Protein 5RAR (pdb70)

Foldseek 3Di:
DDDQWDAFPVRLEIEGEDQPPPCNCVVPVVSVLVQGKYKYFDLLVQFDLVLQALVVCCVQQQQDWFWKAQQLPRDIRHTDTVNQVSVCQAAQVSHDADPVGHRTWIWTPQVVHDQCCCVSPVPRVVRDLVRGGPNLFFHPPRVQFCLVPDDPLFDHDGHDKTKTWIFAQADPSSLQTFSFFWAFAQFKKKKWFNDFHQHDPDRGRLVVLLVSVVVADTGPVVNVVVVVPPFAWWKKKKKFGLVCQVLLQVLVVVVCVVVPNDDPPPDRPRNVRPHHQHRVNQVCSCPVVVTDIHIDTRTHGMMMIRAHNIIMTMHTNGTTIMIMGTGHGPSRRVSGRNDD/DQDWDAFPVRLEIEGEDQPDPCPVVVVVVSVLVQHKYKYFDLLVQFDLVLQALVVCCVQQFQDWFWKAQQVPRDIPGTDTNNLQSVCQAPQVSADDDPVRHHTWIKTPQVVHDQCCCVSPVVVQCRDQVRGGPNLFFHPNRVFFCQQPDDPLQHDPDWGKDKIWTFAQQDLVLLFTFSFFKAFALFKKKKAFNDFHHHPPSCVSVLVSCVLLPGGPCVSVVVPPDVFAFWKKKWKFGLVCQVLLQVLCVVVCVVVPDDDPPPDRVNNVSPGHQHSVNQVCSCVVPVTHTDIDTATHRMMMIHHGNIIMTMHTNGTTMMMMTGTHGPSCRVSSSVSSVVCVVVVD

CATH classification: 2.60.120.650

Radius of gyration: 30.64 Å; Cα contacts (8 Å, |Δi|>4): 1392; chains: 2; bounding box: 52×60×94 Å

Structure (mmCIF, N/CA/C/O backbone):
data_5RAR
#
_entry.id   5RAR
#
_cell.length_a   57.750
_cell.length_b   93.410
_cell.length_c   94.215
_cell.angle_alpha   90.000
_cell.angle_beta   107.830
_cell.angle_gamma   90.000
#
_symmetry.space_group_name_H-M   'P 1 21 1'
#
loop_
_entity.id
_entity.type
_entity.pdbx_description
1 polymer 'Lysine-specific demethylase 3B'
2 non-polymer 2-[4-[(3~{S})-pyrazolidin-3-yl]phenoxy]pyrimidine
3 non-polymer 'CHLORIDE ION'
4 non-polymer 'MANGANESE (II) ION'
5 water water
#
loop_
_atom_site.group_PDB
_atom_site.id
_atom_site.type_symbol
_atom_site.label_atom_id
_atom_site.label_alt_id
_atom_site.label_comp_id
_atom_site.label_asym_id
_atom_site.label_entity_id
_atom_site.label_seq_id
_atom_site.pdbx_PDB_ins_code
_atom_site.Cartn_x
_atom_site.Cartn_y
_atom_site.Cartn_z
_atom_site.occupancy
_atom_site.B_iso_or_equiv
_atom_site.auth_seq_id
_atom_site.auth_comp_id
_atom_site.auth_asym_id
_atom_site.auth_atom_id
_atom_site.pdbx_PDB_model_num
ATOM 1 N N . SER A 1 22 ? -20.773 100.461 146.359 1.00 39.52 1378 SER A N 1
ATOM 2 C CA . SER A 1 22 ? -22.094 100.777 145.743 1.00 41.75 1378 SER A CA 1
ATOM 3 C C . SER A 1 22 ? -22.175 100.116 144.357 1.00 38.65 1378 SER A C 1
ATOM 4 O O . SER A 1 22 ? -21.120 100.002 143.668 1.00 42.41 1378 SER A O 1
ATOM 7 N N . MET A 1 23 ? -23.385 99.720 143.948 0.66 38.18 1379 MET A N 1
ATOM 8 C CA . MET A 1 23 ? -23.678 99.100 142.626 0.66 37.11 1379 MET A CA 1
ATOM 9 C C . MET A 1 23 ? -23.699 100.186 141.536 0.66 33.50 1379 MET A C 1
ATOM 10 O O . MET A 1 23 ? -24.415 101.201 141.701 0.66 32.13 1379 MET A O 1
ATOM 15 N N . THR A 1 24 ? -22.961 99.942 140.447 1.00 26.49 1380 THR A N 1
ATOM 16 C CA . THR A 1 24 ? -22.713 100.882 139.331 1.00 24.95 1380 THR A CA 1
ATOM 17 C C . THR A 1 24 ? -22.902 100.133 138.004 1.00 20.04 1380 THR A C 1
ATOM 18 O O . THR A 1 24 ? -22.888 98.879 137.980 1.00 21.87 1380 THR A O 1
ATOM 22 N N . SER A 1 25 ? -23.113 100.886 136.962 1.00 19.46 1381 SER A N 1
ATOM 23 C CA . SER A 1 25 ? -23.433 100.350 135.596 1.00 19.37 1381 SER A CA 1
ATOM 24 C C . SER A 1 25 ? -22.244 99.544 135.042 1.00 17.90 1381 SER A C 1
ATOM 25 O O . SER A 1 25 ? -22.434 98.454 134.426 1.00 16.30 1381 SER A O 1
ATOM 28 N N . HIS A 1 26 ? -21.035 100.024 135.261 1.00 15.79 1382 HIS A N 1
ATOM 29 C CA . HIS A 1 26 ? -19.816 99.463 134.628 1.00 15.96 1382 HIS A CA 1
ATOM 30 C C . HIS A 1 26 ? -18.553 99.973 135.294 1.00 18.60 1382 HIS A C 1
ATOM 31 O O . HIS A 1 26 ? -18.600 100.956 136.068 1.00 19.05 1382 HIS A O 1
ATOM 38 N N . SER A 1 27 ? -17.417 99.381 134.968 1.00 16.01 1383 SER A N 1
ATOM 39 C CA . SER A 1 27 ? -16.040 99.755 135.348 1.00 17.07 1383 SER A CA 1
ATOM 40 C C . SER A 1 27 ? -15.106 99.335 134.201 1.00 18.98 1383 SER A C 1
ATOM 41 O O . SER A 1 27 ? -15.579 98.888 133.105 1.00 16.29 1383 SER A O 1
ATOM 44 N N . TRP A 1 28 ? -13.823 99.554 134.413 1.00 22.35 1384 TRP A N 1
ATOM 45 C CA . TRP A 1 28 ? -12.793 99.306 133.387 1.00 22.23 1384 TRP A CA 1
ATOM 46 C C . TRP A 1 28 ? -11.799 98.270 133.947 1.00 24.95 1384 TRP A C 1
ATOM 47 O O . TRP A 1 28 ? -11.560 98.067 135.217 1.00 25.00 1384 TRP A O 1
ATOM 58 N N . LEU A 1 29 ? -11.280 97.464 133.046 1.00 20.19 1385 LEU A N 1
ATOM 59 C CA . LEU A 1 29 ? -10.097 96.646 133.336 1.00 19.82 1385 LEU A CA 1
ATOM 60 C C . LEU A 1 29 ? -9.063 96.978 132.239 1.00 19.97 1385 LEU A C 1
ATOM 61 O O . LEU A 1 29 ? -9.306 97.849 131.363 1.00 18.63 1385 LEU A O 1
ATOM 66 N N . CYS A 1 30 ? -7.915 96.285 132.237 1.00 17.95 1386 CYS A N 1
ATOM 67 C CA . CYS A 1 30 ? -6.851 96.475 131.235 1.00 19.40 1386 CYS A CA 1
ATOM 68 C C . CYS A 1 30 ? -6.481 97.971 131.125 1.00 18.21 1386 CYS A C 1
ATOM 69 O O . CYS A 1 30 ? -6.279 98.477 130.005 1.00 19.33 1386 CYS A O 1
ATOM 72 N N . ASP A 1 31 ? -6.327 98.626 132.284 1.00 21.86 1387 ASP A N 1
ATOM 73 C CA . ASP A 1 31 ? -5.871 100.063 132.325 1.00 24.53 1387 ASP A CA 1
ATOM 74 C C . ASP A 1 31 ? -6.818 100.993 131.542 1.00 25.83 1387 ASP A C 1
ATOM 75 O O . ASP A 1 31 ? -6.333 101.893 130.828 1.00 29.31 1387 ASP A O 1
ATOM 80 N N . GLY A 1 32 ? -8.133 100.745 131.569 1.00 20.65 1388 GLY A N 1
ATOM 81 C CA . GLY A 1 32 ? -9.154 101.511 130.813 1.00 20.07 1388 GLY A CA 1
ATOM 82 C C . GLY A 1 32 ? -9.496 100.998 129.420 1.00 17.65 1388 GLY A C 1
ATOM 83 O O . GLY A 1 32 ? -10.414 101.478 128.755 1.00 18.92 1388 GLY A O 1
ATOM 84 N N . ARG A 1 33 ? -8.771 99.953 128.928 1.00 17.12 1389 ARG A N 1
ATOM 85 C CA . ARG A 1 33 ? -8.958 99.448 127.541 1.00 18.46 1389 ARG A CA 1
ATOM 86 C C . ARG A 1 33 ? -10.058 98.350 127.422 1.00 15.36 1389 ARG A C 1
ATOM 87 O O . ARG A 1 33 ? -10.407 97.964 126.296 1.00 16.92 1389 ARG A O 1
ATOM 95 N N . LEU A 1 34 ? -10.628 97.885 128.538 1.00 15.97 1390 LEU A N 1
ATOM 96 C CA . LEU A 1 34 ? -11.661 96.791 128.557 1.00 14.92 1390 LEU A CA 1
ATOM 97 C C . LEU A 1 34 ? -12.883 97.276 129.341 1.00 14.48 1390 LEU A C 1
ATOM 98 O O . LEU A 1 34 ? -12.796 97.365 130.605 1.00 14.91 1390 LEU A O 1
ATOM 103 N N . LEU A 1 35 ? -14.027 97.379 128.668 1.00 12.92 1391 LEU A N 1
ATOM 104 C CA . LEU A 1 35 ? -15.333 97.636 129.337 1.00 12.89 1391 LEU A CA 1
ATOM 105 C C . LEU A 1 35 ? -15.755 96.404 130.149 1.00 13.96 1391 LEU A C 1
ATOM 106 O O . LEU A 1 35 ? -15.730 95.289 129.571 1.00 14.27 1391 LEU A O 1
ATOM 111 N N A CYS A 1 36 ? -16.144 96.589 131.418 0.38 14.54 1392 CYS A N 1
ATOM 112 N N B CYS A 1 36 ? -16.174 96.599 131.403 0.12 12.51 1392 CYS A N 1
ATOM 113 C CA A CYS A 1 36 ? -16.765 95.541 132.271 0.38 15.41 1392 CYS A CA 1
ATOM 114 C CA B CYS A 1 36 ? -16.774 95.545 132.262 0.12 11.87 1392 CYS A CA 1
ATOM 115 C C A CYS A 1 36 ? -18.174 95.983 132.693 0.38 15.48 1392 CYS A C 1
ATOM 116 C C B CYS A 1 36 ? -18.175 95.976 132.705 0.12 13.01 1392 CYS A C 1
ATOM 117 O O A CYS A 1 36 ? -18.294 96.885 133.562 0.38 16.14 1392 CYS A O 1
ATOM 118 O O B CYS A 1 36 ? -18.279 96.848 133.593 0.12 13.39 1392 CYS A O 1
ATOM 123 N N . LEU A 1 37 ? -19.210 95.395 132.095 1.00 14.17 1393 LEU A N 1
ATOM 124 C CA . LEU A 1 37 ? -20.619 95.680 132.450 1.00 14.50 1393 LEU A CA 1
ATOM 125 C C . LEU A 1 37 ? -20.980 94.858 133.690 1.00 16.60 1393 LEU A C 1
ATOM 126 O O . LEU A 1 37 ? -20.592 93.698 133.768 1.00 16.34 1393 LEU A O 1
ATOM 131 N N . HIS A 1 38 ? -21.748 95.4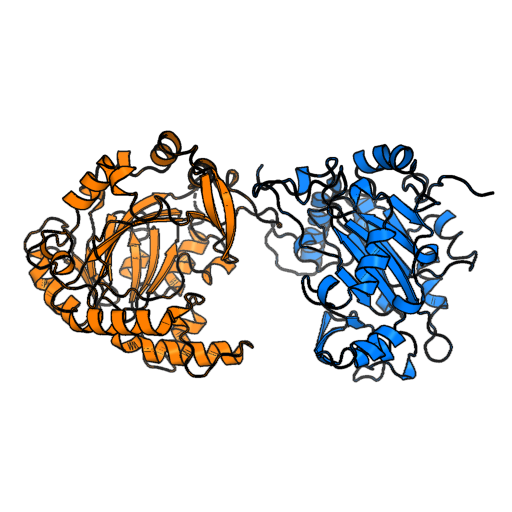28 134.633 1.00 15.25 1394 HIS A N 1
ATOM 132 C CA . HIS A 1 38 ? -22.016 94.769 135.937 1.00 16.53 1394 HIS A CA 1
ATOM 133 C C . HIS A 1 38 ? -23.393 94.112 136.042 1.00 15.33 1394 HIS A C 1
ATOM 134 O O . HIS A 1 38 ? -23.520 93.231 136.914 1.00 18.64 1394 HIS A O 1
ATOM 141 N N . ASP A 1 39 ? -24.394 94.494 135.267 1.00 15.65 1395 ASP A N 1
ATOM 142 C CA . ASP A 1 39 ? -25.777 93.989 135.381 1.00 17.05 1395 ASP A CA 1
ATOM 143 C C . ASP A 1 39 ? -26.109 93.323 134.060 1.00 17.90 1395 ASP A C 1
ATOM 144 O O . ASP A 1 39 ? -26.383 94.014 133.071 1.00 17.83 1395 ASP A O 1
ATOM 149 N N . PRO A 1 40 ? -26.073 91.972 133.960 1.00 16.69 1396 PRO A N 1
ATOM 150 C CA . PRO A 1 40 ? -26.239 91.295 132.677 1.00 17.97 1396 PRO A CA 1
ATOM 151 C C . PRO A 1 40 ? -27.584 91.547 131.977 1.00 19.55 1396 PRO A C 1
ATOM 152 O O . PRO A 1 40 ? -27.653 91.303 130.767 1.00 20.50 1396 PRO A O 1
ATOM 156 N N . SER A 1 41 ? -28.620 91.944 132.706 1.00 18.47 1397 SER A N 1
ATOM 157 C CA . SER A 1 41 ? -29.990 92.078 132.148 1.00 21.48 1397 SER A CA 1
ATOM 158 C C . SER A 1 41 ? -30.456 93.532 132.097 1.00 23.46 1397 SER A C 1
ATOM 159 O O . SER A 1 41 ? -31.652 93.741 131.762 1.00 25.97 1397 SER A O 1
ATOM 162 N N . ASN A 1 42 ? -29.589 94.525 132.340 1.00 22.59 1398 ASN A N 1
ATOM 163 C CA . ASN A 1 42 ? -30.044 95.928 132.237 1.00 20.33 1398 ASN A CA 1
ATOM 164 C C . ASN A 1 42 ? -30.361 96.271 130.767 1.00 21.09 1398 ASN A C 1
ATOM 165 O O . ASN A 1 42 ? -29.483 96.127 129.869 1.00 20.30 1398 ASN A O 1
ATOM 170 N N . LYS A 1 43 ? -31.590 96.728 130.487 1.00 19.73 1399 LYS A N 1
ATOM 171 C CA . LYS A 1 43 ? -32.023 97.054 129.117 1.00 19.00 1399 LYS A CA 1
ATOM 172 C C . LYS A 1 43 ? -31.260 98.228 128.493 1.00 19.55 1399 LYS A C 1
ATOM 173 O O . LYS A 1 43 ? -31.397 98.418 127.272 1.00 21.53 1399 LYS A O 1
ATOM 175 N N . ASN A 1 44 ? -30.459 98.974 129.248 1.00 17.97 1400 ASN A N 1
ATOM 176 C CA . ASN A 1 44 ? -29.661 100.124 128.725 1.00 17.69 1400 ASN A CA 1
ATOM 177 C C . ASN A 1 44 ? -28.176 99.778 128.493 1.00 16.75 1400 ASN A C 1
ATOM 178 O O . ASN A 1 44 ? -27.399 100.647 128.054 1.00 16.76 1400 ASN A O 1
ATOM 183 N N . ASN A 1 45 ? -27.790 98.506 128.614 1.00 16.48 1401 ASN A N 1
ATOM 184 C CA . ASN A 1 45 ? -26.376 98.083 128.424 1.00 16.21 1401 ASN A CA 1
ATOM 185 C C . ASN A 1 45 ? -25.854 98.498 127.027 1.00 14.29 1401 ASN A C 1
ATOM 186 O O . ASN A 1 45 ? -24.648 98.863 126.821 1.00 14.21 1401 ASN A O 1
ATOM 191 N N . TRP A 1 46 ? -26.694 98.364 125.996 1.00 13.91 1402 TRP A N 1
ATOM 192 C CA . TRP A 1 46 ? -26.307 98.676 124.595 1.00 13.94 1402 TRP A CA 1
ATOM 193 C C . TRP A 1 46 ? -25.701 100.095 124.453 1.00 16.13 1402 TRP A C 1
ATOM 194 O O . TRP A 1 46 ? -24.822 100.303 123.609 1.00 15.52 1402 TRP A O 1
ATOM 205 N N . LYS A 1 47 ? -26.203 101.054 125.270 1.00 15.50 1403 LYS A N 1
ATOM 206 C CA . LYS A 1 47 ? -25.732 102.465 125.158 1.00 15.79 1403 LYS A CA 1
ATOM 207 C C . LYS A 1 47 ? -24.246 102.568 125.488 1.00 16.13 1403 LYS A C 1
ATOM 208 O O . LYS A 1 47 ? -23.583 103.495 125.016 1.00 18.09 1403 LYS A O 1
ATOM 214 N N . ILE A 1 48 ? -23.760 101.731 126.390 1.00 16.72 1404 ILE A N 1
ATOM 215 C CA . ILE A 1 48 ? -22.349 101.712 126.879 1.00 16.20 1404 ILE A CA 1
ATOM 216 C C . ILE A 1 48 ? -21.495 100.771 125.978 1.00 14.67 1404 ILE A C 1
ATOM 217 O O . ILE A 1 48 ? -20.345 101.049 125.608 1.00 15.48 1404 ILE A O 1
ATOM 222 N N . PHE A 1 49 ? -22.070 99.627 125.597 1.00 13.03 1405 PHE A N 1
ATOM 223 C CA . PHE A 1 49 ? -21.436 98.572 124.787 1.00 12.95 1405 PHE A CA 1
ATOM 224 C C . PHE A 1 49 ? -21.078 99.043 123.372 1.00 14.18 1405 PHE A C 1
ATOM 225 O O . PHE A 1 49 ? -20.019 98.710 122.875 1.00 14.10 1405 PHE A O 1
ATOM 233 N N . ARG A 1 50 ? -22.006 99.777 122.736 0.50 14.03 1406 ARG A N 1
ATOM 234 C CA . ARG A 1 50 ? -22.011 99.966 121.261 0.50 14.41 1406 ARG A CA 1
ATOM 235 C C . ARG A 1 50 ? -20.694 100.588 120.785 0.50 14.86 1406 ARG A C 1
ATOM 236 O O . ARG A 1 50 ? -20.166 100.075 119.789 0.50 14.73 1406 ARG A O 1
ATOM 244 N N . GLU A 1 51 ? -20.203 101.652 121.427 1.00 15.49 1407 GLU A N 1
ATOM 245 C CA . GLU A 1 51 ? -18.989 102.350 120.927 1.00 17.27 1407 GLU A CA 1
ATOM 246 C C . GLU A 1 51 ? -17.723 101.512 121.109 1.00 17.26 1407 GLU A C 1
ATOM 247 O O . GLU A 1 51 ? -16.930 101.378 120.126 1.00 16.82 1407 GLU A O 1
ATOM 253 N N . CYS A 1 52 ? -17.609 100.811 122.269 1.00 16.43 1408 CYS A N 1
ATOM 254 C CA . CYS A 1 52 ? -16.444 99.928 122.476 1.00 15.95 1408 CYS A CA 1
ATOM 255 C C . CYS A 1 52 ? -16.434 98.834 121.379 1.00 14.89 1408 CYS A C 1
ATOM 256 O O . CYS A 1 52 ? -15.354 98.472 120.820 1.00 14.90 1408 CYS A O 1
ATOM 259 N N . TRP A 1 53 ? -17.582 98.255 121.109 1.00 13.99 1409 TRP A N 1
ATOM 260 C CA . TRP A 1 53 ? -17.708 97.178 120.115 1.00 14.57 1409 TRP A CA 1
ATOM 261 C C . TRP A 1 53 ? -17.370 97.648 118.702 1.00 15.47 1409 TRP A C 1
ATOM 262 O O . TRP A 1 53 ? -16.670 96.945 117.933 1.00 16.17 1409 TRP A O 1
ATOM 273 N N . LYS A 1 54 ? -17.880 98.827 118.338 1.00 16.90 1410 LYS A N 1
ATOM 274 C CA . LYS A 1 54 ? -17.648 99.388 116.990 1.00 18.28 1410 LYS A CA 1
ATOM 275 C C . LYS A 1 54 ? -16.139 99.553 116.769 1.00 18.62 1410 LYS A C 1
ATOM 276 O O . LYS A 1 54 ? -15.675 99.295 115.614 1.00 21.35 1410 LYS A O 1
ATOM 282 N N . GLN A 1 55 ? -15.343 99.890 117.811 1.00 16.25 1411 GLN A N 1
ATOM 283 C CA . GLN A 1 55 ? -13.864 100.062 117.772 1.00 19.04 1411 GLN A CA 1
ATOM 284 C C . GLN A 1 55 ? -13.110 98.722 117.727 1.00 17.60 1411 GLN A C 1
ATOM 285 O O . GLN A 1 55 ? -11.877 98.751 117.630 1.00 21.90 1411 GLN A O 1
ATOM 291 N N . GLY A 1 56 ? -13.794 97.603 117.797 1.00 17.01 1412 GLY A N 1
ATOM 292 C CA . GLY A 1 56 ? -13.121 96.288 117.648 1.00 16.82 1412 GLY A CA 1
ATOM 293 C C . GLY A 1 56 ? -12.553 95.769 118.968 1.00 15.91 1412 GLY A C 1
ATOM 294 O O . GLY A 1 56 ? -11.689 94.881 118.920 1.00 15.74 1412 GLY A O 1
ATOM 295 N N . GLN A 1 57 ? -12.976 96.335 120.107 1.00 14.45 1413 GLN A N 1
ATOM 296 C CA . GLN A 1 57 ? -12.574 95.853 121.459 1.00 13.53 1413 GLN A CA 1
ATOM 297 C C . GLN A 1 57 ? -13.399 94.654 121.901 1.00 13.02 1413 GLN A C 1
ATOM 298 O O . GLN A 1 57 ? -14.631 94.594 121.701 1.00 14.18 1413 GLN A O 1
ATOM 304 N N . PRO A 1 58 ? -12.767 93.701 122.633 1.00 12.73 1414 PRO A N 1
ATOM 305 C CA . PRO A 1 58 ? -13.551 92.747 123.439 1.00 12.73 1414 PRO A CA 1
ATOM 306 C C . PRO A 1 58 ? -14.284 93.472 124.577 1.00 13.05 1414 PRO A C 1
ATOM 307 O O . PRO A 1 58 ? -13.914 94.603 124.928 1.00 13.36 1414 PRO A O 1
ATOM 311 N N . VAL A 1 59 ? -15.310 92.835 125.181 1.00 11.81 1415 VAL A N 1
ATOM 312 C CA . VAL A 1 59 ? -16.080 93.370 126.317 1.00 12.30 1415 VAL A CA 1
ATOM 313 C C . VAL A 1 59 ? -16.297 92.235 127.306 1.00 12.55 1415 VAL A C 1
ATOM 314 O O . VAL A 1 59 ? -16.513 91.072 126.857 1.00 13.52 1415 VAL A O 1
ATOM 318 N N . LEU A 1 60 ? -16.333 92.523 128.602 1.00 11.95 1416 LEU A N 1
ATOM 319 C CA . LEU A 1 60 ? -16.669 91.533 129.646 1.00 12.48 1416 LEU A CA 1
ATOM 320 C C . LEU A 1 60 ? -17.992 91.940 130.294 1.00 13.90 1416 LEU A C 1
ATOM 321 O O . LEU A 1 60 ? -18.217 93.148 130.576 1.00 13.82 1416 LEU A O 1
ATOM 326 N N . VAL A 1 61 ? -18.845 90.954 130.605 1.00 14.03 1417 VAL A N 1
ATOM 327 C CA . VAL A 1 61 ? -20.107 91.161 131.360 1.00 14.51 1417 VAL A CA 1
ATOM 328 C C . VAL A 1 61 ? -20.106 90.228 132.576 1.00 14.03 1417 VAL A C 1
ATOM 329 O O . VAL A 1 61 ? -20.035 88.996 132.369 1.00 14.80 1417 VAL A O 1
ATOM 333 N N . SER A 1 62 ? -20.132 90.756 133.805 1.00 14.94 1418 SER A N 1
ATOM 334 C CA . SER A 1 62 ? -20.106 89.899 135.020 1.00 15.84 1418 SER A CA 1
ATOM 335 C C . SER A 1 62 ? -21.546 89.583 135.507 1.00 16.56 1418 SER A C 1
ATOM 336 O O . SER A 1 62 ? -22.523 90.247 135.125 1.00 17.55 1418 SER A O 1
ATOM 339 N N . GLY A 1 63 ? -21.673 88.473 136.295 1.00 17.42 1419 GLY A N 1
ATOM 340 C CA . GLY A 1 63 ? -22.934 88.170 137.004 1.00 17.75 1419 GLY A CA 1
ATOM 341 C C . GLY A 1 63 ? -23.886 87.237 136.333 1.00 18.35 1419 GLY A C 1
ATOM 342 O O . GLY A 1 63 ? -24.998 87.075 136.883 1.00 19.99 1419 GLY A O 1
ATOM 343 N N . VAL A 1 64 ? -23.554 86.625 135.190 1.00 16.56 1420 VAL A N 1
ATOM 344 C CA . VAL A 1 64 ? -24.521 85.791 134.443 1.00 17.04 1420 VAL A CA 1
ATOM 345 C C . VAL A 1 64 ? -24.877 84.525 135.282 1.00 16.54 1420 VAL A C 1
ATOM 346 O O . VAL A 1 64 ? -26.046 84.026 135.125 1.00 19.56 1420 VAL A O 1
ATOM 350 N N . HIS A 1 65 ? -23.977 84.006 136.103 1.00 16.85 1421 HIS A N 1
ATOM 351 C CA . HIS A 1 65 ? -24.227 82.785 136.942 1.00 19.09 1421 HIS A CA 1
ATOM 352 C C . HIS A 1 65 ? -25.428 83.036 137.853 1.00 20.74 1421 HIS A C 1
ATOM 353 O O . HIS A 1 65 ? -26.217 82.069 138.085 1.00 23.25 1421 HIS A O 1
ATOM 360 N N . LYS A 1 66 ? -25.613 84.258 138.323 1.00 20.58 1422 LYS A N 1
ATOM 361 C CA . LYS A 1 66 ? -26.748 84.586 139.237 1.00 23.29 1422 LYS A CA 1
ATOM 362 C C . LYS A 1 66 ? -28.099 84.499 138.501 1.00 25.11 1422 LYS A C 1
ATOM 363 O O . LYS A 1 66 ? -29.147 84.434 139.211 1.00 27.88 1422 LYS A O 1
ATOM 369 N N . LYS A 1 67 ? -28.129 84.483 137.170 1.00 20.84 1423 LYS A N 1
ATOM 370 C CA . LYS A 1 67 ? -29.346 84.404 136.331 1.00 22.16 1423 LYS A CA 1
ATOM 371 C C . LYS A 1 67 ? -29.715 82.951 135.977 1.00 22.82 1423 LYS A C 1
ATOM 372 O O . LYS A 1 67 ? -30.831 82.720 135.429 1.00 26.96 1423 LYS A O 1
ATOM 378 N N . LEU A 1 68 ? -28.805 81.995 136.209 1.00 22.69 1424 LEU A N 1
ATOM 379 C CA . LEU A 1 68 ? -28.928 80.626 135.688 1.00 21.89 1424 LEU A CA 1
ATOM 380 C C . LEU A 1 68 ? -29.435 79.696 136.817 1.00 21.65 1424 LEU A C 1
ATOM 381 O O . LEU A 1 68 ? -29.416 80.096 137.992 1.00 23.44 1424 LEU A O 1
ATOM 386 N N . LYS A 1 69 ? -29.918 78.529 136.411 1.00 23.48 1425 LYS A N 1
ATOM 387 C CA . LYS A 1 69 ? -30.317 77.411 137.329 1.00 23.97 1425 LYS A CA 1
ATOM 388 C C . LYS A 1 69 ? -29.063 76.580 137.665 1.00 20.02 1425 LYS A C 1
ATOM 389 O O . LYS A 1 69 ? -28.691 75.746 136.839 1.00 22.30 1425 LYS A O 1
ATOM 391 N N . SER A 1 70 ? -28.419 76.865 138.799 1.00 22.97 1426 SER A N 1
ATOM 392 C CA . SER A 1 70 ? -27.098 76.280 139.165 1.00 23.35 1426 SER A CA 1
ATOM 393 C C . SER A 1 70 ? -27.115 74.733 139.077 1.00 23.63 1426 SER A C 1
ATOM 394 O O . SER A 1 70 ? -26.138 74.128 138.561 1.00 22.60 1426 SER A O 1
ATOM 397 N N . GLU A 1 71 ? -28.220 74.080 139.426 1.00 26.87 1427 GLU A N 1
ATOM 398 C CA . GLU A 1 71 ? -28.254 72.589 139.385 1.00 27.75 1427 GLU A CA 1
ATOM 399 C C . GLU A 1 71 ? -28.137 72.012 137.957 1.00 25.41 1427 GLU A C 1
ATOM 400 O O . GLU A 1 71 ? -27.735 70.807 137.831 1.00 27.37 1427 GLU A O 1
ATOM 406 N N . LEU A 1 72 ? -28.379 72.777 136.879 1.00 23.19 1428 LEU A N 1
ATOM 407 C CA . LEU A 1 72 ? -28.272 72.296 135.499 1.00 23.66 1428 LEU A CA 1
ATOM 408 C C . LEU A 1 72 ? -26.793 72.257 135.044 1.00 24.59 1428 LEU A C 1
ATOM 409 O O . LEU A 1 72 ? -26.512 71.635 134.056 1.00 26.90 1428 LEU A O 1
ATOM 414 N N . TRP A 1 73 ? -25.903 72.940 135.732 1.00 20.78 1429 TRP A N 1
ATOM 415 C CA . TRP A 1 73 ? -24.533 73.209 135.202 1.00 19.97 1429 TRP A CA 1
ATOM 416 C C . TRP A 1 73 ? -23.455 72.510 136.055 1.00 21.31 1429 TRP A C 1
ATOM 417 O O . TRP A 1 73 ? -22.292 72.817 135.900 1.00 24.80 1429 TRP A O 1
ATOM 428 N N . LYS A 1 74 ? -23.789 71.421 136.740 1.00 21.41 1430 LYS A N 1
ATOM 429 C CA . LYS A 1 74 ? -22.836 70.691 137.652 1.00 22.39 1430 LYS A CA 1
ATOM 430 C C . LYS A 1 74 ? -22.249 69.484 136.919 1.00 19.29 1430 LYS A C 1
ATOM 431 O O . LYS A 1 74 ? -22.940 68.755 136.189 1.00 19.71 1430 LYS A O 1
ATOM 437 N N . PRO A 1 75 ? -20.947 69.205 137.111 1.00 18.92 1431 PRO A N 1
ATOM 438 C CA . PRO A 1 75 ? -20.286 68.010 136.553 1.00 19.31 1431 PRO A CA 1
ATOM 439 C C . PRO A 1 75 ? -20.988 66.668 136.887 1.00 18.51 1431 PRO A C 1
ATOM 440 O O . PRO A 1 75 ? -21.132 65.829 135.973 1.00 19.48 1431 PRO A O 1
ATOM 444 N N . GLU A 1 76 ? -21.444 66.550 138.125 1.00 19.67 1432 GLU A N 1
ATOM 445 C CA . GLU A 1 76 ? -22.093 65.275 138.559 1.00 21.13 1432 GLU A CA 1
ATOM 446 C C . GLU A 1 76 ? -23.403 65.059 137.785 1.00 22.13 1432 GLU A C 1
ATOM 447 O O . GLU A 1 76 ? -23.744 63.872 137.418 1.00 20.90 1432 GLU A O 1
ATOM 453 N N . ALA A 1 77 ? -24.144 66.113 137.470 1.00 20.49 1433 ALA A N 1
ATOM 454 C CA . ALA A 1 77 ? -25.385 65.980 136.669 1.00 22.23 1433 ALA A CA 1
ATOM 455 C C . ALA A 1 77 ? -25.074 65.532 135.238 1.00 20.10 1433 ALA A C 1
ATOM 456 O O . ALA A 1 77 ? -25.761 64.663 134.657 1.00 21.41 1433 ALA A O 1
ATOM 458 N N . PHE A 1 78 ? -24.031 66.079 134.570 1.00 18.70 1434 PHE A N 1
ATOM 459 C CA . PHE A 1 78 ? -23.664 65.660 133.199 1.00 19.00 1434 PHE A CA 1
ATOM 460 C C . PHE A 1 78 ? -23.267 64.177 133.241 1.00 18.82 1434 PHE A C 1
ATOM 461 O O . PHE A 1 78 ? -23.562 63.434 132.278 1.00 18.35 1434 PHE A O 1
ATOM 469 N N . SER A 1 79 ? -22.519 63.772 134.272 1.00 18.80 1435 SER A N 1
ATOM 470 C CA . SER A 1 79 ? -22.097 62.341 134.357 1.00 19.45 1435 SER A CA 1
ATOM 471 C C . SER A 1 79 ? -23.305 61.398 134.535 1.00 19.68 1435 SER A C 1
ATOM 472 O O . SER A 1 79 ? -23.372 60.386 133.807 1.00 20.82 1435 SER A O 1
ATOM 475 N N . GLN A 1 80 ? -24.232 61.748 135.392 1.00 20.64 1436 GLN A N 1
ATOM 476 C CA . GLN A 1 80 ? -25.449 60.922 135.683 1.00 20.75 1436 GLN A CA 1
ATOM 477 C C . GLN A 1 80 ? -26.290 60.773 134.418 1.00 25.54 1436 GLN A C 1
ATOM 478 O O . GLN A 1 80 ? -26.736 59.663 134.112 1.00 24.88 1436 GLN A O 1
ATOM 480 N N . GLU A 1 81 ? -26.507 61.845 133.666 1.00 19.66 1437 GLU A N 1
ATOM 481 C CA . GLU A 1 81 ? -27.486 61.883 132.543 1.00 20.22 1437 GLU A CA 1
ATOM 482 C C . GLU A 1 81 ? -26.895 61.349 131.233 1.00 24.29 1437 GLU A C 1
ATOM 483 O O . GLU A 1 81 ? -27.660 60.831 130.358 1.00 24.67 1437 GLU A O 1
ATOM 489 N N . PHE A 1 82 ? -25.597 61.563 130.982 1.00 19.88 1438 PHE A N 1
ATOM 490 C CA . PHE A 1 82 ? -24.971 61.375 129.671 1.00 20.58 1438 PHE A CA 1
ATOM 491 C C . PHE A 1 82 ? -23.737 60.479 129.732 1.00 19.28 1438 PHE A C 1
ATOM 492 O O . PHE A 1 82 ? -23.163 60.257 128.719 1.00 18.33 1438 PHE A O 1
ATOM 500 N N . GLY A 1 83 ? -23.440 59.870 130.906 1.00 18.91 1439 GLY A N 1
ATOM 501 C CA . GLY A 1 83 ? -22.156 59.166 131.145 1.00 18.50 1439 GLY A CA 1
ATOM 502 C C . GLY A 1 83 ? -21.836 57.975 130.256 1.00 17.71 1439 GLY A C 1
ATOM 503 O O . GLY A 1 83 ? -20.626 57.702 130.048 1.00 19.89 1439 GLY A O 1
ATOM 504 N N . ASP A 1 84 ? -22.866 57.325 129.683 1.00 21.01 1440 ASP A N 1
ATOM 505 C CA . ASP A 1 84 ? -22.647 56.147 128.791 1.00 22.26 1440 ASP A CA 1
ATOM 506 C C . ASP A 1 84 ? -22.359 56.535 127.331 1.00 22.48 1440 ASP A C 1
ATOM 507 O O . ASP A 1 84 ? -22.021 55.621 126.524 1.00 22.49 1440 ASP A O 1
ATOM 512 N N . GLN A 1 85 ? -22.340 57.828 126.975 1.00 21.36 1441 GLN A N 1
ATOM 513 C CA . GLN A 1 85 ? -21.924 58.226 125.614 1.00 20.96 1441 GLN A CA 1
ATOM 514 C C . GLN A 1 85 ? -20.436 58.001 125.343 1.00 21.95 1441 GLN A C 1
ATOM 515 O O . GLN A 1 85 ? -19.592 58.213 126.225 1.00 21.75 1441 GLN A O 1
ATOM 521 N N . ASP A 1 86 ? -20.096 57.587 124.123 1.00 21.55 1442 ASP A N 1
ATOM 522 C CA . ASP A 1 86 ? -18.698 57.390 123.667 1.00 20.96 1442 ASP A CA 1
ATOM 523 C C . ASP A 1 86 ? -18.110 58.725 123.155 1.00 23.66 1442 ASP A C 1
ATOM 524 O O . ASP A 1 86 ? -18.806 59.413 122.349 1.00 22.96 1442 ASP A O 1
ATOM 529 N N . VAL A 1 87 ? -16.872 59.059 123.541 1.00 21.88 1443 VAL A N 1
ATOM 530 C CA . VAL A 1 87 ? -16.230 60.366 123.197 1.00 20.71 1443 VAL A CA 1
ATOM 531 C C . VAL A 1 87 ? -14.741 60.163 123.022 1.00 21.93 1443 VAL A C 1
ATOM 532 O O . VAL A 1 87 ? -14.190 59.109 123.453 1.00 21.82 1443 VAL A O 1
ATOM 536 N N . ASP A 1 88 ? -14.066 61.166 122.461 1.00 22.16 1444 ASP A N 1
ATOM 537 C CA . ASP A 1 88 ? -12.602 61.275 122.478 1.00 22.06 1444 ASP A CA 1
ATOM 538 C C . ASP A 1 88 ? -12.210 62.435 123.408 1.00 20.61 1444 ASP A C 1
ATOM 539 O O . ASP A 1 88 ? -12.981 63.456 123.556 1.00 21.10 1444 ASP A O 1
ATOM 544 N N . LEU A 1 89 ? -11.081 62.267 124.083 1.00 20.74 1445 LEU A N 1
ATOM 545 C CA . LEU A 1 89 ? -10.439 63.295 124.923 1.00 20.75 1445 LEU A CA 1
ATOM 546 C C . LEU A 1 89 ? -9.136 63.723 124.285 1.00 23.55 1445 LEU A C 1
ATOM 547 O O . LEU A 1 89 ? -8.531 62.908 123.546 1.00 23.80 1445 LEU A O 1
ATOM 552 N N . VAL A 1 90 ? -8.658 64.898 124.641 1.00 22.42 1446 VAL A N 1
ATOM 553 C CA . VAL A 1 90 ? -7.308 65.375 124.266 1.00 24.94 1446 VAL A CA 1
ATOM 554 C C . VAL A 1 90 ? -6.465 65.524 125.522 1.00 21.53 1446 VAL A C 1
ATOM 555 O O . VAL A 1 90 ? -6.895 66.222 126.513 1.00 19.68 1446 VAL A O 1
ATOM 559 N N . ASN A 1 91 ? -5.234 65.009 125.473 1.00 22.70 1447 ASN A N 1
ATOM 560 C CA . ASN A 1 91 ? -4.230 65.260 126.516 1.00 21.14 1447 ASN A CA 1
ATOM 561 C C . ASN A 1 91 ? -3.628 66.661 126.273 1.00 23.74 1447 ASN A C 1
ATOM 562 O O . ASN A 1 91 ? -2.922 66.819 125.231 1.00 24.28 1447 ASN A O 1
ATOM 567 N N . CYS A 1 92 ? -4.008 67.653 127.084 1.00 20.03 1448 CYS A N 1
ATOM 568 C CA . CYS A 1 92 ? -3.555 69.059 126.842 1.00 21.71 1448 CYS A CA 1
ATOM 569 C C . CYS A 1 92 ? -2.030 69.163 126.796 1.00 24.15 1448 CYS A C 1
ATOM 570 O O . CYS A 1 92 ? -1.533 70.141 126.141 1.00 25.61 1448 CYS A O 1
ATOM 573 N N . ARG A 1 93 ? -1.283 68.347 127.543 1.00 24.28 1449 ARG A N 1
ATOM 574 C CA . ARG A 1 93 ? 0.194 68.527 127.691 1.00 25.77 1449 ARG A CA 1
ATOM 575 C C . ARG A 1 93 ? 0.937 68.182 126.383 1.00 30.24 1449 ARG A C 1
ATOM 576 O O . ARG A 1 93 ? 1.976 68.835 126.139 1.00 32.80 1449 ARG A O 1
ATOM 584 N N . ASN A 1 94 ? 0.446 67.253 125.564 1.00 28.82 1450 ASN A N 1
ATOM 585 C CA . ASN A 1 94 ? 1.199 66.703 124.386 1.00 31.21 1450 ASN A CA 1
ATOM 586 C C . ASN A 1 94 ? 0.296 66.526 123.159 1.00 32.29 1450 ASN A C 1
ATOM 587 O O . ASN A 1 94 ? 0.766 65.906 122.182 1.00 36.91 1450 ASN A O 1
ATOM 592 N N . CYS A 1 95 ? -0.967 66.969 123.202 1.00 30.09 1451 CYS A N 1
ATOM 593 C CA . CYS A 1 95 ? -1.971 66.853 122.108 1.00 32.78 1451 CYS A CA 1
ATOM 594 C C . CYS A 1 95 ? -2.338 65.415 121.670 1.00 28.09 1451 CYS A C 1
ATOM 595 O O . CYS A 1 95 ? -3.104 65.325 120.685 1.00 34.07 1451 CYS A O 1
ATOM 598 N N . ALA A 1 96 ? -1.948 64.374 122.412 1.00 29.19 1452 ALA A N 1
ATOM 599 C CA . ALA A 1 96 ? -2.352 62.971 122.162 1.00 32.82 1452 ALA A CA 1
ATOM 600 C C . ALA A 1 96 ? -3.873 62.842 122.326 1.00 34.16 1452 ALA A C 1
ATOM 601 O O . ALA A 1 96 ? -4.471 63.493 123.239 1.00 30.31 1452 ALA A O 1
ATOM 603 N N . ILE A 1 97 ? -4.477 62.035 121.471 1.00 33.08 1453 ILE A N 1
ATOM 604 C CA . ILE A 1 97 ? -5.925 61.731 121.481 1.00 31.23 1453 ILE A CA 1
ATOM 605 C C . ILE A 1 97 ? -6.141 60.434 122.264 1.00 30.93 1453 ILE A C 1
ATOM 606 O O . ILE A 1 97 ? -5.461 59.432 122.032 1.00 33.03 1453 ILE A O 1
ATOM 611 N N . ILE A 1 98 ? -7.039 60.490 123.225 1.00 25.90 1454 ILE A N 1
ATOM 612 C CA . ILE A 1 98 ? -7.547 59.306 123.955 1.00 24.95 1454 ILE A CA 1
ATOM 613 C C . ILE A 1 98 ? -8.874 58.955 123.305 1.00 24.28 1454 ILE A C 1
ATOM 614 O O . ILE A 1 98 ? -9.829 59.698 123.441 1.00 22.62 1454 ILE A O 1
ATOM 619 N N . SER A 1 99 ? -8.893 57.860 122.532 1.00 27.27 1455 SER A N 1
ATOM 620 C CA . SER A 1 99 ? -10.017 57.489 121.639 1.00 28.17 1455 SER A CA 1
ATOM 621 C C . SER A 1 99 ? -11.031 56.585 122.326 1.00 25.20 1455 SER A C 1
ATOM 622 O O . SER A 1 99 ? -10.605 55.656 123.063 1.00 27.51 1455 SER A O 1
ATOM 625 N N . ASP A 1 100 ? -12.299 56.865 122.095 1.00 25.07 1456 ASP A N 1
ATOM 626 C CA . ASP A 1 100 ? -13.429 55.937 122.299 1.00 28.02 1456 ASP A CA 1
ATOM 627 C C . ASP A 1 100 ? -13.493 55.498 123.770 1.00 32.00 1456 ASP A C 1
ATOM 628 O O . ASP A 1 100 ? -13.421 54.252 124.062 1.00 30.19 1456 ASP A O 1
ATOM 633 N N . VAL A 1 101 ? -13.598 56.488 124.656 1.00 24.91 1457 VAL A N 1
ATOM 634 C CA . VAL A 1 101 ? -13.845 56.264 126.114 1.00 23.63 1457 VAL A CA 1
ATOM 635 C C . VAL A 1 101 ? -15.221 56.816 126.453 1.00 22.12 1457 VAL A C 1
ATOM 636 O O . VAL A 1 101 ? -15.876 57.436 125.601 1.00 29.14 1457 VAL A O 1
ATOM 640 N N . LYS A 1 102 ? -15.755 56.514 127.616 1.00 21.82 1458 LYS A N 1
ATOM 641 C CA . LYS A 1 102 ? -17.085 56.969 128.085 1.00 21.79 1458 LYS A CA 1
ATOM 642 C C . LYS A 1 102 ? -16.952 58.374 128.652 1.00 22.47 1458 LYS A C 1
ATOM 643 O O . LYS A 1 102 ? -15.946 58.672 129.360 1.00 22.29 1458 LYS A O 1
ATOM 649 N N . VAL A 1 103 ? -17.958 59.193 128.399 1.00 19.09 1459 VAL A N 1
ATOM 650 C CA . VAL A 1 103 ? -17.860 60.581 128.894 1.00 18.98 1459 VAL A CA 1
ATOM 651 C C . VAL A 1 103 ? -17.861 60.643 130.421 1.00 17.56 1459 VAL A C 1
ATOM 652 O O . VAL A 1 103 ? -17.263 61.564 130.999 1.00 16.94 1459 VAL A O 1
ATOM 656 N N . ARG A 1 104 ? -18.383 59.638 131.149 1.00 16.70 1460 ARG A N 1
ATOM 657 C CA . ARG A 1 104 ? -18.228 59.580 132.624 1.00 18.31 1460 ARG A CA 1
ATOM 658 C C . ARG A 1 104 ? -16.740 59.556 133.031 1.00 14.88 1460 ARG A C 1
ATOM 659 O O . ARG A 1 104 ? -16.409 60.084 134.123 1.00 16.65 1460 ARG A O 1
ATOM 667 N N . ASP A 1 105 ? -15.843 58.967 132.247 1.00 17.01 1461 ASP A N 1
ATOM 668 C CA . ASP A 1 105 ? -14.400 58.867 132.622 1.00 18.36 1461 ASP A CA 1
ATOM 669 C C . ASP A 1 105 ? -13.815 60.294 132.664 1.00 18.29 1461 ASP A C 1
ATOM 670 O O . ASP A 1 105 ? -12.970 60.577 133.585 1.00 18.74 1461 ASP A O 1
ATOM 675 N N . PHE A 1 106 ? -14.348 61.227 131.852 1.00 16.00 1462 PHE A N 1
ATOM 676 C CA . PHE A 1 106 ? -13.946 62.665 131.943 1.00 16.01 1462 PHE A CA 1
ATOM 677 C C . PHE A 1 106 ? -14.614 63.319 133.166 1.00 15.33 1462 PHE A C 1
ATOM 678 O O . PHE A 1 106 ? -13.915 63.973 133.988 1.00 16.05 1462 PHE A O 1
ATOM 686 N N . TRP A 1 107 ? -15.945 63.274 133.231 1.00 13.87 1463 TRP A N 1
ATOM 687 C CA . TRP A 1 107 ? -16.712 64.025 134.265 1.00 14.11 1463 TRP A CA 1
ATOM 688 C C . TRP A 1 107 ? -16.357 63.598 135.705 1.00 15.68 1463 TRP A C 1
ATOM 689 O O . TRP A 1 107 ? -16.271 64.433 136.618 1.00 16.16 1463 TRP A O 1
ATOM 700 N N . ASP A 1 108 ? -16.173 62.311 135.941 1.00 16.34 1464 ASP A N 1
ATOM 701 C CA . ASP A 1 108 ? -15.960 61.849 137.335 1.00 15.61 1464 ASP A CA 1
ATOM 702 C C . ASP A 1 108 ? -14.610 62.316 137.889 1.00 16.70 1464 ASP A C 1
ATOM 703 O O . ASP A 1 108 ? -14.513 62.449 139.137 1.00 18.83 1464 ASP A O 1
ATOM 708 N N . GLY A 1 109 ? -13.628 62.676 137.063 1.00 15.78 1465 GLY A N 1
ATOM 709 C CA . GLY A 1 109 ? -12.356 63.220 137.516 1.00 16.02 1465 GLY A CA 1
ATOM 710 C C . GLY A 1 109 ? -12.268 64.748 137.355 1.00 16.09 1465 GLY A C 1
ATOM 711 O O . GLY A 1 109 ? -11.173 65.293 137.570 1.00 17.86 1465 GLY A O 1
ATOM 712 N N . PHE A 1 110 ? -13.382 65.434 137.165 1.00 15.01 1466 PHE A N 1
ATOM 713 C CA . PHE A 1 110 ? -13.330 66.901 136.876 1.00 14.19 1466 PHE A CA 1
ATOM 714 C C . PHE A 1 110 ? -12.761 67.665 138.069 1.00 17.57 1466 PHE A C 1
ATOM 715 O O . PHE A 1 110 ? -11.895 68.537 137.803 1.00 16.83 1466 PHE A O 1
ATOM 723 N N . GLU A 1 111 ? -13.131 67.323 139.295 1.00 18.69 1467 GLU A N 1
ATOM 724 C CA . GLU A 1 111 ? -12.647 68.038 140.517 1.00 20.80 1467 GLU A CA 1
ATOM 725 C C . GLU A 1 111 ? -11.955 67.089 141.503 1.00 21.86 1467 GLU A C 1
ATOM 726 O O . GLU A 1 111 ? -11.129 67.541 142.359 1.00 25.23 1467 GLU A O 1
ATOM 732 N N . ILE A 1 112 ? -12.349 65.837 141.495 1.00 18.39 1468 ILE A N 1
ATOM 733 C CA . ILE A 1 112 ? -11.852 64.861 142.495 1.00 19.35 1468 ILE A CA 1
ATOM 734 C C . ILE A 1 112 ? -10.635 64.187 141.878 1.00 18.62 1468 ILE A C 1
ATOM 735 O O . ILE A 1 112 ? -10.759 63.289 141.003 1.00 18.92 1468 ILE A O 1
ATOM 740 N N . ILE A 1 113 ? -9.419 64.634 142.196 1.00 18.34 1469 ILE A N 1
ATOM 741 C CA . ILE A 1 113 ? -8.172 64.239 141.515 1.00 19.10 1469 ILE A CA 1
ATOM 742 C C . ILE A 1 113 ? -7.889 62.730 141.706 1.00 20.95 1469 ILE A C 1
ATOM 743 O O . ILE A 1 113 ? -7.402 62.163 140.712 1.00 21.80 1469 ILE A O 1
ATOM 748 N N . CYS A 1 114 ? -8.282 62.130 142.831 1.00 21.27 1470 CYS A N 1
ATOM 749 C CA . CYS A 1 114 ? -8.049 60.668 143.015 1.00 22.18 1470 CYS A CA 1
ATOM 750 C C . CYS A 1 114 ? -8.864 59.799 142.034 1.00 21.53 1470 CYS A C 1
ATOM 751 O O . CYS A 1 114 ? -8.544 58.599 141.956 1.00 21.42 1470 CYS A O 1
ATOM 754 N N . LYS A 1 115 ? -10.001 60.308 141.524 0.47 17.68 1471 LYS A N 1
ATOM 755 C CA . LYS A 1 115 ? -10.876 59.555 140.585 0.47 17.19 1471 LYS A CA 1
ATOM 756 C C . LYS A 1 115 ? -10.456 59.837 139.140 0.47 14.65 1471 LYS A C 1
ATOM 757 O O . LYS A 1 115 ? -11.027 59.211 138.212 0.47 14.27 1471 LYS A O 1
ATOM 763 N N . ARG A 1 116 ? -9.540 60.794 138.934 0.47 14.38 1472 ARG A N 1
ATOM 764 C CA . ARG A 1 116 ? -9.135 61.249 137.578 0.47 14.56 1472 ARG A CA 1
ATOM 765 C C . ARG A 1 116 ? -8.153 60.267 136.931 0.47 14.09 1472 ARG A C 1
ATOM 766 O O . ARG A 1 116 ? -7.288 59.684 137.653 0.47 15.41 1472 ARG A O 1
ATOM 774 N N . LEU A 1 117 ? -8.273 60.110 135.609 0.47 13.38 1473 LEU A N 1
ATOM 775 C CA . LEU A 1 117 ? -7.348 59.327 134.745 0.47 13.91 1473 LEU A CA 1
ATOM 776 C C . LEU A 1 117 ? -5.899 59.791 134.996 0.47 14.67 1473 LEU A C 1
ATOM 777 O O . LEU A 1 117 ? -5.669 61.017 135.108 0.47 15.42 1473 LEU A O 1
ATOM 782 N N . ARG A 1 118 ? -4.946 58.851 135.037 0.47 14.53 1474 ARG A N 1
ATOM 783 C CA . ARG A 1 118 ? -3.495 59.117 135.241 0.47 15.57 1474 ARG A CA 1
ATOM 784 C C . ARG A 1 118 ? -2.692 58.661 134.017 0.47 15.61 1474 ARG A C 1
ATOM 785 O O . ARG A 1 118 ? -3.132 57.701 133.351 0.47 17.74 1474 ARG A O 1
ATOM 793 N N . SER A 1 119 ? -1.532 59.287 133.767 0.47 17.55 1475 SER A N 1
ATOM 794 C CA . SER A 1 119 ? -0.565 58.887 132.709 0.47 19.50 1475 SER A CA 1
ATOM 795 C C . SER A 1 119 ? 0.130 57.570 133.095 0.47 20.21 1475 SER A C 1
ATOM 796 O O . SER A 1 119 ? 0.055 57.174 134.270 0.47 16.83 1475 SER A O 1
ATOM 799 N N . GLU A 1 120 ? 0.854 56.950 132.165 0.47 21.59 1476 GLU A N 1
ATOM 800 C CA . GLU A 1 120 ? 1.598 55.685 132.428 0.47 24.12 1476 GLU A CA 1
ATOM 801 C C . GLU A 1 120 ? 2.548 55.877 133.625 0.47 24.42 1476 GLU A C 1
ATOM 802 O O . GLU A 1 120 ? 2.663 54.937 134.460 0.47 23.98 1476 GLU A O 1
ATOM 804 N N . ASP A 1 121 ? 3.147 57.071 133.732 0.47 28.65 1477 ASP A N 1
ATOM 805 C CA . ASP A 1 121 ? 4.146 57.488 134.755 0.47 32.64 1477 ASP A CA 1
ATOM 806 C C . ASP A 1 121 ? 3.479 57.674 136.123 0.47 33.41 1477 ASP A C 1
ATOM 807 O O . ASP A 1 121 ? 4.215 57.714 137.131 0.47 36.17 1477 ASP A O 1
ATOM 812 N N . GLY A 1 122 ? 2.146 57.791 136.144 1.00 29.85 1478 GLY A N 1
ATOM 813 C CA . GLY A 1 122 ? 1.340 57.807 137.374 1.00 29.78 1478 GLY A CA 1
ATOM 814 C C . GLY A 1 122 ? 0.819 59.167 137.750 1.00 26.40 1478 GLY A C 1
ATOM 815 O O . GLY A 1 122 ? 0.291 59.310 138.850 1.00 28.82 1478 GLY A O 1
ATOM 816 N N . GLN A 1 123 ? 0.990 60.194 136.903 1.00 23.37 1479 GLN A N 1
ATOM 817 C CA . GLN A 1 123 ? 0.480 61.559 137.235 1.00 21.89 1479 GLN A CA 1
ATOM 818 C C . GLN A 1 123 ? -0.962 61.757 136.779 1.00 18.72 1479 GLN A C 1
ATOM 819 O O . GLN A 1 123 ? -1.297 61.279 135.689 1.00 20.54 1479 GLN A O 1
ATOM 825 N N . PRO A 1 124 ? -1.754 62.545 137.533 1.00 20.97 1480 PRO A N 1
ATOM 826 C CA . PRO A 1 124 ? -3.089 62.950 137.054 1.00 21.68 1480 PRO A CA 1
ATOM 827 C C . PRO A 1 124 ? -2.962 63.748 135.727 1.00 19.74 1480 PRO A C 1
ATOM 828 O O . PRO A 1 124 ? -2.132 64.685 135.676 1.00 20.71 1480 PRO A O 1
ATOM 832 N N . MET A 1 125 ? -3.722 63.377 134.686 1.00 19.25 1481 MET A N 1
ATOM 833 C CA . MET A 1 125 ? -3.667 64.073 133.359 1.00 17.50 1481 MET A CA 1
ATOM 834 C C . MET A 1 125 ? -4.479 65.374 133.364 1.00 19.31 1481 MET A C 1
ATOM 835 O O . MET A 1 125 ? -5.426 65.505 134.111 1.00 21.01 1481 MET A O 1
ATOM 840 N N . VAL A 1 126 ? -4.103 66.290 132.465 1.00 17.04 1482 VAL A N 1
ATOM 841 C CA . VAL A 1 126 ? -4.940 67.479 132.141 1.00 17.21 1482 VAL A CA 1
ATOM 842 C C . VAL A 1 126 ? -5.624 67.223 130.830 1.00 16.46 1482 VAL A C 1
ATOM 843 O O . VAL A 1 126 ? -4.919 67.097 129.785 1.00 18.87 1482 VAL A O 1
ATOM 847 N N . LEU A 1 127 ? -6.965 67.025 130.887 1.00 17.15 1483 LEU A N 1
ATOM 848 C CA . LEU A 1 127 ? -7.747 66.551 129.723 1.00 17.61 1483 LEU A CA 1
ATOM 849 C C . LEU A 1 127 ? -8.751 67.613 129.268 1.00 16.02 1483 LEU A C 1
ATOM 850 O O . LEU A 1 127 ? -9.353 68.278 130.109 1.00 16.69 1483 LEU A O 1
ATOM 855 N N . LYS A 1 128 ? -8.999 67.629 127.970 1.00 19.19 1484 LYS A N 1
ATOM 856 C CA . LYS A 1 128 ? -10.071 68.405 127.325 1.00 20.62 1484 LYS A CA 1
ATOM 857 C C . LYS A 1 128 ? -11.060 67.405 126.720 1.00 19.29 1484 LYS A C 1
ATOM 858 O O . LYS A 1 128 ? -10.656 66.482 125.952 1.00 21.12 1484 LYS A O 1
ATOM 864 N N . LEU A 1 129 ? -12.348 67.603 126.907 1.00 18.29 1485 LEU A N 1
ATOM 865 C CA . LEU A 1 129 ? -13.401 66.792 126.258 1.00 19.54 1485 LEU A CA 1
ATOM 866 C C . LEU A 1 129 ? -13.694 67.382 124.875 1.00 21.92 1485 LEU A C 1
ATOM 867 O O . LEU A 1 129 ? -14.118 68.561 124.812 1.00 22.44 1485 LEU A O 1
ATOM 872 N N . LYS A 1 130 ? -13.411 66.608 123.832 1.00 23.16 1486 LYS A N 1
ATOM 873 C CA . LYS A 1 130 ? -13.467 67.137 122.447 1.00 24.80 1486 LYS A CA 1
ATOM 874 C C . LYS A 1 130 ? -14.902 67.023 121.914 1.00 25.72 1486 LYS A C 1
ATOM 875 O O . LYS A 1 130 ? -15.491 65.933 122.032 1.00 26.69 1486 LYS A O 1
ATOM 881 N N . ASP A 1 131 ? -15.434 68.120 121.353 1.00 28.85 1487 ASP A N 1
ATOM 882 C CA . ASP A 1 131 ? -16.641 68.137 120.469 1.00 30.69 1487 ASP A CA 1
ATOM 883 C C . ASP A 1 131 ? -17.792 67.411 121.177 1.00 25.68 1487 ASP A C 1
ATOM 884 O O . ASP A 1 131 ? -18.311 66.418 120.649 1.00 25.83 1487 ASP A O 1
ATOM 889 N N . TRP A 1 132 ? -18.230 67.965 122.295 1.00 23.11 1488 TRP A N 1
ATOM 890 C CA . TRP A 1 132 ? -19.330 67.397 123.129 1.00 20.60 1488 TRP A CA 1
ATOM 891 C C . TRP A 1 132 ? -20.147 68.503 123.776 1.00 21.58 1488 TRP A C 1
ATOM 892 O O . TRP A 1 132 ? -19.607 69.314 124.565 1.00 22.00 1488 TRP A O 1
ATOM 903 N N . PRO A 1 133 ? -21.487 68.504 123.630 1.00 22.75 1489 PRO A N 1
ATOM 904 C CA . PRO A 1 133 ? -22.208 67.694 122.646 1.00 23.83 1489 PRO A CA 1
ATOM 905 C C . PRO A 1 133 ? -21.678 67.881 121.221 1.00 25.44 1489 PRO A C 1
ATOM 906 O O . PRO A 1 133 ? -21.147 68.937 120.851 1.00 25.42 1489 PRO A O 1
ATOM 910 N N . PRO A 1 134 ? -21.742 66.840 120.372 1.00 26.12 1490 PRO A N 1
ATOM 911 C CA . PRO A 1 134 ? -21.180 66.907 119.032 1.00 27.75 1490 PRO A CA 1
ATOM 912 C C . PRO A 1 134 ? -21.961 67.781 118.021 1.00 27.69 1490 PRO A C 1
ATOM 913 O O . PRO A 1 134 ? -23.178 67.898 118.124 1.00 28.58 1490 PRO A O 1
ATOM 917 N N . GLY A 1 135 ? -21.180 68.408 117.153 1.00 29.98 1491 GLY A N 1
ATOM 918 C CA . GLY A 1 135 ? -21.669 69.298 116.080 1.00 28.96 1491 GLY A CA 1
ATOM 919 C C . GLY A 1 135 ? -22.669 70.293 116.619 1.00 26.50 1491 GLY A C 1
ATOM 920 O O . GLY A 1 135 ? -22.304 71.065 117.544 1.00 29.69 1491 GLY A O 1
ATOM 921 N N . GLU A 1 136 ? -23.869 70.302 116.032 1.00 30.56 1492 GLU A N 1
ATOM 922 C CA . GLU A 1 136 ? -24.995 71.221 116.339 1.00 29.83 1492 GLU A CA 1
ATOM 923 C C . GLU A 1 136 ? -26.002 70.557 117.277 1.00 31.60 1492 GLU A C 1
ATOM 924 O O . GLU A 1 136 ? -27.106 71.087 117.442 1.00 35.84 1492 GLU A O 1
ATOM 930 N N . ASP A 1 137 ? -25.636 69.472 117.971 1.00 30.32 1493 ASP A N 1
ATOM 931 C CA . ASP A 1 137 ? -26.607 68.645 118.736 1.00 28.62 1493 ASP A CA 1
ATOM 932 C C . ASP A 1 137 ? -26.949 69.174 120.146 1.00 25.91 1493 ASP A C 1
ATOM 933 O O . ASP A 1 137 ? -27.801 68.591 120.795 1.00 24.22 1493 ASP A O 1
ATOM 938 N N . PHE A 1 138 ? -26.416 70.306 120.641 1.00 24.52 1494 PHE A N 1
ATOM 939 C CA . PHE A 1 138 ? -26.693 70.794 122.016 1.00 23.06 1494 PHE A CA 1
ATOM 940 C C . PHE A 1 138 ? -28.201 70.875 122.298 1.00 23.82 1494 PHE A C 1
ATOM 941 O O . PHE A 1 138 ? -28.689 70.431 123.353 1.00 24.29 1494 PHE A O 1
ATOM 949 N N . ARG A 1 139 ? -28.961 71.579 121.449 1.00 27.19 1495 ARG A N 1
ATOM 950 C CA . ARG A 1 139 ? -30.410 71.851 121.660 1.00 27.74 1495 ARG A CA 1
ATOM 951 C C . ARG A 1 139 ? -31.218 70.547 121.773 1.00 25.53 1495 ARG A C 1
ATOM 952 O O . ARG A 1 139 ? -32.028 70.473 122.681 1.00 29.85 1495 ARG A O 1
ATOM 960 N N . ASP A 1 140 ? -30.967 69.599 120.876 1.00 27.06 1496 ASP A N 1
ATOM 961 C CA . ASP A 1 140 ? -31.674 68.286 120.841 1.00 30.28 1496 ASP A CA 1
ATOM 962 C C . ASP A 1 140 ? -31.300 67.488 122.104 1.00 30.29 1496 ASP A C 1
ATOM 963 O O . ASP A 1 140 ? -32.234 66.980 122.788 1.00 28.72 1496 ASP A O 1
ATOM 968 N N . MET A 1 141 ? -30.002 67.437 122.450 1.00 27.00 1497 MET A N 1
ATOM 969 C CA . MET A 1 141 ? -29.523 66.587 123.582 1.00 25.67 1497 MET A CA 1
ATOM 970 C C . MET A 1 141 ? -29.921 67.203 124.928 1.00 24.68 1497 MET A C 1
ATOM 971 O O . MET A 1 141 ? -30.274 66.454 125.890 1.00 24.78 1497 MET A O 1
ATOM 976 N N . MET A 1 142 ? -29.880 68.554 125.064 1.00 23.10 1498 MET A N 1
ATOM 977 C CA . MET A 1 142 ? -30.025 69.244 126.360 1.00 24.00 1498 MET A CA 1
ATOM 978 C C . MET A 1 142 ? -31.008 70.412 126.227 1.00 29.19 1498 MET A C 1
ATOM 979 O O . MET A 1 142 ? -30.646 71.594 126.385 1.00 23.81 1498 MET A O 1
ATOM 984 N N . PRO A 1 143 ? -32.326 70.167 126.008 1.00 24.35 1499 PRO A N 1
ATOM 985 C CA . PRO A 1 143 ? -33.254 71.267 125.755 1.00 25.14 1499 PRO A CA 1
ATOM 986 C C . PRO A 1 143 ? -33.428 72.201 126.953 1.00 23.68 1499 PRO A C 1
ATOM 987 O O . PRO A 1 143 ? -33.649 73.427 126.752 1.00 25.94 1499 PRO A O 1
ATOM 991 N N . THR A 1 144 ? -33.366 71.728 128.202 1.00 22.31 1500 THR A N 1
ATOM 992 C CA . THR A 1 144 ? -33.559 72.570 129.386 1.00 25.01 1500 THR A CA 1
ATOM 993 C C . THR A 1 144 ? -32.313 73.485 129.573 1.00 22.84 1500 THR A C 1
ATOM 994 O O . THR A 1 144 ? -32.525 74.646 129.986 1.00 24.97 1500 THR A O 1
ATOM 998 N N . ARG A 1 145 ? -31.112 72.949 129.387 1.00 22.36 1501 ARG A N 1
ATOM 999 C CA . ARG A 1 145 ? -29.852 73.776 129.407 1.00 20.90 1501 ARG A CA 1
ATOM 1000 C C . ARG A 1 145 ? -29.934 74.832 128.301 1.00 22.27 1501 ARG A C 1
ATOM 1001 O O . ARG A 1 145 ? -29.500 76.003 128.575 1.00 22.13 1501 ARG A O 1
ATOM 1009 N N . PHE A 1 146 ? -30.343 74.451 127.092 1.00 20.17 1502 PHE A N 1
ATOM 1010 C CA . PHE A 1 146 ? -30.442 75.383 125.935 1.00 20.88 1502 PHE A CA 1
ATOM 1011 C C . PHE A 1 146 ? -31.325 76.586 126.317 1.00 24.05 1502 PHE A C 1
ATOM 1012 O O . PHE A 1 146 ? -30.964 77.784 126.163 1.00 21.43 1502 PHE A O 1
ATOM 1020 N N . GLU A 1 147 ? -32.550 76.351 126.814 1.00 24.25 1503 GLU A N 1
ATOM 1021 C CA . GLU A 1 147 ? -33.478 77.427 127.264 1.00 23.83 1503 GLU A CA 1
ATOM 1022 C C . GLU A 1 147 ? -32.858 78.283 128.374 1.00 24.39 1503 GLU A C 1
ATOM 1023 O O . GLU A 1 147 ? -32.917 79.501 128.284 1.00 25.20 1503 GLU A O 1
ATOM 1029 N N . ASP A 1 148 ? -32.184 77.687 129.357 1.00 23.81 1504 ASP A N 1
ATOM 1030 C CA . ASP A 1 148 ? -31.668 78.441 130.524 1.00 20.92 1504 ASP A CA 1
ATOM 1031 C C . ASP A 1 148 ? -30.551 79.400 130.036 1.00 20.88 1504 ASP A C 1
ATOM 1032 O O . ASP A 1 148 ? -30.466 80.564 130.556 1.00 23.15 1504 ASP A O 1
ATOM 1037 N N . LEU A 1 149 ? -29.727 78.920 129.119 1.00 20.31 1505 LEU A N 1
ATOM 1038 C CA . LEU A 1 149 ? -28.614 79.777 128.579 1.00 21.93 1505 LEU A CA 1
ATOM 1039 C C . LEU A 1 149 ? -29.213 80.874 127.689 1.00 23.06 1505 LEU A C 1
ATOM 1040 O O . LEU A 1 149 ? -28.885 82.062 127.907 1.00 21.09 1505 LEU A O 1
ATOM 1045 N N . MET A 1 150 ? -29.978 80.512 126.660 1.00 24.11 1506 MET A N 1
ATOM 1046 C CA . MET A 1 150 ? -30.383 81.481 125.601 1.00 24.41 1506 MET A CA 1
ATOM 1047 C C . MET A 1 150 ? -31.241 82.596 126.196 1.00 25.91 1506 MET A C 1
ATOM 1048 O O . MET A 1 150 ? -31.065 83.735 125.743 1.00 25.61 1506 MET A O 1
ATOM 1053 N N . GLU A 1 151 ? -32.056 82.327 127.209 1.00 22.70 1507 GLU A N 1
ATOM 1054 C CA . GLU A 1 151 ? -32.967 83.309 127.857 1.00 23.77 1507 GLU A CA 1
ATOM 1055 C C . GLU A 1 151 ? -32.193 84.270 128.765 1.00 23.77 1507 GLU A C 1
ATOM 1056 O O . GLU A 1 151 ? -32.792 85.257 129.245 1.00 27.13 1507 GLU A O 1
ATOM 1062 N N . ASN A 1 152 ? -30.924 83.992 129.077 1.00 20.11 1508 ASN A N 1
ATOM 1063 C CA . ASN A 1 152 ? -30.139 84.785 130.063 1.00 19.33 1508 ASN A CA 1
ATOM 1064 C C . ASN A 1 152 ? -28.834 85.366 129.441 1.00 18.36 1508 ASN A C 1
ATOM 1065 O O . ASN A 1 152 ? -28.060 85.976 130.198 1.00 19.70 1508 ASN A O 1
ATOM 1070 N N . LEU A 1 153 ? -28.606 85.184 128.159 1.00 20.04 1509 LEU A N 1
ATOM 1071 C CA . LEU A 1 153 ? -27.447 85.814 127.456 1.00 17.69 1509 LEU A CA 1
ATOM 1072 C C . LEU A 1 153 ? -27.553 87.340 127.575 1.00 17.61 1509 LEU A C 1
ATOM 1073 O O . LEU A 1 153 ? -28.614 87.935 127.319 1.00 18.06 1509 LEU A O 1
ATOM 1078 N N . PRO A 1 154 ? -26.456 88.054 127.889 1.00 15.78 1510 PRO A N 1
ATOM 1079 C CA . PRO A 1 154 ? -26.428 89.515 127.818 1.00 15.20 1510 PRO A CA 1
ATOM 1080 C C . PRO A 1 154 ? -26.425 90.029 126.379 1.00 13.65 1510 PRO A C 1
ATOM 1081 O O . PRO A 1 154 ? -26.190 89.274 125.428 1.00 14.29 1510 PRO A O 1
ATOM 1085 N N . LEU A 1 155 ? -26.789 91.306 126.235 1.00 14.39 1511 LEU A N 1
ATOM 1086 C CA . LEU A 1 155 ? -26.847 92.032 124.931 1.00 14.10 1511 LEU A CA 1
ATOM 1087 C C . LEU A 1 155 ? -27.707 91.225 123.962 1.00 15.42 1511 LEU A C 1
ATOM 1088 O O . LEU A 1 155 ? -27.324 90.852 122.841 1.00 14.44 1511 LEU A O 1
ATOM 1093 N N . PRO A 1 156 ? -28.967 90.895 124.362 1.00 16.90 1512 PRO A N 1
ATOM 1094 C CA . PRO A 1 156 ? -29.781 89.947 123.593 1.00 18.09 1512 PRO A CA 1
ATOM 1095 C C . PRO A 1 156 ? -30.170 90.405 122.180 1.00 16.95 1512 PRO A C 1
ATOM 1096 O O . PRO A 1 156 ? -30.413 89.518 121.363 1.00 17.82 1512 PRO A O 1
ATOM 1100 N N . GLU A 1 157 ? -30.177 91.691 121.862 1.00 16.33 1513 GLU A N 1
ATOM 1101 C CA . GLU A 1 157 ? -30.442 92.109 120.464 1.00 17.67 1513 GLU A CA 1
ATOM 1102 C C . GLU A 1 157 ? -29.299 91.649 119.552 1.00 16.36 1513 GLU A C 1
ATOM 1103 O O . GLU A 1 157 ? -29.495 91.459 118.349 1.00 16.92 1513 GLU A O 1
ATOM 1109 N N . TYR A 1 158 ? -28.077 91.539 120.075 1.00 15.76 1514 TYR A N 1
ATOM 1110 C CA . TYR A 1 158 ? -26.906 91.002 119.353 1.00 15.30 1514 TYR A CA 1
ATOM 1111 C C . TYR A 1 158 ? -26.851 89.468 119.413 1.00 14.96 1514 TYR A C 1
ATOM 1112 O O . TYR A 1 158 ? -26.495 88.843 118.379 1.00 15.86 1514 TYR A O 1
ATOM 1121 N N . THR A 1 159 ? -27.098 88.854 120.594 1.00 15.97 1515 THR A N 1
ATOM 1122 C CA . THR A 1 159 ? -26.678 87.448 120.849 1.00 16.77 1515 THR A CA 1
ATOM 1123 C C . THR A 1 159 ? -27.794 86.408 120.602 1.00 17.17 1515 THR A C 1
ATOM 1124 O O . THR A 1 159 ? -27.367 85.223 120.415 1.00 18.67 1515 THR A O 1
ATOM 1128 N N . LYS A 1 160 ? -29.057 86.763 120.650 1.00 16.77 1516 LYS A N 1
ATOM 1129 C CA . LYS A 1 160 ? -30.156 85.762 120.416 1.00 20.20 1516 LYS A CA 1
ATOM 1130 C C . LYS A 1 160 ? -30.232 85.440 118.917 1.00 24.16 1516 LYS A C 1
ATOM 1131 O O . LYS A 1 160 ? -29.805 86.235 118.079 1.00 22.92 1516 LYS A O 1
ATOM 1137 N N . ARG A 1 161 ? -30.713 84.239 118.574 1.00 25.36 1517 ARG A N 1
ATOM 1138 C CA . ARG A 1 161 ? -30.683 83.715 117.182 1.00 26.94 1517 ARG A CA 1
ATOM 1139 C C . ARG A 1 161 ? -31.449 84.681 116.261 1.00 26.83 1517 ARG A C 1
ATOM 1140 O O . ARG A 1 161 ? -30.977 84.828 115.105 1.00 33.57 1517 ARG A O 1
ATOM 1148 N N . ASP A 1 162 ? -32.517 85.291 116.778 1.00 28.62 1518 ASP A N 1
ATOM 1149 C CA . ASP A 1 162 ? -33.435 86.256 116.114 1.00 37.85 1518 ASP A CA 1
ATOM 1150 C C . ASP A 1 162 ? -33.329 87.674 116.706 1.00 40.09 1518 ASP A C 1
ATOM 1151 O O . ASP A 1 162 ? -34.311 88.451 116.599 1.00 38.05 1518 ASP A O 1
ATOM 1156 N N . GLY A 1 163 ? -32.200 88.042 117.324 1.00 27.96 1519 GLY A N 1
ATOM 1157 C CA . GLY A 1 163 ? -32.041 89.428 117.801 1.00 23.79 1519 GLY A CA 1
ATOM 1158 C C . GLY A 1 163 ? -32.076 90.357 116.599 1.00 23.32 1519 GLY A C 1
ATOM 1159 O O . GLY A 1 163 ? -31.534 89.997 115.543 1.00 23.30 1519 GLY A O 1
ATOM 1160 N N . ARG A 1 164 ? -32.557 91.562 116.831 1.00 24.77 1520 ARG A N 1
ATOM 1161 C CA . ARG A 1 164 ? -32.617 92.585 115.740 1.00 28.99 1520 ARG A CA 1
ATOM 1162 C C . ARG A 1 164 ? -31.231 92.932 115.185 1.00 29.06 1520 ARG A C 1
ATOM 1163 O O . ARG A 1 164 ? -31.049 93.150 113.950 1.00 30.74 1520 ARG A O 1
ATOM 1165 N N . LEU A 1 165 ? -30.170 92.923 115.999 1.00 21.02 1521 LEU A N 1
ATOM 1166 C CA . LEU A 1 165 ? -28.813 93.217 115.519 1.00 19.27 1521 LEU A CA 1
ATOM 1167 C C . LEU A 1 165 ? -27.949 91.973 115.249 1.00 19.97 1521 LEU A C 1
ATOM 1168 O O . LEU A 1 165 ? -26.691 92.042 115.266 1.00 22.20 1521 LEU A O 1
ATOM 1173 N N . ASN A 1 166 ? -28.579 90.793 115.085 1.00 18.73 1522 ASN A N 1
ATOM 1174 C CA . ASN A 1 166 ? -27.828 89.590 114.693 1.00 19.61 1522 ASN A CA 1
ATOM 1175 C C . ASN A 1 166 ? -28.202 89.283 113.243 1.00 19.24 1522 ASN A C 1
ATOM 1176 O O . ASN A 1 166 ? -29.397 89.013 112.979 1.00 21.66 1522 ASN A O 1
ATOM 1181 N N . LEU A 1 167 ? -27.274 89.476 112.351 1.00 17.70 1523 LEU A N 1
ATOM 1182 C CA . LEU A 1 167 ? -27.528 89.278 110.896 1.00 17.76 1523 LEU A CA 1
ATOM 1183 C C . LEU A 1 167 ? -27.392 87.802 110.489 1.00 19.60 1523 LEU A C 1
ATOM 1184 O O . LEU A 1 167 ? -27.546 87.525 109.311 1.00 19.52 1523 LEU A O 1
ATOM 1189 N N . ALA A 1 168 ? -27.108 86.866 111.398 1.00 20.98 1524 ALA A N 1
ATOM 1190 C CA . ALA A 1 168 ? -26.782 85.458 111.029 1.00 21.24 1524 ALA A CA 1
ATOM 1191 C C . ALA A 1 168 ? -27.886 84.849 110.144 1.00 23.00 1524 ALA A C 1
ATOM 1192 O O . ALA A 1 168 ? -27.515 84.268 109.109 1.00 27.14 1524 ALA A O 1
ATOM 1194 N N . SER A 1 169 ? -29.150 85.087 110.438 1.00 21.34 1525 SER A N 1
ATOM 1195 C CA . SER A 1 169 ? -30.286 84.457 109.681 1.00 24.15 1525 SER A CA 1
ATOM 1196 C C . SER A 1 169 ? -30.649 85.271 108.438 1.00 25.46 1525 SER A C 1
ATOM 1197 O O . SER A 1 169 ? -31.624 84.867 107.740 1.00 29.26 1525 SER A O 1
ATOM 1200 N N . ARG A 1 170 ? -30.002 86.408 108.199 1.00 20.90 1526 ARG A N 1
ATOM 1201 C CA . ARG A 1 170 ? -30.439 87.422 107.199 1.00 24.72 1526 ARG A CA 1
ATOM 1202 C C . ARG A 1 170 ? -29.436 87.598 106.063 1.00 25.29 1526 ARG A C 1
ATOM 1203 O O . ARG A 1 170 ? -29.559 88.654 105.364 1.00 36.68 1526 ARG A O 1
ATOM 1211 N N . LEU A 1 171 ? -28.399 86.799 105.964 1.00 20.08 1527 LEU A N 1
ATOM 1212 C CA . LEU A 1 171 ? -27.385 87.082 104.935 1.00 22.40 1527 LEU A CA 1
ATOM 1213 C C . LEU A 1 171 ? -27.402 86.030 103.828 1.00 21.65 1527 LEU A C 1
ATOM 1214 O O . LEU A 1 171 ? -27.629 84.841 104.046 1.00 25.59 1527 LEU A O 1
ATOM 1219 N N . PRO A 1 172 ? -27.039 86.465 102.610 1.00 24.63 1528 PRO A N 1
ATOM 1220 C CA . PRO A 1 172 ? -26.925 85.496 101.517 1.00 24.67 1528 PRO A CA 1
ATOM 1221 C C . PRO A 1 172 ? -25.602 84.745 101.600 1.00 24.32 1528 PRO A C 1
ATOM 1222 O O . PRO A 1 172 ? -24.749 85.035 102.478 1.00 20.61 1528 PRO A O 1
ATOM 1226 N N . SER A 1 173 ? -25.407 83.827 100.638 1.00 24.51 1529 SER A N 1
ATOM 1227 C CA . SER A 1 173 ? -24.254 82.892 100.581 1.00 21.40 1529 SER A CA 1
ATOM 1228 C C . SER A 1 173 ? -22.924 83.592 100.291 1.00 19.54 1529 SER A C 1
ATOM 1229 O O . SER A 1 173 ? -21.867 82.915 100.400 1.00 21.34 1529 SER A O 1
ATOM 1232 N N . TYR A 1 174 ? -22.904 84.875 99.945 1.00 19.28 1530 TYR A N 1
ATOM 1233 C CA . TYR A 1 174 ? -21.695 85.709 99.834 1.00 19.45 1530 TYR A CA 1
ATOM 1234 C C . TYR A 1 174 ? -21.041 85.905 101.229 1.00 18.14 1530 TYR A C 1
ATOM 1235 O O . TYR A 1 174 ? -19.911 86.450 101.206 1.00 20.78 1530 TYR A O 1
ATOM 1244 N N . PHE A 1 175 ? -21.675 85.453 102.293 1.00 20.11 1531 PHE A N 1
ATOM 1245 C CA . PHE A 1 175 ? -21.163 85.566 103.696 1.00 21.29 1531 PHE A CA 1
ATOM 1246 C C . PHE A 1 175 ? -21.057 84.173 104.297 1.00 24.44 1531 PHE A C 1
ATOM 1247 O O . PHE A 1 175 ? -21.981 83.380 104.114 1.00 25.35 1531 PHE A O 1
ATOM 1255 N N . VAL A 1 176 ? -19.964 83.891 105.012 1.00 21.16 1532 VAL A N 1
ATOM 1256 C CA . VAL A 1 176 ? -19.835 82.654 105.821 1.00 21.67 1532 VAL A CA 1
ATOM 1257 C C . VAL A 1 176 ? -20.751 82.820 107.023 1.00 25.67 1532 VAL A C 1
ATOM 1258 O O . VAL A 1 176 ? -20.619 83.842 107.748 1.00 25.44 1532 VAL A O 1
ATOM 1262 N N . ARG A 1 177 ? -21.689 81.902 107.210 1.00 22.82 1533 ARG A N 1
ATOM 1263 C CA . ARG A 1 177 ? -22.657 81.927 108.310 1.00 24.66 1533 ARG A CA 1
ATOM 1264 C C . ARG A 1 177 ? -22.240 80.946 109.411 1.00 26.78 1533 ARG A C 1
ATOM 1265 O O . ARG A 1 177 ? -21.740 79.865 109.109 1.00 29.59 1533 ARG A O 1
ATOM 1267 N N . PRO A 1 178 ? -22.413 81.265 110.708 1.00 25.59 1534 PRO A N 1
ATOM 1268 C CA . PRO A 1 178 ? -22.034 80.320 111.762 1.00 26.81 1534 PRO A CA 1
ATOM 1269 C C . PRO A 1 178 ? -22.962 79.107 111.884 1.00 28.19 1534 PRO A C 1
ATOM 1270 O O . PRO A 1 178 ? -24.097 79.193 111.500 1.00 26.46 1534 PRO A O 1
ATOM 1274 N N . ASP A 1 179 ? -22.450 78.005 112.450 1.00 33.38 1535 ASP A N 1
ATOM 1275 C CA . ASP A 1 179 ? -23.269 76.794 112.702 1.00 36.10 1535 ASP A CA 1
ATOM 1276 C C . ASP A 1 179 ? -24.281 77.185 113.770 1.00 33.74 1535 ASP A C 1
ATOM 1277 O O . ASP A 1 179 ? -24.067 78.242 114.432 1.00 34.17 1535 ASP A O 1
ATOM 1282 N N . LEU A 1 180 ? -25.353 76.403 113.909 1.00 30.37 1536 LEU A N 1
ATOM 1283 C CA . LEU A 1 180 ? -26.349 76.580 114.981 1.00 34.51 1536 LEU A CA 1
ATOM 1284 C C . LEU A 1 180 ? -25.673 76.169 116.297 1.00 32.42 1536 LEU A C 1
ATOM 1285 O O . LEU A 1 180 ? -24.976 75.097 116.330 1.00 33.29 1536 LEU A O 1
ATOM 1290 N N . GLY A 1 181 ? -25.916 76.934 117.350 1.00 32.01 1537 GLY A N 1
ATOM 1291 C CA . GLY A 1 181 ? -25.186 76.780 118.630 1.00 28.03 1537 GLY A CA 1
ATOM 1292 C C . GLY A 1 181 ? -26.192 76.450 119.718 1.00 32.58 1537 GLY A C 1
ATOM 1293 O O . GLY A 1 181 ? -27.361 76.068 119.455 1.00 34.48 1537 GLY A O 1
ATOM 1294 N N . PRO A 1 182 ? -25.825 76.577 120.983 1.00 25.55 1538 PRO A N 1
ATOM 1295 C CA . PRO A 1 182 ? -24.448 76.895 121.390 1.00 22.44 1538 PRO A CA 1
ATOM 1296 C C . PRO A 1 182 ? -23.489 75.698 121.344 1.00 22.73 1538 PRO A C 1
ATOM 1297 O O . PRO A 1 182 ? -23.842 74.617 120.842 1.00 24.38 1538 PRO A O 1
ATOM 1301 N N . LYS A 1 183 ? -22.233 75.940 121.720 1.00 20.90 1539 LYS A N 1
ATOM 1302 C CA . LYS A 1 183 ? -21.151 74.927 121.803 1.00 22.31 1539 LYS A CA 1
ATOM 1303 C C . LYS A 1 183 ? -20.625 74.925 123.244 1.00 23.07 1539 LYS A C 1
ATOM 1304 O O . LYS A 1 183 ? -20.365 75.980 123.810 1.00 22.40 1539 LYS A O 1
ATOM 1310 N N . MET A 1 184 ? -20.348 73.745 123.815 1.00 21.42 1540 MET A N 1
ATOM 1311 C CA . MET A 1 184 ? -19.842 73.618 125.190 1.00 20.28 1540 MET A CA 1
ATOM 1312 C C . MET A 1 184 ? -18.348 73.298 125.133 1.00 21.34 1540 MET A C 1
ATOM 1313 O O . MET A 1 184 ? -17.924 72.608 124.189 1.00 23.41 1540 MET A O 1
ATOM 1318 N N . TYR A 1 185 ? -17.543 73.904 126.012 1.00 17.68 1541 TYR A N 1
ATOM 1319 C CA . TYR A 1 185 ? -16.073 73.775 126.098 1.00 17.33 1541 TYR A CA 1
ATOM 1320 C C . TYR A 1 185 ? -15.735 73.354 127.533 1.00 16.93 1541 TYR A C 1
ATOM 1321 O O . TYR A 1 185 ? -15.860 74.157 128.459 1.00 17.60 1541 TYR A O 1
ATOM 1330 N N . ASN A 1 186 ? -15.323 72.084 127.675 1.00 17.49 1542 ASN A N 1
ATOM 1331 C CA . ASN A 1 186 ? -15.085 71.404 128.984 1.00 16.01 1542 ASN A CA 1
ATOM 1332 C C . ASN A 1 186 ? -13.624 70.927 129.031 1.00 13.75 1542 ASN A C 1
ATOM 1333 O O . ASN A 1 186 ? -13.208 70.128 128.173 1.00 15.45 1542 ASN A O 1
ATOM 1338 N N . ALA A 1 187 ? -12.898 71.348 130.044 1.00 14.99 1543 ALA A N 1
ATOM 1339 C CA . ALA A 1 187 ? -11.480 70.951 130.214 1.00 15.75 1543 ALA A CA 1
ATOM 1340 C C . ALA A 1 187 ? -11.017 71.181 131.643 1.00 15.82 1543 ALA A C 1
ATOM 1341 O O . ALA A 1 187 ? -11.446 72.099 132.369 1.00 15.31 1543 ALA A O 1
ATOM 1343 N N . TYR A 1 188 ? -10.051 70.358 132.092 1.00 15.78 1544 TYR A N 1
ATOM 1344 C CA . TYR A 1 188 ? -9.444 70.474 133.413 1.00 16.35 1544 TYR A CA 1
ATOM 1345 C C . TYR A 1 188 ? -8.527 71.716 133.478 1.00 16.49 1544 TYR A C 1
ATOM 1346 O O . TYR A 1 188 ? -8.127 72.205 132.376 1.00 16.31 1544 TYR A O 1
ATOM 1355 N N . GLY A 1 189 ? -8.119 72.119 134.666 1.00 16.39 1545 GLY A N 1
ATOM 1356 C CA . GLY A 1 189 ? -7.165 73.233 134.878 1.00 15.99 1545 GLY A CA 1
ATOM 1357 C C . GLY A 1 189 ? -5.764 72.752 134.595 1.00 19.04 1545 GLY A C 1
ATOM 1358 O O . GLY A 1 189 ? -5.384 71.556 134.954 1.00 19.37 1545 GLY A O 1
ATOM 1359 N N . LEU A 1 190 ? -4.900 73.606 134.062 1.00 17.18 1546 LEU A N 1
ATOM 1360 C CA . LEU A 1 190 ? -3.436 73.319 133.972 1.00 17.32 1546 LEU A CA 1
ATOM 1361 C C . LEU A 1 190 ? -2.872 73.493 135.385 1.00 19.60 1546 LEU A C 1
ATOM 1362 O O . LEU A 1 190 ? -3.476 74.197 136.206 1.00 22.33 1546 LEU A O 1
ATOM 1367 N N . ILE A 1 191 ? -1.851 72.691 135.721 1.00 20.50 1547 ILE A N 1
ATOM 1368 C CA . ILE A 1 191 ? -1.467 72.447 137.142 1.00 23.52 1547 ILE A CA 1
ATOM 1369 C C . ILE A 1 191 ? -0.045 72.953 137.425 1.00 22.39 1547 ILE A C 1
ATOM 1370 O O . ILE A 1 191 ? 0.122 73.699 138.372 1.00 23.82 1547 ILE A O 1
ATOM 1375 N N . THR A 1 192 ? 0.941 72.484 136.699 1.00 22.52 1548 THR A N 1
ATOM 1376 C CA . THR A 1 192 ? 2.371 72.618 137.081 1.00 25.02 1548 THR A CA 1
ATOM 1377 C C . THR A 1 192 ? 3.013 73.896 136.525 1.00 27.98 1548 THR A C 1
ATOM 1378 O O . THR A 1 192 ? 2.431 74.589 135.611 1.00 25.73 1548 THR A O 1
ATOM 1382 N N . ALA A 1 193 ? 4.238 74.203 136.977 1.00 29.24 1549 ALA A N 1
ATOM 1383 C CA . ALA A 1 193 ? 5.031 75.307 136.374 1.00 26.48 1549 ALA A CA 1
ATOM 1384 C C . ALA A 1 193 ? 5.282 75.077 134.877 1.00 27.99 1549 ALA A C 1
ATOM 1385 O O . ALA A 1 193 ? 5.142 76.040 134.078 1.00 27.73 1549 ALA A O 1
ATOM 1387 N N . GLU A 1 194 ? 5.595 73.854 134.463 1.00 25.76 1550 GLU A N 1
ATOM 1388 C CA . GLU A 1 194 ? 5.771 73.500 133.042 1.00 25.21 1550 GLU A CA 1
ATOM 1389 C C . GLU A 1 194 ? 4.448 73.733 132.294 1.00 26.55 1550 GLU A C 1
ATOM 1390 O O . GLU A 1 194 ? 4.461 74.124 131.127 1.00 26.98 1550 GLU A O 1
ATOM 1396 N N . ASP A 1 195 ? 3.319 73.482 132.942 1.00 24.19 1551 ASP A N 1
ATOM 1397 C CA . ASP A 1 195 ? 2.019 73.661 132.249 1.00 22.86 1551 ASP A CA 1
ATOM 1398 C C . ASP A 1 195 ? 1.697 75.154 131.919 1.00 22.83 1551 ASP A C 1
ATOM 1399 O O . ASP A 1 195 ? 0.747 75.415 131.121 1.00 21.10 1551 ASP A O 1
ATOM 1404 N N . ARG A 1 196 ? 2.417 76.122 132.494 0.47 21.74 1552 ARG A N 1
ATOM 1405 C CA . ARG A 1 196 ? 2.102 77.556 132.261 0.47 21.66 1552 ARG A CA 1
ATOM 1406 C C . ARG A 1 196 ? 2.212 77.877 130.764 0.47 21.36 1552 ARG A C 1
ATOM 1407 O O . ARG A 1 196 ? 1.395 78.696 130.289 0.47 22.04 1552 ARG A O 1
ATOM 1415 N N . ARG A 1 197 ? 3.132 77.237 130.036 1.00 22.61 1553 ARG A N 1
ATOM 1416 C CA . ARG A 1 197 ? 3.372 77.552 128.601 1.00 23.38 1553 ARG A CA 1
ATOM 1417 C C . ARG A 1 197 ? 2.427 76.800 127.648 1.00 20.61 1553 ARG A C 1
ATOM 1418 O O . ARG A 1 197 ? 2.659 76.843 126.436 1.00 23.85 1553 ARG A O 1
ATOM 1426 N N . VAL A 1 198 ? 1.455 76.011 128.154 1.00 20.50 1554 VAL A N 1
ATOM 1427 C CA . VAL A 1 198 ? 0.525 75.160 127.374 1.00 21.38 1554 VAL A CA 1
ATOM 1428 C C . VAL A 1 198 ? -0.831 75.884 127.278 1.00 18.39 1554 VAL A C 1
ATOM 1429 O O . VAL A 1 198 ? -1.182 76.559 128.281 1.00 19.20 1554 VAL A O 1
ATOM 1433 N N . GLY A 1 199 ? -1.529 75.802 126.154 1.00 18.33 1555 GLY A N 1
ATOM 1434 C CA . GLY A 1 199 ? -2.903 76.324 126.082 1.00 18.18 1555 GLY A CA 1
ATOM 1435 C C . GLY A 1 199 ? -3.924 75.231 126.302 1.00 18.18 1555 GLY A C 1
ATOM 1436 O O . GLY A 1 199 ? -3.655 74.016 126.004 1.00 20.93 1555 GLY A O 1
ATOM 1437 N N . THR A 1 200 ? -5.065 75.609 126.784 1.00 15.08 1556 THR A N 1
ATOM 1438 C CA . THR A 1 200 ? -6.291 74.783 126.710 1.00 14.94 1556 THR A CA 1
ATOM 1439 C C . THR A 1 200 ? -6.841 74.841 125.284 1.00 16.79 1556 THR A C 1
ATOM 1440 O O . THR A 1 200 ? -7.103 73.791 124.640 1.00 17.66 1556 THR A O 1
ATOM 1444 N N . THR A 1 201 ? -6.990 76.061 124.738 1.00 16.75 1557 THR A N 1
ATOM 1445 C CA . THR A 1 201 ? -7.317 76.285 123.312 1.00 16.12 1557 THR A CA 1
ATOM 1446 C C . THR A 1 201 ? -6.212 77.165 122.716 1.00 16.82 1557 THR A C 1
ATOM 1447 O O . THR A 1 201 ? -6.003 78.280 123.228 1.00 16.58 1557 THR A O 1
ATOM 1451 N N . ASN A 1 202 ? -5.511 76.686 121.704 1.00 17.17 1558 ASN A N 1
ATOM 1452 C CA . ASN A 1 202 ? -4.424 77.426 121.032 1.00 16.39 1558 ASN A CA 1
ATOM 1453 C C . ASN A 1 202 ? -4.943 78.680 120.289 1.00 15.40 1558 ASN A C 1
ATOM 1454 O O . ASN A 1 202 ? -6.167 78.805 119.971 1.00 15.43 1558 ASN A O 1
ATOM 1459 N N . LEU A 1 203 ? -3.995 79.571 120.015 1.00 15.75 1559 LEU A N 1
ATOM 1460 C CA . LEU A 1 203 ? -4.243 80.807 119.214 1.00 15.71 1559 LEU A CA 1
ATOM 1461 C C . LEU A 1 203 ? -4.954 80.502 117.899 1.00 15.67 1559 LEU A C 1
ATOM 1462 O O . LEU A 1 203 ? -4.505 79.664 117.106 1.00 15.97 1559 LEU A O 1
ATOM 1467 N N . HIS A 1 204 ? -6.098 81.163 117.642 1.00 15.14 1560 HIS A N 1
ATOM 1468 C CA . HIS A 1 204 ? -6.923 80.993 116.438 1.00 15.78 1560 HIS A CA 1
ATOM 1469 C C . HIS A 1 204 ? -7.848 82.191 116.274 1.00 14.93 1560 HIS A C 1
ATOM 1470 O O . HIS A 1 204 ? -7.866 83.041 117.205 1.00 15.00 1560 HIS A O 1
ATOM 1477 N N . LEU A 1 205 ? -8.570 82.298 115.146 1.00 16.45 1561 LEU A N 1
ATOM 1478 C CA . LEU A 1 205 ? -9.609 83.348 115.013 1.00 15.54 1561 LEU A CA 1
ATOM 1479 C C . LEU A 1 205 ? -10.853 82.729 114.397 1.00 17.08 1561 LEU A C 1
ATOM 1480 O O . LEU A 1 205 ? -10.770 81.612 113.771 1.00 19.40 1561 LEU A O 1
ATOM 1485 N N . ASP A 1 206 ? -11.975 83.419 114.552 1.00 16.25 1562 ASP A N 1
ATOM 1486 C CA . ASP A 1 206 ? -13.313 83.028 114.046 1.00 18.33 1562 ASP A CA 1
ATOM 1487 C C . ASP A 1 206 ? -13.822 84.168 113.159 1.00 18.43 1562 ASP A C 1
ATOM 1488 O O . ASP A 1 206 ? -13.556 85.333 113.493 1.00 19.04 1562 ASP A O 1
ATOM 1493 N N . VAL A 1 207 ? -14.525 83.846 112.071 1.00 17.50 1563 VAL A N 1
ATOM 1494 C CA . VAL A 1 207 ? -15.033 84.912 111.168 1.00 18.71 1563 VAL A CA 1
ATOM 1495 C C . VAL A 1 207 ? -16.398 85.452 111.634 1.00 16.99 1563 VAL A C 1
ATOM 1496 O O . VAL A 1 207 ? -16.846 86.465 111.031 1.00 19.91 1563 VAL A O 1
ATOM 1500 N N A SER A 1 208 ? -17.007 84.846 112.667 0.19 17.27 1564 SER A N 1
ATOM 1501 N N B SER A 1 208 ? -17.005 84.840 112.654 0.31 17.31 1564 SER A N 1
ATOM 1502 C CA A SER A 1 208 ? -18.216 85.347 113.378 0.19 16.78 1564 SER A CA 1
ATOM 1503 C CA B SER A 1 208 ? -18.220 85.320 113.361 0.31 16.79 1564 SER A CA 1
ATOM 1504 C C A SER A 1 208 ? -17.841 85.894 114.764 0.19 15.90 1564 SER A C 1
ATOM 1505 C C B SER A 1 208 ? -17.801 85.950 114.707 0.31 16.23 1564 SER A C 1
ATOM 1506 O O A SER A 1 208 ? -16.837 85.454 115.385 0.19 15.58 1564 SER A O 1
ATOM 1507 O O B SER A 1 208 ? -16.659 85.681 115.201 0.31 16.19 1564 SER A O 1
ATOM 1512 N N . ASP A 1 209 ? -18.660 86.809 115.275 1.00 14.95 1565 ASP A N 1
ATOM 1513 C CA . ASP A 1 209 ? -18.524 87.240 116.669 1.00 13.59 1565 ASP A CA 1
ATOM 1514 C C . ASP A 1 209 ? -18.890 86.062 117.584 1.00 14.62 1565 ASP A C 1
ATOM 1515 O O . ASP A 1 209 ? -19.652 85.135 117.137 1.00 14.33 1565 ASP A O 1
ATOM 1520 N N . ALA A 1 210 ? -18.479 86.115 118.847 1.00 13.46 1566 ALA A N 1
ATOM 1521 C CA . ALA A 1 210 ? -18.945 85.117 119.833 1.00 14.05 1566 ALA A CA 1
ATOM 1522 C C . ALA A 1 210 ? -19.122 85.709 121.216 1.00 13.76 1566 ALA A C 1
ATOM 1523 O O . ALA A 1 210 ? -18.391 86.654 121.594 1.00 14.42 1566 ALA A O 1
ATOM 1525 N N . VAL A 1 211 ? -20.019 85.136 122.014 1.00 14.16 1567 VAL A N 1
ATOM 1526 C CA . VAL A 1 211 ? -20.124 85.383 123.467 1.00 14.19 1567 VAL A CA 1
ATOM 1527 C C . VAL A 1 211 ? -19.833 84.064 124.188 1.00 14.91 1567 VAL A C 1
ATOM 1528 O O . VAL A 1 211 ? -20.491 83.035 123.845 1.00 15.37 1567 VAL A O 1
ATOM 1532 N N . ASN A 1 212 ? -18.919 84.047 125.146 1.00 13.88 1568 ASN A N 1
ATOM 1533 C CA . ASN A 1 212 ? -18.455 82.823 125.852 1.00 13.79 1568 ASN A CA 1
ATOM 1534 C C . ASN A 1 212 ? -18.759 82.999 127.331 1.00 13.22 1568 ASN A C 1
ATOM 1535 O O . ASN A 1 212 ? -18.193 83.916 128.007 1.00 14.03 1568 ASN A O 1
ATOM 1540 N N . VAL A 1 213 ? -19.626 82.146 127.915 1.00 14.04 1569 VAL A N 1
ATOM 1541 C CA . VAL A 1 213 ? -20.080 82.278 129.337 1.00 14.06 1569 VAL A CA 1
ATOM 1542 C C . VAL A 1 213 ? -19.442 81.170 130.210 1.00 14.72 1569 VAL A C 1
ATOM 1543 O O . VAL A 1 213 ? -19.594 79.953 129.874 1.00 15.05 1569 VAL A O 1
ATOM 1547 N N . MET A 1 214 ? -18.791 81.550 131.289 1.00 13.65 1570 MET A N 1
ATOM 1548 C CA . MET A 1 214 ? -18.244 80.609 132.310 1.00 13.63 1570 MET A CA 1
ATOM 1549 C C . MET A 1 214 ? -19.412 80.226 133.242 1.00 13.44 1570 MET A C 1
ATOM 1550 O O . MET A 1 214 ? -19.834 80.985 134.102 1.00 14.52 1570 MET A O 1
ATOM 1555 N N . VAL A 1 215 ? -19.906 78.964 133.094 1.00 15.51 1571 VAL A N 1
ATOM 1556 C CA . VAL A 1 215 ? -21.113 78.497 133.851 1.00 16.22 1571 VAL A CA 1
ATOM 1557 C C . VAL A 1 215 ? -20.709 77.676 135.077 1.00 16.76 1571 VAL A C 1
ATOM 1558 O O . VAL A 1 215 ? -21.595 77.531 135.959 1.00 18.45 1571 VAL A O 1
ATOM 1562 N N . TYR A 1 216 ? -19.490 77.156 135.157 1.00 16.27 1572 TYR A N 1
ATOM 1563 C CA . TYR A 1 216 ? -19.039 76.381 136.354 1.00 17.88 1572 TYR A CA 1
ATOM 1564 C C . TYR A 1 216 ? -17.517 76.389 136.441 1.00 16.10 1572 TYR A C 1
ATOM 1565 O O . TYR A 1 216 ? -16.843 76.201 135.397 1.00 16.84 1572 TYR A O 1
ATOM 1574 N N . VAL A 1 217 ? -16.974 76.546 137.661 1.00 16.07 1573 VAL A N 1
ATOM 1575 C CA . VAL A 1 217 ? -15.534 76.402 137.963 1.00 17.46 1573 VAL A CA 1
ATOM 1576 C C . VAL A 1 217 ? -15.371 75.354 139.085 1.00 16.27 1573 VAL A C 1
ATOM 1577 O O . VAL A 1 217 ? -15.956 75.554 140.151 1.00 19.20 1573 VAL A O 1
ATOM 1581 N N . GLY A 1 218 ? -14.576 74.320 138.799 1.00 17.47 1574 GLY A N 1
ATOM 1582 C CA . GLY A 1 218 ? -14.240 73.271 139.783 1.00 19.04 1574 GLY A CA 1
ATOM 1583 C C . GLY A 1 218 ? -12.849 73.455 140.317 1.00 19.19 1574 GLY A C 1
ATOM 1584 O O . GLY A 1 218 ? -11.876 73.325 139.572 1.00 21.06 1574 GLY A O 1
ATOM 1585 N N . ILE A 1 219 ? -12.730 73.701 141.624 0.47 19.90 1575 ILE A N 1
ATOM 1586 C CA . ILE A 1 219 ? -11.416 73.931 142.289 0.47 18.04 1575 ILE A CA 1
ATOM 1587 C C . ILE A 1 219 ? -11.117 72.723 143.167 0.47 17.77 1575 ILE A C 1
ATOM 1588 O O . ILE A 1 219 ? -11.781 72.547 144.187 0.47 19.33 1575 ILE A O 1
ATOM 1593 N N . PRO A 1 220 ? -10.117 71.881 142.825 0.47 16.38 1576 PRO A N 1
ATOM 1594 C CA . PRO A 1 220 ? -9.812 70.710 143.654 0.47 17.07 1576 PRO A CA 1
ATOM 1595 C C . PRO A 1 220 ? -9.418 71.097 145.084 0.47 18.69 1576 PRO A C 1
ATOM 1596 O O . PRO A 1 220 ? -8.735 72.098 145.277 0.47 18.48 1576 PRO A O 1
ATOM 1600 N N . ILE A 1 221 ? -9.861 70.302 146.061 0.47 18.61 1577 ILE A N 1
ATOM 1601 C CA . ILE A 1 221 ? -9.462 70.482 147.488 0.47 21.60 1577 ILE A CA 1
ATOM 1602 C C . ILE A 1 221 ? -8.783 69.197 147.965 0.47 22.21 1577 ILE A C 1
ATOM 1603 O O . ILE A 1 221 ? -9.155 68.101 147.495 0.47 23.78 1577 ILE A O 1
ATOM 1608 N N . GLY A 1 222 ? -7.770 69.349 148.811 0.47 23.94 1578 GLY A N 1
ATOM 1609 C CA . GLY A 1 222 ? -6.980 68.230 149.350 0.47 24.54 1578 GLY A CA 1
ATOM 1610 C C . GLY A 1 222 ? -6.000 67.678 148.332 0.47 25.29 1578 GLY A C 1
ATOM 1611 O O . GLY A 1 222 ? -5.129 68.429 147.885 0.47 26.91 1578 GLY A O 1
ATOM 1612 N N . GLU A 1 223 ? -6.178 66.409 147.945 0.47 26.39 1579 GLU A N 1
ATOM 1613 C CA . GLU A 1 223 ? -5.131 65.518 147.373 0.47 29.01 1579 GLU A CA 1
ATOM 1614 C C . GLU A 1 223 ? -4.216 66.239 146.364 0.47 32.58 1579 GLU A C 1
ATOM 1615 O O . GLU A 1 223 ? -2.983 66.237 146.601 0.47 39.02 1579 GLU A O 1
ATOM 1621 N N . GLY A 1 224 ? -4.772 66.811 145.290 0.47 31.13 1580 GLY A N 1
ATOM 1622 C CA . GLY A 1 224 ? -4.004 67.463 144.206 0.47 28.12 1580 GLY A CA 1
ATOM 1623 C C . GLY A 1 224 ? -4.338 68.941 144.046 0.47 27.31 1580 GLY A C 1
ATOM 1624 O O . GLY A 1 224 ? -4.331 69.437 142.892 0.47 26.70 1580 GLY A O 1
ATOM 1625 N N . ALA A 1 225 ? -4.580 69.658 145.148 0.47 27.19 1581 ALA A N 1
ATOM 1626 C CA . ALA A 1 225 ? -4.746 71.132 145.135 0.47 23.89 1581 ALA A CA 1
ATOM 1627 C C . ALA A 1 225 ? -3.485 71.793 144.551 0.47 22.56 1581 ALA A C 1
ATOM 1628 O O . ALA A 1 225 ? -2.350 71.248 144.700 0.47 23.80 1581 ALA A O 1
ATOM 1630 N N . HIS A 1 226 ? -3.662 72.908 143.844 0.47 20.27 1582 HIS A N 1
ATOM 1631 C CA . HIS A 1 226 ? -2.569 73.594 143.104 0.47 20.14 1582 HIS A CA 1
ATOM 1632 C C . HIS A 1 226 ? -2.766 75.122 143.126 0.47 19.94 1582 HIS A C 1
ATOM 1633 O O . HIS A 1 226 ? -2.358 75.811 142.156 0.47 21.13 1582 HIS A O 1
ATOM 1640 N N . ASP A 1 227 ? -3.306 75.648 144.229 0.47 20.83 1583 ASP A N 1
ATOM 1641 C CA . ASP A 1 227 ? -3.691 77.080 144.377 0.47 20.85 1583 ASP A CA 1
ATOM 1642 C C . ASP A 1 227 ? -2.439 77.976 144.298 0.47 21.74 1583 ASP A C 1
ATOM 1643 O O . ASP A 1 227 ? -2.546 79.121 143.800 0.47 19.54 1583 ASP A O 1
ATOM 1648 N N . GLU A 1 228 ? -1.287 77.506 144.779 0.47 22.82 1584 GLU A N 1
ATOM 1649 C CA . GLU A 1 228 ? -0.061 78.346 144.872 0.47 26.27 1584 GLU A CA 1
ATOM 1650 C C . GLU A 1 228 ? 0.415 78.722 143.455 0.47 25.96 1584 GLU A C 1
ATOM 1651 O O . GLU A 1 228 ? 0.725 79.920 143.252 0.47 25.38 1584 GLU A O 1
ATOM 1657 N N . GLU A 1 229 ? 0.431 77.781 142.499 0.47 24.58 1585 GLU A N 1
ATOM 1658 C CA . GLU A 1 229 ? 0.926 78.025 141.103 0.47 23.29 1585 GLU A CA 1
ATOM 1659 C C . GLU A 1 229 ? -0.088 78.877 140.302 0.47 21.56 1585 GLU A C 1
ATOM 1660 O O . GLU A 1 229 ? 0.343 79.636 139.410 0.47 20.90 1585 GLU A O 1
ATOM 1666 N N . VAL A 1 230 ? -1.383 78.823 140.613 0.47 19.36 1586 VAL A N 1
ATOM 1667 C CA . VAL A 1 230 ? -2.388 79.745 139.990 0.47 19.32 1586 VAL A CA 1
ATOM 1668 C C . VAL A 1 230 ? -2.035 81.198 140.361 0.47 20.02 1586 VAL A C 1
ATOM 1669 O O . VAL A 1 230 ? -1.924 82.045 139.429 0.47 20.52 1586 VAL A O 1
ATOM 1673 N N . LEU A 1 231 ? -1.827 81.468 141.657 0.47 23.01 1587 LEU A N 1
ATOM 1674 C CA . LEU A 1 231 ? -1.491 82.815 142.203 0.47 23.95 1587 LEU A CA 1
ATOM 1675 C C . LEU A 1 231 ? -0.141 83.284 141.646 0.47 23.22 1587 LEU A C 1
ATOM 1676 O O . LEU A 1 231 ? -0.013 84.477 141.360 0.47 26.33 1587 LEU A O 1
ATOM 1681 N N A LYS A 1 232 ? 0.808 82.368 141.473 0.23 22.78 1588 LYS A N 1
ATOM 1682 N N B LYS A 1 232 ? 0.875 82.405 141.601 0.24 21.64 1588 LYS A N 1
ATOM 1683 C CA A LYS A 1 232 ? 2.183 82.638 140.966 0.23 23.29 1588 LYS A CA 1
ATOM 1684 C CA B LYS A 1 232 ? 2.182 82.721 140.955 0.24 21.61 1588 LYS A CA 1
ATOM 1685 C C A LYS A 1 232 ? 2.142 82.909 139.444 0.23 22.13 1588 LYS A C 1
ATOM 1686 C C B LYS A 1 232 ? 1.897 83.186 139.516 0.24 20.92 1588 LYS A C 1
ATOM 1687 O O A LYS A 1 232 ? 3.050 83.630 138.927 0.23 19.68 1588 LYS A O 1
ATOM 1688 O O B LYS A 1 232 ? 2.353 84.299 139.147 0.24 17.96 1588 LYS A O 1
ATOM 1699 N N . THR A 1 233 ? 1.120 82.396 138.745 0.47 21.58 1589 THR A N 1
ATOM 1700 C CA . THR A 1 233 ? 0.882 82.622 137.294 0.47 22.01 1589 THR A CA 1
ATOM 1701 C C . THR A 1 233 ? 0.295 84.031 137.107 0.47 21.72 1589 THR A C 1
ATOM 1702 O O . THR A 1 233 ? 0.764 84.783 136.217 0.47 19.25 1589 THR A O 1
ATOM 1706 N N . ILE A 1 234 ? -0.692 84.382 137.929 0.47 22.97 1590 ILE A N 1
ATOM 1707 C CA . ILE A 1 234 ? -1.294 85.748 137.963 0.47 23.44 1590 ILE A CA 1
ATOM 1708 C C . ILE A 1 234 ? -0.218 86.777 138.341 0.47 24.12 1590 ILE A C 1
ATOM 1709 O O . ILE A 1 234 ? -0.122 87.803 137.641 0.47 22.62 1590 ILE A O 1
ATOM 1714 N N . ASP A 1 235 ? 0.553 86.538 139.405 0.47 24.30 1591 ASP A N 1
ATOM 1715 C CA . ASP A 1 235 ? 1.486 87.569 139.947 0.47 25.39 1591 ASP A CA 1
ATOM 1716 C C . ASP A 1 235 ? 2.646 87.829 138.978 0.47 25.62 1591 ASP A C 1
ATOM 1717 O O . ASP A 1 235 ? 3.109 88.985 138.949 0.47 28.59 1591 ASP A O 1
ATOM 1722 N N . GLU A 1 236 ? 3.095 86.822 138.218 0.47 22.92 1592 GLU A N 1
ATOM 1723 C CA . GLU A 1 236 ? 4.308 86.907 137.355 0.47 23.35 1592 GLU A CA 1
ATOM 1724 C C . GLU A 1 236 ? 3.938 87.295 135.913 0.47 23.74 1592 GLU A C 1
ATOM 1725 O O . GLU A 1 236 ? 4.863 87.516 135.125 0.47 23.48 1592 GLU A O 1
ATOM 1731 N N . GLY A 1 237 ? 2.642 87.418 135.595 0.47 23.44 1593 GLY A N 1
ATOM 1732 C CA . GLY A 1 237 ? 2.136 87.565 134.218 0.47 24.87 1593 GLY A CA 1
ATOM 1733 C C . GLY A 1 237 ? 1.807 89.001 133.833 0.47 25.03 1593 GLY A C 1
ATOM 1734 O O . GLY A 1 237 ? 2.259 89.929 134.537 0.47 25.43 1593 GLY A O 1
ATOM 1735 N N . ASP A 1 238 ? 1.006 89.149 132.768 0.47 26.27 1594 ASP A N 1
ATOM 1736 C CA . ASP A 1 238 ? 0.714 90.399 132.012 0.47 30.34 1594 ASP A CA 1
ATOM 1737 C C . ASP A 1 238 ? -0.501 91.150 132.572 0.47 28.04 1594 ASP A C 1
ATOM 1738 O O . ASP A 1 238 ? -0.772 92.244 132.052 0.47 32.55 1594 ASP A O 1
ATOM 1743 N N . ALA A 1 239 ? -1.254 90.576 133.519 0.47 27.78 1595 ALA A N 1
ATOM 1744 C CA . ALA A 1 239 ? -2.595 91.067 133.927 0.47 26.63 1595 ALA A CA 1
ATOM 1745 C C . ALA A 1 239 ? -2.505 92.452 134.582 0.47 26.79 1595 ALA A C 1
ATOM 1746 O O . ALA A 1 239 ? -1.427 92.818 135.105 0.47 22.32 1595 ALA A O 1
ATOM 1748 N N . ASP A 1 240 ? -3.586 93.234 134.510 1.00 27.36 1596 ASP A N 1
ATOM 1749 C CA . ASP A 1 240 ? -3.547 94.605 135.097 1.00 27.42 1596 ASP A CA 1
ATOM 1750 C C . ASP A 1 240 ? -3.747 94.534 136.618 1.00 27.40 1596 ASP A C 1
ATOM 1751 O O . ASP A 1 240 ? -4.242 93.533 137.178 1.00 24.56 1596 ASP A O 1
ATOM 1756 N N . GLU A 1 241 ? -3.455 95.654 137.304 1.00 27.55 1597 GLU A N 1
ATOM 1757 C CA . GLU A 1 241 ? -3.426 95.666 138.782 1.00 31.22 1597 GLU A CA 1
ATOM 1758 C C . GLU A 1 241 ? -4.828 95.498 139.334 1.00 27.04 1597 GLU A C 1
ATOM 1759 O O . GLU A 1 241 ? -4.988 94.911 140.376 1.00 29.86 1597 GLU A O 1
ATOM 1765 N N . VAL A 1 242 ? -5.867 95.973 138.648 1.00 27.44 1598 VAL A N 1
ATOM 1766 C CA . VAL A 1 242 ? -7.255 95.834 139.158 1.00 23.70 1598 VAL A CA 1
ATOM 1767 C C . VAL A 1 242 ? -7.719 94.341 139.021 1.00 28.28 1598 VAL A C 1
ATOM 1768 O O . VAL A 1 242 ? -8.465 93.833 139.863 1.00 25.84 1598 VAL A O 1
ATOM 1772 N N . THR A 1 243 ? -7.398 93.639 137.932 1.00 29.60 1599 THR A N 1
ATOM 1773 C CA . THR A 1 243 ? -7.671 92.173 137.817 1.00 27.48 1599 THR A CA 1
ATOM 1774 C C . THR A 1 243 ? -6.886 91.449 138.944 1.00 28.98 1599 THR A C 1
ATOM 1775 O O . THR A 1 243 ? -7.397 90.489 139.501 1.00 29.30 1599 THR A O 1
ATOM 1779 N N . LYS A 1 244 ? -5.653 91.870 139.258 1.00 29.42 1600 LYS A N 1
ATOM 1780 C CA . LYS A 1 244 ? -4.881 91.218 140.371 1.00 30.59 1600 LYS A CA 1
ATOM 1781 C C . LYS A 1 244 ? -5.623 91.452 141.709 1.00 30.68 1600 LYS A C 1
ATOM 1782 O O . LYS A 1 244 ? -5.628 90.551 142.566 1.00 33.98 1600 LYS A O 1
ATOM 1788 N N . GLU A 1 245 ? -6.119 92.691 141.863 0.47 32.72 1601 GLU A N 1
ATOM 1789 C CA . GLU A 1 245 ? -7.230 93.113 142.758 0.47 33.43 1601 GLU A CA 1
ATOM 1790 C C . GLU A 1 245 ? -8.564 92.632 142.169 0.47 33.55 1601 GLU A C 1
ATOM 1791 O O . GLU A 1 245 ? -9.440 93.478 141.858 0.47 42.07 1601 GLU A O 1
ATOM 1797 N N . ARG A 1 246 ? -8.669 91.333 141.934 0.47 27.11 1602 ARG A N 1
ATOM 1798 C CA . ARG A 1 246 ? -9.939 90.562 141.869 0.47 22.62 1602 ARG A CA 1
ATOM 1799 C C . ARG A 1 246 ? -9.564 89.132 142.268 0.47 20.49 1602 ARG A C 1
ATOM 1800 O O . ARG A 1 246 ? -10.334 88.488 143.008 0.47 20.15 1602 ARG A O 1
ATOM 1808 N N . ILE A 1 247 ? -8.387 88.683 141.827 0.47 21.14 1603 ILE A N 1
ATOM 1809 C CA . ILE A 1 247 ? -7.758 87.407 142.281 0.47 22.10 1603 ILE A CA 1
ATOM 1810 C C . ILE A 1 247 ? -7.547 87.459 143.802 0.47 23.01 1603 ILE A C 1
ATOM 1811 O O . ILE A 1 247 ? -8.023 86.533 144.490 0.47 23.59 1603 ILE A O 1
ATOM 1816 N N . HIS A 1 248 ? -6.906 88.511 144.311 0.47 24.11 1604 HIS A N 1
ATOM 1817 C CA . HIS A 1 248 ? -6.379 88.561 145.704 0.47 26.01 1604 HIS A CA 1
ATOM 1818 C C . HIS A 1 248 ? -7.506 88.800 146.717 0.47 26.18 1604 HIS A C 1
ATOM 1819 O O . HIS A 1 248 ? -7.365 88.309 147.842 0.47 26.50 1604 HIS A O 1
ATOM 1826 N N . ASP A 1 249 ? -8.595 89.468 146.319 0.47 25.57 1605 ASP A N 1
ATOM 1827 C CA . ASP A 1 249 ? -9.812 89.666 147.159 0.47 25.63 1605 ASP A CA 1
ATOM 1828 C C . ASP A 1 249 ? -10.410 88.315 147.593 0.47 25.17 1605 ASP A C 1
ATOM 1829 O O . ASP A 1 249 ? -11.018 88.277 148.680 0.47 25.94 1605 ASP A O 1
ATOM 1834 N N . HIS A 1 250 ? -10.257 87.253 146.786 0.47 23.94 1606 HIS A N 1
ATOM 1835 C CA . HIS A 1 250 ? -10.676 85.854 147.100 0.47 24.06 1606 HIS A CA 1
ATOM 1836 C C . HIS A 1 250 ? -12.187 85.776 147.376 0.47 24.24 1606 HIS A C 1
ATOM 1837 O O . HIS A 1 250 ? -12.587 84.984 148.254 0.47 25.39 1606 HIS A O 1
ATOM 1844 N N . LYS A 1 251 ? -12.995 86.550 146.646 0.47 23.04 1607 LYS A N 1
ATOM 1845 C CA . LYS A 1 251 ? -14.483 86.582 146.760 0.47 24.23 1607 LYS A CA 1
ATOM 1846 C C . LYS A 1 251 ? -15.121 85.810 145.589 0.47 22.56 1607 LYS A C 1
ATOM 1847 O O . LYS A 1 251 ? -16.249 85.333 145.743 0.47 22.33 1607 LYS A O 1
ATOM 1853 N N . GLU A 1 252 ? -14.423 85.711 144.457 0.47 21.01 1608 GLU A N 1
ATOM 1854 C CA . GLU A 1 252 ? -14.928 85.098 143.196 0.47 21.49 1608 GLU A CA 1
ATOM 1855 C C . GLU A 1 252 ? -13.936 84.043 142.676 0.47 21.21 1608 GLU A C 1
ATOM 1856 O O . GLU A 1 252 ? -12.719 84.276 142.742 0.47 22.38 1608 GLU A O 1
ATOM 1862 N N . LYS A 1 253 ? -14.473 82.955 142.116 1.00 22.76 1609 LYS A N 1
ATOM 1863 C CA . LYS A 1 253 ? -13.691 81.805 141.561 1.00 21.03 1609 LYS A CA 1
ATOM 1864 C C . LYS A 1 253 ? -13.137 82.146 140.166 1.00 18.98 1609 LYS A C 1
ATOM 1865 O O . LYS A 1 253 ? -13.945 82.293 139.256 1.00 18.68 1609 LYS A O 1
ATOM 1871 N N . PRO A 1 254 ? -11.804 82.179 139.963 1.00 17.54 1610 PRO A N 1
ATOM 1872 C CA . PRO A 1 254 ? -11.197 82.439 138.648 1.00 16.60 1610 PRO A CA 1
ATOM 1873 C C . PRO A 1 254 ? -11.212 81.171 137.804 1.00 17.83 1610 PRO A C 1
ATOM 1874 O O . PRO A 1 254 ? -10.952 80.046 138.383 1.00 19.12 1610 PRO A O 1
ATOM 1878 N N . GLY A 1 255 ? -11.663 81.217 136.563 1.00 15.64 1611 GLY A N 1
ATOM 1879 C CA . GLY A 1 255 ? -11.718 80.029 135.704 1.00 15.20 1611 GLY A CA 1
ATOM 1880 C C . GLY A 1 255 ? -10.559 79.945 134.715 1.00 16.12 1611 GLY A C 1
ATOM 1881 O O . GLY A 1 255 ? -9.799 78.962 134.683 1.00 15.90 1611 GLY A O 1
ATOM 1882 N N . ALA A 1 256 ? -10.394 80.956 133.834 1.00 15.19 1612 ALA A N 1
ATOM 1883 C CA . ALA A 1 256 ? -9.479 80.855 132.674 1.00 14.73 1612 ALA A CA 1
ATOM 1884 C C . ALA A 1 256 ? -8.802 82.219 132.365 1.00 13.92 1612 ALA A C 1
ATOM 1885 O O . ALA A 1 256 ? -9.438 83.276 132.545 1.00 15.84 1612 ALA A O 1
ATOM 1887 N N . LEU A 1 257 ? -7.558 82.122 131.928 1.00 13.40 1613 LEU A N 1
ATOM 1888 C CA . LEU A 1 257 ? -6.754 83.294 131.436 1.00 13.28 1613 LEU A CA 1
ATOM 1889 C C . LEU A 1 257 ? -6.858 83.318 129.939 1.00 11.90 1613 LEU A C 1
ATOM 1890 O O . LEU A 1 257 ? -6.364 82.391 129.248 1.00 13.72 1613 LEU A O 1
ATOM 1895 N N . TRP A 1 258 ? -7.367 84.450 129.372 1.00 13.77 1614 TRP A N 1
ATOM 1896 C CA . TRP A 1 258 ? -7.433 84.678 127.902 1.00 12.49 1614 TRP A CA 1
ATOM 1897 C C . TRP A 1 258 ? -6.354 85.692 127.478 1.00 13.33 1614 TRP A C 1
ATOM 1898 O O . TRP A 1 258 ? -6.124 86.634 128.265 1.00 13.90 1614 TRP A O 1
ATOM 1909 N N . HIS A 1 259 ? -5.879 85.563 126.241 1.00 12.09 1615 HIS A N 1
ATOM 1910 C CA . HIS A 1 259 ? -5.228 86.722 125.563 1.00 12.50 1615 HIS A CA 1
ATOM 1911 C C . HIS A 1 259 ? -5.993 86.904 124.255 1.00 13.57 1615 HIS A C 1
ATOM 1912 O O . HIS A 1 259 ? -6.144 85.950 123.459 1.00 14.27 1615 HIS A O 1
ATOM 1919 N N . ILE A 1 260 ? -6.417 88.147 123.988 1.00 13.20 1616 ILE A N 1
ATOM 1920 C CA . ILE A 1 260 ? -7.161 88.544 122.773 1.00 12.79 1616 ILE A CA 1
ATOM 1921 C C . ILE A 1 260 ? -6.366 89.668 122.085 1.00 13.20 1616 ILE A C 1
ATOM 1922 O O . ILE A 1 260 ? -5.848 90.554 122.789 1.00 13.69 1616 ILE A O 1
ATOM 1927 N N . TYR A 1 261 ? -6.325 89.636 120.762 1.00 12.97 1617 TYR A N 1
ATOM 1928 C CA . TYR A 1 261 ? -5.604 90.641 119.940 1.00 13.32 1617 TYR A CA 1
ATOM 1929 C C . TYR A 1 261 ? -6.598 91.220 118.953 1.00 13.44 1617 TYR A C 1
ATOM 1930 O O . TYR A 1 261 ? -7.541 90.550 118.462 1.00 13.94 1617 TYR A O 1
ATOM 1939 N N . ALA A 1 262 ? -6.401 92.513 118.611 1.00 13.47 1618 ALA A N 1
ATOM 1940 C CA . ALA A 1 262 ? -7.264 93.177 117.627 1.00 13.79 1618 ALA A CA 1
ATOM 1941 C C . ALA A 1 262 ? -7.154 92.513 116.250 1.00 14.34 1618 ALA A C 1
ATOM 1942 O O . ALA A 1 262 ? -6.057 92.072 115.838 1.00 15.37 1618 ALA A O 1
ATOM 1944 N N . ALA A 1 263 ? -8.278 92.444 115.555 1.00 13.51 1619 ALA A N 1
ATOM 1945 C CA . ALA A 1 263 ? -8.339 91.855 114.207 1.00 14.53 1619 ALA A CA 1
ATOM 1946 C C . ALA A 1 263 ? -7.300 92.556 113.301 1.00 16.84 1619 ALA A C 1
ATOM 1947 O O . ALA A 1 263 ? -6.673 91.838 112.435 1.00 16.43 1619 ALA A O 1
ATOM 1949 N N . LYS A 1 264 ? -7.093 93.862 113.463 1.00 16.93 1620 LYS A N 1
ATOM 1950 C CA . LYS A 1 264 ? -6.096 94.621 112.630 1.00 17.29 1620 LYS A CA 1
ATOM 1951 C C . LYS A 1 264 ? -4.659 94.152 112.819 1.00 18.39 1620 LYS A C 1
ATOM 1952 O O . LYS A 1 264 ? -3.789 94.459 111.935 1.00 21.29 1620 LYS A O 1
ATOM 1958 N N . ASP A 1 265 ? -4.348 93.391 113.878 1.00 17.20 1621 ASP A N 1
ATOM 1959 C CA . ASP A 1 265 ? -2.958 92.958 114.200 1.00 17.05 1621 ASP A CA 1
ATOM 1960 C C . ASP A 1 265 ? -2.716 91.505 113.792 1.00 16.68 1621 ASP A C 1
ATOM 1961 O O . ASP A 1 265 ? -1.566 90.993 114.016 1.00 16.65 1621 ASP A O 1
ATOM 1966 N N . ALA A 1 266 ? -3.696 90.843 113.179 1.00 15.05 1622 ALA A N 1
ATOM 1967 C CA . ALA A 1 266 ? -3.564 89.400 112.836 1.00 16.43 1622 ALA A CA 1
ATOM 1968 C C . ALA A 1 266 ? -2.360 89.135 111.920 1.00 18.05 1622 ALA A C 1
ATOM 1969 O O . ALA A 1 266 ? -1.614 88.172 112.169 1.00 17.91 1622 ALA A O 1
ATOM 1971 N N . GLU A 1 267 ? -2.119 89.953 110.890 1.00 18.57 1623 GLU A N 1
ATOM 1972 C CA . GLU A 1 267 ? -0.979 89.654 109.959 1.00 19.67 1623 GLU A CA 1
ATOM 1973 C C . GLU A 1 267 ? 0.373 89.845 110.672 1.00 18.34 1623 GLU A C 1
ATOM 1974 O O . GLU A 1 267 ? 1.303 89.022 110.413 1.00 19.97 1623 GLU A O 1
ATOM 1980 N N . LYS A 1 268 ? 0.541 90.855 111.531 1.00 17.50 1624 LYS A N 1
ATOM 1981 C CA . LYS A 1 268 ? 1.792 91.025 112.336 1.00 18.60 1624 LYS A CA 1
ATOM 1982 C C . LYS A 1 268 ? 2.040 89.784 113.193 1.00 19.42 1624 LYS A C 1
ATOM 1983 O O . LYS A 1 268 ? 3.211 89.280 113.284 1.00 19.02 1624 LYS A O 1
ATOM 1989 N N . ILE A 1 269 ? 0.981 89.212 113.788 1.00 18.08 1625 ILE A N 1
ATOM 1990 C CA . ILE A 1 269 ? 1.122 87.959 114.590 1.00 18.89 1625 ILE A CA 1
ATOM 1991 C C . ILE A 1 269 ? 1.578 86.842 113.656 1.00 17.38 1625 ILE A C 1
ATOM 1992 O O . ILE A 1 269 ? 2.479 86.052 114.085 1.00 18.85 1625 ILE A O 1
ATOM 1997 N N . ARG A 1 270 ? 0.986 86.690 112.469 1.00 16.50 1626 ARG A N 1
ATOM 1998 C CA . ARG A 1 270 ? 1.444 85.627 111.519 1.00 17.46 1626 ARG A CA 1
ATOM 1999 C C . ARG A 1 270 ? 2.937 85.829 111.199 1.00 21.11 1626 ARG A C 1
ATOM 2000 O O . ARG A 1 270 ? 3.696 84.821 111.148 1.00 22.38 1626 ARG A O 1
ATOM 2008 N N . GLU A 1 271 ? 3.378 87.053 110.983 1.00 20.20 1627 GLU A N 1
ATOM 2009 C CA . GLU A 1 271 ? 4.822 87.318 110.707 1.00 20.04 1627 GLU A CA 1
ATOM 2010 C C . GLU A 1 271 ? 5.717 86.848 111.845 1.00 22.51 1627 GLU A C 1
ATOM 2011 O O . GLU A 1 271 ? 6.731 86.136 111.585 1.00 22.79 1627 GLU A O 1
ATOM 2017 N N . LEU A 1 272 ? 5.387 87.152 113.096 1.00 20.72 1628 LEU A N 1
ATOM 2018 C CA . LEU A 1 272 ? 6.167 86.637 114.248 1.00 20.90 1628 LEU A CA 1
ATOM 2019 C C . LEU A 1 272 ? 6.198 85.106 114.210 1.00 23.82 1628 LEU A C 1
ATOM 2020 O O . LEU A 1 272 ? 7.316 84.517 114.348 1.00 23.84 1628 LEU A O 1
ATOM 2025 N N . LEU A 1 273 ? 5.050 84.454 114.101 1.00 20.68 1629 LEU A N 1
ATOM 2026 C CA . LEU A 1 273 ? 5.004 82.970 114.204 1.00 21.66 1629 LEU A CA 1
ATOM 2027 C C . LEU A 1 273 ? 5.733 82.317 113.006 1.00 26.21 1629 LEU A C 1
ATOM 2028 O O . LEU A 1 273 ? 6.351 81.243 113.232 1.00 25.47 1629 LEU A O 1
ATOM 2033 N N . ARG A 1 274 ? 5.706 82.908 111.798 1.00 25.17 1630 ARG A N 1
ATOM 2034 C CA . ARG A 1 274 ? 6.555 82.374 110.682 1.00 26.86 1630 ARG A CA 1
ATOM 2035 C C . ARG A 1 274 ? 8.035 82.467 111.066 1.00 26.24 1630 ARG A C 1
ATOM 2036 O O . ARG A 1 274 ? 8.780 81.486 110.810 1.00 29.16 1630 ARG A O 1
ATOM 2044 N N . LYS A 1 275 ? 8.484 83.564 111.644 1.00 24.73 1631 LYS A N 1
ATOM 2045 C CA . LYS A 1 275 ? 9.896 83.753 112.070 1.00 26.37 1631 LYS A CA 1
ATOM 2046 C C . LYS A 1 275 ? 10.261 82.751 113.164 1.00 31.27 1631 LYS A C 1
ATOM 2047 O O . LYS A 1 275 ? 11.337 82.104 113.068 1.00 29.99 1631 LYS A O 1
ATOM 2053 N N . VAL A 1 276 ? 9.403 82.584 114.163 1.00 27.00 1632 VAL A N 1
ATOM 2054 C CA . VAL A 1 276 ? 9.668 81.612 115.267 1.00 27.77 1632 VAL A CA 1
ATOM 2055 C C . VAL A 1 276 ? 9.609 80.177 114.724 1.00 27.36 1632 VAL A C 1
ATOM 2056 O O . VAL A 1 276 ? 10.526 79.384 115.127 1.00 31.02 1632 VAL A O 1
ATOM 2060 N N . GLY A 1 277 ? 8.684 79.803 113.824 1.00 26.06 1633 GLY A N 1
ATOM 2061 C CA . GLY A 1 277 ? 8.650 78.443 113.252 1.00 30.69 1633 GLY A CA 1
ATOM 2062 C C . GLY A 1 277 ? 9.967 78.116 112.545 1.00 38.87 1633 GLY A C 1
ATOM 2063 O O . GLY A 1 277 ? 10.528 77.020 112.761 1.00 34.06 1633 GLY A O 1
ATOM 2064 N N . GLU A 1 278 ? 10.523 79.091 111.828 1.00 36.19 1634 GLU A N 1
ATOM 2065 C CA . GLU A 1 278 ? 11.811 78.951 111.092 1.00 37.79 1634 GLU A CA 1
ATOM 2066 C C . GLU A 1 278 ? 12.945 78.808 112.118 1.00 35.92 1634 GLU A C 1
ATOM 2067 O O . GLU A 1 278 ? 13.753 77.867 111.977 1.00 42.19 1634 GLU A O 1
ATOM 2073 N N . GLU A 1 279 ? 13.002 79.637 113.156 1.00 34.76 1635 GLU A N 1
ATOM 2074 C CA . GLU A 1 279 ? 14.049 79.526 114.208 1.00 35.31 1635 GLU A CA 1
ATOM 2075 C C . GLU A 1 279 ? 14.043 78.121 114.831 1.00 41.56 1635 GLU A C 1
ATOM 2076 O O . GLU A 1 279 ? 15.153 77.635 115.181 1.00 45.49 1635 GLU A O 1
ATOM 2082 N N . GLN A 1 280 ? 12.870 77.498 114.981 1.00 38.11 1636 GLN A N 1
ATOM 2083 C CA . GLN A 1 280 ? 12.715 76.182 115.661 1.00 41.33 1636 GLN A CA 1
ATOM 2084 C C . GLN A 1 280 ? 12.874 75.044 114.644 1.00 46.80 1636 GLN A C 1
ATOM 2085 O O . GLN A 1 280 ? 12.647 73.886 115.030 1.00 49.51 1636 GLN A O 1
ATOM 2091 N N . GLY A 1 281 ? 13.202 75.358 113.389 1.00 47.14 1637 GLY A N 1
ATOM 2092 C CA . GLY A 1 281 ? 13.543 74.360 112.365 1.00 47.19 1637 GLY A CA 1
ATOM 2093 C C . GLY A 1 281 ? 12.324 73.778 111.678 1.00 50.42 1637 GLY A C 1
ATOM 2094 O O . GLY A 1 281 ? 12.500 72.801 110.940 1.00 51.39 1637 GLY A O 1
ATOM 2095 N N . GLN A 1 282 ? 11.127 74.351 111.853 1.00 47.24 1638 GLN A N 1
ATOM 2096 C CA . GLN A 1 282 ? 9.959 74.011 110.995 1.00 45.10 1638 GLN A CA 1
ATOM 2097 C C . GLN A 1 282 ? 10.306 74.410 109.551 1.00 49.74 1638 GLN A C 1
ATOM 2098 O O . GLN A 1 282 ? 11.052 75.390 109.347 1.00 49.08 1638 GLN A O 1
ATOM 2104 N N . GLU A 1 283 ? 9.768 73.709 108.567 1.00 48.86 1639 GLU A N 1
ATOM 2105 C CA . GLU A 1 283 ? 10.078 73.994 107.146 1.00 60.01 1639 GLU A CA 1
ATOM 2106 C C . GLU A 1 283 ? 8.738 74.285 106.478 1.00 59.22 1639 GLU A C 1
ATOM 2107 O O . GLU A 1 283 ? 8.027 73.330 106.106 1.00 66.67 1639 GLU A O 1
ATOM 2113 N N . ASN A 1 284 ? 8.399 75.574 106.413 1.00 55.38 1640 ASN A N 1
ATOM 2114 C CA . ASN A 1 284 ? 7.051 76.070 106.060 1.00 49.90 1640 ASN A CA 1
ATOM 2115 C C . ASN A 1 284 ? 7.164 77.019 104.878 1.00 46.45 1640 ASN A C 1
ATOM 2116 O O . ASN A 1 284 ? 8.070 77.855 104.837 1.00 43.35 1640 ASN A O 1
ATOM 2121 N N . PRO A 1 285 ? 6.226 76.955 103.903 1.00 47.73 1641 PRO A N 1
ATOM 2122 C CA . PRO A 1 285 ? 6.188 77.941 102.824 1.00 54.55 1641 PRO A CA 1
ATOM 2123 C C . PRO A 1 285 ? 5.940 79.342 103.369 1.00 58.15 1641 PRO A C 1
ATOM 2124 O O . PRO A 1 285 ? 5.335 79.504 104.435 1.00 57.51 1641 PRO A O 1
ATOM 2128 N N . PRO A 1 286 ? 6.373 80.396 102.640 1.00 59.07 1642 PRO A N 1
ATOM 2129 C CA . PRO A 1 286 ? 6.413 81.754 103.195 1.00 58.29 1642 PRO A CA 1
ATOM 2130 C C . PRO A 1 286 ? 5.021 82.385 103.405 1.00 55.24 1642 PRO A C 1
ATOM 2131 O O . PRO A 1 286 ? 4.969 83.474 104.016 1.00 49.70 1642 PRO A O 1
ATOM 2135 N N . ASP A 1 287 ? 3.976 81.718 102.878 1.00 46.12 1643 ASP A N 1
ATOM 2136 C CA . ASP A 1 287 ? 2.549 82.138 102.825 1.00 48.26 1643 ASP A CA 1
ATOM 2137 C C . ASP A 1 287 ? 1.715 81.379 103.871 1.00 46.71 1643 ASP A C 1
ATOM 2138 O O . ASP A 1 287 ? 0.513 81.705 104.011 1.00 42.36 1643 ASP A O 1
ATOM 2143 N N . HIS A 1 288 ? 2.268 80.349 104.526 1.00 41.34 1644 HIS A N 1
ATOM 2144 C CA . HIS A 1 288 ? 1.467 79.449 105.398 1.00 40.84 1644 HIS A CA 1
ATOM 2145 C C . HIS A 1 288 ? 0.899 80.283 106.560 1.00 28.10 1644 HIS A C 1
ATOM 2146 O O . HIS A 1 288 ? 1.497 81.354 106.912 1.00 30.18 1644 HIS A O 1
ATOM 2153 N N . ASP A 1 289 ? -0.237 79.830 107.090 1.00 29.02 1645 ASP A N 1
ATOM 2154 C CA . ASP A 1 289 ? -1.052 80.614 108.070 1.00 24.15 1645 ASP A CA 1
ATOM 2155 C C . ASP A 1 289 ? -0.962 79.950 109.444 1.00 19.68 1645 ASP A C 1
ATOM 2156 O O . ASP A 1 289 ? -1.745 79.041 109.749 1.00 22.88 1645 ASP A O 1
ATOM 2161 N N . PRO A 1 290 ? -0.031 80.425 110.302 1.00 20.80 1646 PRO A N 1
ATOM 2162 C CA . PRO A 1 290 ? 0.138 79.839 111.636 1.00 22.70 1646 PRO A CA 1
ATOM 2163 C C . PRO A 1 290 ? -1.056 80.064 112.567 1.00 23.31 1646 PRO A C 1
ATOM 2164 O O . PRO A 1 290 ? -1.234 79.301 113.519 1.00 21.40 1646 PRO A O 1
ATOM 2168 N N . ILE A 1 291 ? -1.881 81.073 112.315 1.00 20.52 1647 ILE A N 1
ATOM 2169 C CA . ILE A 1 291 ? -3.121 81.257 113.124 1.00 18.76 1647 ILE A CA 1
ATOM 2170 C C . ILE A 1 291 ? -4.172 80.206 112.703 1.00 20.26 1647 ILE A C 1
ATOM 2171 O O . ILE A 1 291 ? -4.762 79.568 113.585 1.00 20.74 1647 ILE A O 1
ATOM 2176 N N . HIS A 1 292 ? -4.446 80.012 111.401 1.00 20.48 1648 HIS A N 1
ATOM 2177 C CA . HIS A 1 292 ? -5.419 78.984 110.954 1.00 23.59 1648 HIS A CA 1
ATOM 2178 C C . HIS A 1 292 ? -5.021 77.579 111.421 1.00 22.53 1648 HIS A C 1
ATOM 2179 O O . HIS A 1 292 ? -5.909 76.796 111.747 1.00 22.96 1648 HIS A O 1
ATOM 2186 N N . ASP A 1 293 ? -3.733 77.293 111.498 1.00 23.14 1649 ASP A N 1
ATOM 2187 C CA . ASP A 1 293 ? -3.197 75.972 111.917 1.00 26.17 1649 ASP A CA 1
ATOM 2188 C C . ASP A 1 293 ? -3.514 75.656 113.379 1.00 27.04 1649 ASP A C 1
ATOM 2189 O O . ASP A 1 293 ? -3.530 74.449 113.738 1.00 27.01 1649 ASP A O 1
ATOM 2194 N N . GLN A 1 294 ? -3.750 76.672 114.221 1.00 23.28 1650 GLN A N 1
ATOM 2195 C CA . GLN A 1 294 ? -4.188 76.460 115.627 1.00 22.05 1650 GLN A CA 1
ATOM 2196 C C . GLN A 1 294 ? -3.154 75.592 116.372 1.00 21.61 1650 GLN A C 1
ATOM 2197 O O . GLN A 1 294 ? -3.575 74.765 117.239 1.00 23.38 1650 GLN A O 1
ATOM 2203 N N . SER A 1 295 ? -1.882 75.841 116.103 1.00 23.88 1651 SER A N 1
ATOM 2204 C CA . SER A 1 295 ? -0.764 75.039 116.652 1.00 26.56 1651 SER A CA 1
ATOM 2205 C C . SER A 1 295 ? 0.038 75.799 117.714 1.00 25.63 1651 SER A C 1
ATOM 2206 O O . SER A 1 295 ? 0.878 75.144 118.392 1.00 26.97 1651 SER A O 1
ATOM 2209 N N . TRP A 1 296 ? -0.161 77.110 117.921 1.00 18.37 1652 TRP A N 1
ATOM 2210 C CA . TRP A 1 296 ? 0.703 77.931 118.790 1.00 18.97 1652 TRP A CA 1
ATOM 2211 C C . TRP A 1 296 ? -0.047 78.377 120.052 1.00 18.14 1652 TRP A C 1
ATOM 2212 O O . TRP A 1 296 ? -1.271 78.722 119.948 1.00 18.85 1652 TRP A O 1
ATOM 2223 N N . TYR A 1 297 ? 0.637 78.420 121.176 1.00 16.98 1653 TYR A N 1
ATOM 2224 C CA . TYR A 1 297 ? 0.223 79.166 122.391 1.00 16.29 1653 TYR A CA 1
ATOM 2225 C C . TYR A 1 297 ? 1.299 80.218 122.650 1.00 17.92 1653 TYR A C 1
ATOM 2226 O O . TYR A 1 297 ? 2.480 79.854 122.784 1.00 19.53 1653 TYR A O 1
ATOM 2235 N N . LEU A 1 298 ? 0.913 81.500 122.739 1.00 17.43 1654 LEU A N 1
ATOM 2236 C CA . LEU A 1 298 ? 1.870 82.602 123.044 1.00 18.11 1654 LEU A CA 1
ATOM 2237 C C . LEU A 1 298 ? 2.143 82.612 124.562 1.00 16.92 1654 LEU A C 1
ATOM 2238 O O . LEU A 1 298 ? 1.307 83.117 125.328 1.00 16.83 1654 LEU A O 1
ATOM 2243 N N . ASP A 1 299 ? 3.325 82.104 124.962 1.00 18.97 1655 ASP A N 1
ATOM 2244 C CA . ASP A 1 299 ? 3.780 82.120 126.365 1.00 18.66 1655 ASP A CA 1
ATOM 2245 C C . ASP A 1 299 ? 4.357 83.509 126.708 1.00 18.96 1655 ASP A C 1
ATOM 2246 O O . ASP A 1 299 ? 4.315 84.408 125.839 1.00 18.86 1655 ASP A O 1
ATOM 2251 N N . GLN A 1 300 ? 4.829 83.756 127.916 1.00 18.64 1656 GLN A N 1
ATOM 2252 C CA . GLN A 1 300 ? 5.281 85.082 128.339 1.00 22.25 1656 GLN A CA 1
ATOM 2253 C C . GLN A 1 300 ? 6.408 85.538 127.385 1.00 22.07 1656 GLN A C 1
ATOM 2254 O O . GLN A 1 300 ? 6.385 86.741 126.996 1.00 21.30 1656 GLN A O 1
ATOM 2260 N N . THR A 1 301 ? 7.339 84.650 127.010 1.00 22.31 1657 THR A N 1
ATOM 2261 C CA . THR A 1 301 ? 8.463 85.000 126.091 1.00 24.21 1657 THR A CA 1
ATOM 2262 C C . THR A 1 301 ? 7.899 85.494 124.748 1.00 23.44 1657 THR A C 1
ATOM 2263 O O . THR A 1 301 ? 8.367 86.574 124.244 1.00 21.37 1657 THR A O 1
ATOM 2267 N N . LEU A 1 302 ? 6.975 84.739 124.144 1.00 20.83 1658 LEU A N 1
ATOM 2268 C CA . LEU A 1 302 ? 6.414 85.116 122.823 1.00 20.52 1658 LEU A CA 1
ATOM 2269 C C . LEU A 1 302 ? 5.561 86.405 122.932 1.00 19.59 1658 LEU A C 1
ATOM 2270 O O . LEU A 1 302 ? 5.587 87.235 121.958 1.00 18.54 1658 LEU A O 1
ATOM 2275 N N . ARG A 1 303 ? 4.799 86.630 124.015 1.00 18.31 1659 ARG A N 1
ATOM 2276 C CA . ARG A 1 303 ? 3.955 87.837 124.153 1.00 18.09 1659 ARG A CA 1
ATOM 2277 C C . ARG A 1 303 ? 4.877 89.054 124.216 1.00 19.65 1659 ARG A C 1
ATOM 2278 O O . ARG A 1 303 ? 4.542 90.117 123.641 1.00 19.67 1659 ARG A O 1
ATOM 2286 N N . LYS A 1 304 ? 5.981 88.946 124.942 1.00 19.91 1660 LYS A N 1
ATOM 2287 C CA . LYS A 1 304 ? 6.950 90.086 125.045 1.00 21.16 1660 LYS A CA 1
ATOM 2288 C C . LYS A 1 304 ? 7.611 90.346 123.666 1.00 21.38 1660 LYS A C 1
ATOM 2289 O O . LYS A 1 304 ? 7.746 91.553 123.323 1.00 22.52 1660 LYS A O 1
ATOM 2295 N N . ARG A 1 305 ? 7.969 89.324 122.922 1.00 20.44 1661 ARG A N 1
ATOM 2296 C CA . ARG A 1 305 ? 8.579 89.449 121.574 1.00 22.40 1661 ARG A CA 1
ATOM 2297 C C . ARG A 1 305 ? 7.574 90.137 120.631 1.00 23.22 1661 ARG A C 1
ATOM 2298 O O . ARG A 1 305 ? 7.931 91.040 119.826 1.00 22.91 1661 ARG A O 1
ATOM 2306 N N . LEU A 1 306 ? 6.306 89.786 120.725 1.00 19.11 1662 LEU A N 1
ATOM 2307 C CA . LEU A 1 306 ? 5.235 90.385 119.887 1.00 18.86 1662 LEU A CA 1
ATOM 2308 C C . LEU A 1 306 ? 5.185 91.875 120.155 1.00 18.19 1662 LEU A C 1
ATOM 2309 O O . LEU A 1 306 ? 5.095 92.728 119.199 1.00 20.91 1662 LEU A O 1
ATOM 2314 N N . TYR A 1 307 ? 5.200 92.287 121.408 1.00 19.07 1663 TYR A N 1
ATOM 2315 C CA . TYR A 1 307 ? 5.182 93.707 121.813 1.00 19.64 1663 TYR A CA 1
ATOM 2316 C C . TYR A 1 307 ? 6.479 94.419 121.338 1.00 19.72 1663 TYR A C 1
ATOM 2317 O O . TYR A 1 307 ? 6.351 95.537 120.751 1.00 20.97 1663 TYR A O 1
ATOM 2326 N N . GLU A 1 308 ? 7.642 93.872 121.648 1.00 21.60 1664 GLU A N 1
ATOM 2327 C CA . GLU A 1 308 ? 8.937 94.610 121.473 1.00 24.00 1664 GLU A CA 1
ATOM 2328 C C . GLU A 1 308 ? 9.266 94.666 119.967 1.00 25.00 1664 GLU A C 1
ATOM 2329 O O . GLU A 1 308 ? 9.703 95.766 119.489 1.00 28.06 1664 GLU A O 1
ATOM 2335 N N . GLU A 1 309 ? 9.124 93.578 119.238 1.00 22.60 1665 GLU A N 1
ATOM 2336 C CA . GLU A 1 309 ? 9.621 93.376 117.841 1.00 22.06 1665 GLU A CA 1
ATOM 2337 C C . GLU A 1 309 ? 8.605 93.864 116.793 1.00 24.67 1665 GLU A C 1
ATOM 2338 O O . GLU A 1 309 ? 9.020 94.260 115.650 1.00 22.92 1665 GLU A O 1
ATOM 2344 N N . TYR A 1 310 ? 7.303 93.789 117.080 1.00 20.71 1666 TYR A N 1
ATOM 2345 C CA . TYR A 1 310 ? 6.232 94.103 116.113 1.00 20.50 1666 TYR A CA 1
ATOM 2346 C C . TYR A 1 310 ? 5.323 95.231 116.624 1.00 18.48 1666 TYR A C 1
ATOM 2347 O O . TYR A 1 310 ? 4.398 95.594 115.862 1.00 22.71 1666 TYR A O 1
ATOM 2356 N N . GLY A 1 311 ? 5.452 95.705 117.861 1.00 19.88 1667 GLY A N 1
ATOM 2357 C CA . GLY A 1 311 ? 4.642 96.788 118.408 1.00 18.39 1667 GLY A CA 1
ATOM 2358 C C . GLY A 1 311 ? 3.155 96.449 118.646 1.00 18.84 1667 GLY A C 1
ATOM 2359 O O . GLY A 1 311 ? 2.313 97.362 118.719 1.00 21.58 1667 GLY A O 1
ATOM 2360 N N . VAL A 1 312 ? 2.872 95.167 118.928 1.00 18.81 1668 VAL A N 1
ATOM 2361 C CA . VAL A 1 312 ? 1.457 94.679 119.117 1.00 19.15 1668 VAL A CA 1
ATOM 2362 C C . VAL A 1 312 ? 1.185 94.400 120.620 1.00 20.28 1668 VAL A C 1
ATOM 2363 O O . VAL A 1 312 ? 1.949 93.607 121.264 1.00 22.39 1668 VAL A O 1
ATOM 2367 N N . GLN A 1 313 ? 0.123 95.010 121.117 1.00 21.46 1669 GLN A N 1
ATOM 2368 C CA . GLN A 1 313 ? -0.380 94.861 122.517 1.00 23.41 1669 GLN A CA 1
ATOM 2369 C C . GLN A 1 313 ? -1.693 94.083 122.427 1.00 21.60 1669 GLN A C 1
ATOM 2370 O O . GLN A 1 313 ? -2.450 94.269 121.469 1.00 27.14 1669 GLN A O 1
ATOM 2376 N N . GLY A 1 314 ? -1.954 93.287 123.429 1.00 21.26 1670 GLY A N 1
ATOM 2377 C CA . GLY A 1 314 ? -3.247 92.581 123.504 1.00 21.73 1670 GLY A CA 1
ATOM 2378 C C . GLY A 1 314 ? -4.000 92.918 124.772 1.00 19.28 1670 GLY A C 1
ATOM 2379 O O . GLY A 1 314 ? -3.671 93.883 125.503 1.00 20.17 1670 GLY A O 1
ATOM 2380 N N . TRP A 1 315 ? -5.044 92.154 125.021 1.00 14.02 1671 TRP A N 1
ATOM 2381 C CA . TRP A 1 315 ? -5.869 92.224 126.245 1.00 14.20 1671 TRP A CA 1
ATOM 2382 C C . TRP A 1 315 ? -5.674 90.907 127.014 1.00 14.97 1671 TRP A C 1
ATOM 2383 O O . TRP A 1 315 ? -6.011 89.823 126.438 1.00 14.45 1671 TRP A O 1
ATOM 2394 N N . ALA A 1 316 ? -5.139 90.971 128.219 1.00 13.38 1672 ALA A N 1
ATOM 2395 C CA . ALA A 1 316 ? -5.054 89.806 129.147 1.00 13.36 1672 ALA A CA 1
ATOM 2396 C C . ALA A 1 316 ? -6.274 89.832 130.053 1.00 14.28 1672 ALA A C 1
ATOM 2397 O O . ALA A 1 316 ? -6.470 90.834 130.794 1.00 15.66 1672 ALA A O 1
ATOM 2399 N N . ILE A 1 317 ? -7.158 88.808 129.977 1.00 13.55 1673 ILE A N 1
ATOM 2400 C CA . ILE A 1 317 ? -8.493 88.803 130.632 1.00 14.52 1673 ILE A CA 1
ATOM 2401 C C . ILE A 1 317 ? -8.595 87.546 131.509 1.00 15.16 1673 ILE A C 1
ATOM 2402 O O . ILE A 1 317 ? -8.429 86.420 130.948 1.00 16.68 1673 ILE A O 1
ATOM 2407 N N . VAL A 1 318 ? -8.905 87.718 132.783 1.00 14.01 1674 VAL A N 1
ATOM 2408 C CA . VAL A 1 318 ? -9.263 86.570 133.663 1.00 13.80 1674 VAL A CA 1
ATOM 2409 C C . VAL A 1 318 ? -10.791 86.480 133.686 1.00 13.24 1674 VAL A C 1
ATOM 2410 O O . VAL A 1 318 ? -11.468 87.401 134.143 1.00 14.89 1674 VAL A O 1
ATOM 2414 N N . GLN A 1 319 ? -11.305 85.333 133.196 1.00 13.76 1675 GLN A N 1
ATOM 2415 C CA . GLN A 1 319 ? -12.741 85.014 133.124 1.00 12.92 1675 GLN A CA 1
ATOM 2416 C C . GLN A 1 319 ? -13.101 84.262 134.431 1.00 13.63 1675 GLN A C 1
ATOM 2417 O O . GLN A 1 319 ? -12.649 83.083 134.581 1.00 14.72 1675 GLN A O 1
ATOM 2423 N N . PHE A 1 320 ? -13.851 84.903 135.320 1.00 14.53 1676 PHE A N 1
ATOM 2424 C CA . PHE A 1 320 ? -14.322 84.292 136.598 1.00 15.40 1676 PHE A CA 1
ATOM 2425 C C . PHE A 1 320 ? -15.670 83.611 136.342 1.00 16.27 1676 PHE A C 1
ATOM 2426 O O . PHE A 1 320 ? -16.330 83.739 135.305 1.00 14.50 1676 PHE A O 1
ATOM 2434 N N . LEU A 1 321 ? -16.123 82.805 137.315 1.00 15.82 1677 LEU A N 1
ATOM 2435 C CA . LEU A 1 321 ? -17.488 82.245 137.276 1.00 16.55 1677 LEU A CA 1
ATOM 2436 C C . LEU A 1 321 ? -18.504 83.362 136.979 1.00 14.57 1677 LEU A C 1
ATOM 24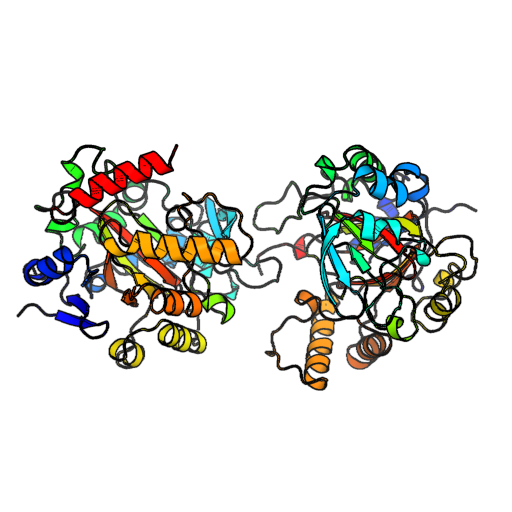37 O O . LEU A 1 321 ? -18.549 84.379 137.634 1.00 16.19 1677 LEU A O 1
ATOM 2442 N N . GLY A 1 322 ? -19.329 83.093 135.982 1.00 14.92 1678 GLY A N 1
ATOM 2443 C CA . GLY A 1 322 ? -20.430 83.947 135.519 1.00 15.79 1678 GLY A CA 1
ATOM 2444 C C . GLY A 1 322 ? -19.977 85.109 134.629 1.00 14.70 1678 GLY A C 1
ATOM 2445 O O . GLY A 1 322 ? -20.864 85.846 134.169 1.00 15.59 1678 GLY A O 1
ATOM 2446 N N . ASP A 1 323 ? -18.703 85.220 134.302 1.00 14.49 1679 ASP A N 1
ATOM 2447 C CA . ASP A 1 323 ? -18.265 86.226 133.297 1.00 13.83 1679 ASP A CA 1
ATOM 2448 C C . ASP A 1 323 ? -18.588 85.740 131.884 1.00 13.96 1679 ASP A C 1
ATOM 2449 O O . ASP A 1 323 ? -18.196 84.617 131.488 1.00 13.69 1679 ASP A O 1
ATOM 2454 N N . ALA A 1 324 ? -19.110 86.650 131.065 1.00 14.00 1680 ALA A N 1
ATOM 2455 C CA . ALA A 1 324 ? -19.331 86.516 129.616 1.00 12.99 1680 ALA A CA 1
ATOM 2456 C C . ALA A 1 324 ? -18.260 87.322 128.859 1.00 14.00 1680 ALA A C 1
ATOM 2457 O O . ALA A 1 324 ? -18.219 88.578 129.076 1.00 14.90 1680 ALA A O 1
ATOM 2459 N N . VAL A 1 325 ? -17.399 86.669 128.089 1.00 12.76 1681 VAL A N 1
ATOM 2460 C CA . VAL A 1 325 ? -16.361 87.343 127.247 1.00 11.62 1681 VAL A CA 1
ATOM 2461 C C . VAL A 1 325 ? -16.956 87.481 125.834 1.00 13.05 1681 VAL A C 1
ATOM 2462 O O . VAL A 1 325 ? -17.360 86.450 125.220 1.00 13.08 1681 VAL A O 1
ATOM 2466 N N . PHE A 1 326 ? -16.992 88.708 125.302 1.00 12.04 1682 PHE A N 1
ATOM 2467 C CA . PHE A 1 326 ? -17.406 89.031 123.915 1.00 11.56 1682 PHE A CA 1
ATOM 2468 C C . PHE A 1 326 ? -16.152 89.129 123.050 1.00 12.86 1682 PHE A C 1
ATOM 2469 O O . PHE A 1 326 ? -15.271 89.964 123.339 1.00 13.08 1682 PHE A O 1
ATOM 2477 N N . ILE A 1 327 ? -16.040 88.253 122.028 1.00 12.24 1683 ILE A N 1
ATOM 2478 C CA . ILE A 1 327 ? -14.841 88.148 121.167 1.00 13.73 1683 ILE A CA 1
ATOM 2479 C C . ILE A 1 327 ? -15.181 88.678 119.765 1.00 13.37 1683 ILE A C 1
ATOM 2480 O O . ILE A 1 327 ? -16.035 88.066 119.088 1.00 13.57 1683 ILE A O 1
ATOM 2485 N N . PRO A 1 328 ? -14.618 89.813 119.311 1.00 14.16 1684 PRO A N 1
ATOM 2486 C CA . PRO A 1 328 ? -14.945 90.339 118.001 1.00 14.67 1684 PRO A CA 1
ATOM 2487 C C . PRO A 1 328 ? -14.470 89.420 116.855 1.00 13.78 1684 PRO A C 1
ATOM 2488 O O . PRO A 1 328 ? -13.404 88.806 116.925 1.00 14.53 1684 PRO A O 1
ATOM 2492 N N . ALA A 1 329 ? -15.313 89.326 115.807 1.00 14.96 1685 ALA A N 1
ATOM 2493 C CA . ALA A 1 329 ? -14.923 88.615 114.569 1.00 14.04 1685 ALA A CA 1
ATOM 2494 C C . ALA A 1 329 ? -13.558 89.067 114.104 1.00 14.21 1685 ALA A C 1
ATOM 2495 O O . ALA A 1 329 ? -13.194 90.265 114.073 1.00 14.59 1685 ALA A O 1
ATOM 2497 N N . GLY A 1 330 ? -12.737 88.082 113.705 1.00 15.11 1686 GLY A N 1
ATOM 2498 C CA . GLY A 1 330 ? -11.394 88.325 113.194 1.00 16.12 1686 GLY A CA 1
ATOM 2499 C C . GLY A 1 330 ? -10.313 88.496 114.244 1.00 15.22 1686 GLY A C 1
ATOM 2500 O O . GLY A 1 330 ? -9.127 88.593 113.872 1.00 16.92 1686 GLY A O 1
ATOM 2501 N N . ALA A 1 331 ? -10.661 88.596 115.558 1.00 14.61 1687 ALA A N 1
ATOM 2502 C CA . ALA A 1 331 ? -9.677 88.842 116.615 1.00 14.67 1687 ALA A CA 1
ATOM 2503 C C . ALA A 1 331 ? -8.962 87.558 117.013 1.00 13.54 1687 ALA A C 1
ATOM 2504 O O . ALA A 1 331 ? -9.601 86.639 117.536 1.00 14.89 1687 ALA A O 1
ATOM 2506 N N . PRO A 1 332 ? -7.640 87.403 116.828 1.00 13.03 1688 PRO A N 1
ATOM 2507 C CA . PRO A 1 332 ? -6.911 86.193 117.277 1.00 13.72 1688 PRO A CA 1
ATOM 2508 C C . PRO A 1 332 ? -7.005 86.077 118.803 1.00 14.04 1688 PRO A C 1
ATOM 2509 O O . PRO A 1 332 ? -6.940 87.089 119.525 1.00 14.67 1688 PRO A O 1
ATOM 2513 N N . HIS A 1 333 ? -7.213 84.876 119.349 1.00 13.79 1689 HIS A N 1
ATOM 2514 C CA . HIS A 1 333 ? -7.373 84.664 120.820 1.00 14.63 1689 HIS A CA 1
ATOM 2515 C C . HIS A 1 333 ? -6.918 83.249 121.225 1.00 14.07 1689 HIS A C 1
ATOM 2516 O O . HIS A 1 333 ? -7.002 82.320 120.363 1.00 14.05 1689 HIS A O 1
ATOM 2523 N N . GLN A 1 334 ? -6.555 83.128 122.502 1.00 13.58 1690 GLN A N 1
ATOM 2524 C CA . GLN A 1 334 ? -6.118 81.847 123.089 1.00 13.87 1690 GLN A CA 1
ATOM 2525 C C . GLN A 1 334 ? -6.648 81.800 124.521 1.00 13.82 1690 GLN A C 1
ATOM 2526 O O . GLN A 1 334 ? -6.926 82.854 125.180 1.00 13.30 1690 GLN A O 1
ATOM 2532 N N . VAL A 1 335 ? -6.764 80.568 125.072 1.00 14.58 1691 VAL A N 1
ATOM 2533 C CA . VAL A 1 335 ? -7.383 80.294 126.393 1.00 13.55 1691 VAL A CA 1
ATOM 2534 C C . VAL A 1 335 ? -6.510 79.303 127.184 1.00 14.53 1691 VAL A C 1
ATOM 2535 O O . VAL A 1 335 ? -6.074 78.338 126.590 1.00 15.67 1691 VAL A O 1
ATOM 2539 N N . HIS A 1 336 ? -6.291 79.610 128.449 1.00 13.65 1692 HIS A N 1
ATOM 2540 C CA . HIS A 1 336 ? -5.489 78.781 129.388 1.00 14.56 1692 HIS A CA 1
ATOM 2541 C C . HIS A 1 336 ? -6.309 78.606 130.679 1.00 14.69 1692 HIS A C 1
ATOM 2542 O O . HIS A 1 336 ? -6.444 79.529 131.483 1.00 14.46 1692 HIS A O 1
ATOM 2549 N N . ASN A 1 337 ? -6.859 77.410 130.930 1.00 14.22 1693 ASN A N 1
ATOM 2550 C CA . ASN A 1 337 ? -7.651 77.170 132.156 1.00 14.93 1693 ASN A CA 1
ATOM 2551 C C . ASN A 1 337 ? -6.761 77.159 133.415 1.00 14.43 1693 ASN A C 1
ATOM 2552 O O . ASN A 1 337 ? -5.722 76.425 133.420 1.00 15.53 1693 ASN A O 1
ATOM 2557 N N . LEU A 1 338 ? -7.153 77.934 134.417 1.00 14.65 1694 LEU A N 1
ATOM 2558 C CA . LEU A 1 338 ? -6.477 78.017 135.741 1.00 15.45 1694 LEU A CA 1
ATOM 2559 C C . LEU A 1 338 ? -6.992 76.872 136.609 1.00 17.73 1694 LEU A C 1
ATOM 2560 O O . LEU A 1 338 ? -6.168 76.246 137.316 1.00 19.68 1694 LEU A O 1
ATOM 2565 N N . TYR A 1 339 ? -8.302 76.668 136.574 1.00 15.49 1695 TYR A N 1
ATOM 2566 C CA . TYR A 1 339 ? -9.023 75.535 137.229 1.00 16.73 1695 TYR A CA 1
ATOM 2567 C C . TYR A 1 339 ? -9.890 74.828 136.201 1.00 15.93 1695 TYR A C 1
ATOM 2568 O O . TYR A 1 339 ? -9.827 75.168 134.999 1.00 17.07 1695 TYR A O 1
ATOM 2577 N N . SER A 1 340 ? -10.583 73.734 136.607 1.00 16.97 1696 SER A N 1
ATOM 2578 C CA . SER A 1 340 ? -11.468 72.999 135.695 1.00 16.21 1696 SER A CA 1
ATOM 2579 C C . SER A 1 340 ? -12.684 73.874 135.340 1.00 13.87 1696 SER A C 1
ATOM 2580 O O . SER A 1 340 ? -13.305 74.447 136.240 1.00 16.66 1696 SER A O 1
ATOM 2583 N N . CYS A 1 341 ? -13.007 73.993 134.044 1.00 15.15 1697 CYS A N 1
ATOM 2584 C CA . CYS A 1 341 ? -14.033 74.931 133.545 1.00 15.74 1697 CYS A CA 1
ATOM 2585 C C . CYS A 1 341 ? -15.095 74.267 132.684 1.00 14.46 1697 CYS A C 1
ATOM 2586 O O . CYS A 1 341 ? -14.727 73.438 131.828 1.00 15.18 1697 CYS A O 1
ATOM 2589 N N . ILE A 1 342 ? -16.342 74.717 132.852 1.00 14.64 1698 ILE A N 1
ATOM 2590 C CA . ILE A 1 342 ? -17.447 74.480 131.879 1.00 14.92 1698 ILE A CA 1
ATOM 2591 C C . ILE A 1 342 ? -17.783 75.865 131.278 1.00 13.74 1698 ILE A C 1
ATOM 2592 O O . ILE A 1 342 ? -18.279 76.728 132.023 1.00 16.89 1698 ILE A O 1
ATOM 2597 N N . LYS A 1 343 ? -17.552 76.007 129.988 1.00 14.14 1699 LYS A N 1
ATOM 2598 C CA . LYS A 1 343 ? -17.895 77.243 129.240 1.00 14.38 1699 LYS A CA 1
ATOM 2599 C C . LYS A 1 343 ? -18.975 76.892 128.207 1.00 16.77 1699 LYS A C 1
ATOM 2600 O O . LYS A 1 343 ? -18.923 75.788 127.630 1.00 16.38 1699 LYS A O 1
ATOM 2606 N N . VAL A 1 344 ? -19.855 77.843 127.894 1.00 16.31 1700 VAL A N 1
ATOM 2607 C CA . VAL A 1 344 ? -20.873 77.710 126.839 1.00 17.32 1700 VAL A CA 1
ATOM 2608 C C . VAL A 1 344 ? -20.802 78.968 125.958 1.00 15.61 1700 VAL A C 1
ATOM 2609 O O . VAL A 1 344 ? -20.932 80.048 126.547 1.00 16.95 1700 VAL A O 1
ATOM 2613 N N . ALA A 1 345 ? -20.684 78.778 124.645 1.00 16.27 1701 ALA A N 1
ATOM 2614 C CA . ALA A 1 345 ? -20.469 79.909 123.709 1.00 15.78 1701 ALA A CA 1
ATOM 2615 C C . ALA A 1 345 ? -21.532 79.913 122.612 1.00 19.48 1701 ALA A C 1
ATOM 2616 O O . ALA A 1 345 ? -21.905 78.818 122.129 1.00 18.97 1701 ALA A O 1
ATOM 2618 N N . GLU A 1 346 ? -21.986 81.102 122.220 1.00 17.59 1702 GLU A N 1
ATOM 2619 C CA . GLU A 1 346 ? -22.938 81.299 121.083 1.00 17.10 1702 GLU A CA 1
ATOM 2620 C C . GLU A 1 346 ? -22.270 82.210 120.043 1.00 17.40 1702 GLU A C 1
ATOM 2621 O O . GLU A 1 346 ? -21.809 83.340 120.448 1.00 18.01 1702 GLU A O 1
ATOM 2627 N N . ASP A 1 347 ? -22.263 81.816 118.789 1.00 16.20 1703 ASP A N 1
ATOM 2628 C CA . ASP A 1 347 ? -21.794 82.702 117.690 1.00 16.63 1703 ASP A CA 1
ATOM 2629 C C . ASP A 1 347 ? -22.943 83.630 117.232 1.00 17.50 1703 ASP A C 1
ATOM 2630 O O . ASP A 1 347 ? -24.148 83.258 117.356 1.00 18.71 1703 ASP A O 1
ATOM 2635 N N . PHE A 1 348 ? -22.602 84.809 116.709 1.00 14.80 1704 PHE A N 1
ATOM 2636 C CA . PHE A 1 348 ? -23.576 85.788 116.139 1.00 15.31 1704 PHE A CA 1
ATOM 2637 C C . PHE A 1 348 ? -22.825 86.618 115.092 1.00 14.90 1704 PHE A C 1
ATOM 2638 O O . PHE A 1 348 ? -21.611 86.612 115.032 1.00 16.12 1704 PHE A O 1
ATOM 2646 N N . VAL A 1 349 ? -23.567 87.416 114.316 1.00 16.87 1705 VAL A N 1
ATOM 2647 C CA . VAL A 1 349 ? -23.011 88.279 113.251 1.00 16.08 1705 VAL A CA 1
ATOM 2648 C C . VAL A 1 349 ? -23.528 89.703 113.451 1.00 16.49 1705 VAL A C 1
ATOM 2649 O O . VAL A 1 349 ? -24.589 90.098 112.938 1.00 17.74 1705 VAL A O 1
ATOM 2653 N N . SER A 1 350 ? -22.779 90.520 114.165 1.00 14.81 1706 SER A N 1
ATOM 2654 C CA . SER A 1 350 ? -23.149 91.934 114.370 1.00 14.27 1706 SER A CA 1
ATOM 2655 C C . SER A 1 350 ? -22.863 92.737 113.097 1.00 14.77 1706 SER A C 1
ATOM 2656 O O . SER A 1 350 ? -21.945 92.455 112.296 1.00 14.67 1706 SER A O 1
ATOM 2659 N N . PRO A 1 351 ? -23.633 93.834 112.889 1.00 13.66 1707 PRO A N 1
ATOM 2660 C CA . PRO A 1 351 ? -23.370 94.696 111.749 1.00 14.50 1707 PRO A CA 1
ATOM 2661 C C . PRO A 1 351 ? -21.979 95.349 111.803 1.00 15.84 1707 PRO A C 1
ATOM 2662 O O . PRO A 1 351 ? -21.386 95.593 110.749 1.00 16.19 1707 PRO A O 1
ATOM 2666 N N . GLU A 1 352 ? -21.503 95.645 113.030 1.00 15.18 1708 GLU A N 1
ATOM 2667 C CA . GLU A 1 352 ? -20.201 96.301 113.246 1.00 14.51 1708 GLU A CA 1
ATOM 2668 C C . GLU A 1 352 ? -19.051 95.491 112.607 1.00 15.37 1708 GLU A C 1
ATOM 2669 O O . GLU A 1 352 ? -18.007 96.099 112.235 1.00 17.29 1708 GLU A O 1
ATOM 2675 N N . HIS A 1 353 ? -19.160 94.156 112.525 1.00 15.46 1709 HIS A N 1
ATOM 2676 C CA . HIS A 1 353 ? -18.015 93.296 112.138 1.00 15.31 1709 HIS A CA 1
ATOM 2677 C C . HIS A 1 353 ? -18.321 92.398 110.935 1.00 17.02 1709 HIS A C 1
ATOM 2678 O O . HIS A 1 353 ? -17.496 91.485 110.650 1.00 15.49 1709 HIS A O 1
ATOM 2685 N N . VAL A 1 354 ? -19.443 92.605 110.239 1.00 16.58 1710 VAL A N 1
ATOM 2686 C CA . VAL A 1 354 ? -19.864 91.706 109.122 1.00 16.69 1710 VAL A CA 1
ATOM 2687 C C . VAL A 1 354 ? -18.778 91.629 108.041 1.00 15.56 1710 VAL A C 1
ATOM 2688 O O . VAL A 1 354 ? -18.744 90.570 107.310 1.00 16.31 1710 VAL A O 1
ATOM 2692 N N . LYS A 1 355 ? -17.957 92.647 107.779 1.00 17.36 1711 LYS A N 1
ATOM 2693 C CA . LYS A 1 355 ? -16.848 92.585 106.786 1.00 16.76 1711 LYS A CA 1
ATOM 2694 C C . LYS A 1 355 ? -16.002 91.322 106.931 1.00 18.49 1711 LYS A C 1
ATOM 2695 O O . LYS A 1 355 ? -15.543 90.769 105.926 1.00 19.58 1711 LYS A O 1
ATOM 2697 N N . HIS A 1 356 ? -15.797 90.805 108.154 1.00 18.13 1712 HIS A N 1
ATOM 2698 C CA . HIS A 1 356 ? -14.868 89.686 108.417 1.00 19.32 1712 HIS A CA 1
ATOM 2699 C C . HIS A 1 356 ? -15.393 88.377 107.831 1.00 21.32 1712 HIS A C 1
ATOM 2700 O O . HIS A 1 356 ? -14.575 87.437 107.692 1.00 25.97 1712 HIS A O 1
ATOM 2707 N N . CYS A 1 357 ? -16.690 88.231 107.520 1.00 17.69 1713 CYS A N 1
ATOM 2708 C CA . CYS A 1 357 ? -17.228 86.953 106.959 1.00 19.42 1713 CYS A CA 1
ATOM 2709 C C . CYS A 1 357 ? -17.581 87.110 105.462 1.00 18.05 1713 CYS A C 1
ATOM 2710 O O . CYS A 1 357 ? -18.060 86.077 104.886 1.00 20.20 1713 CYS A O 1
ATOM 2713 N N . PHE A 1 358 ? -17.329 88.241 104.813 1.00 17.86 1714 PHE A N 1
ATOM 2714 C CA . PHE A 1 358 ? -17.631 88.427 103.363 1.00 18.56 1714 PHE A CA 1
ATOM 2715 C C . PHE A 1 358 ? -16.583 87.607 102.551 1.00 19.21 1714 PHE A C 1
ATOM 2716 O O . PHE A 1 358 ? -15.385 87.652 102.814 1.00 20.52 1714 PHE A O 1
ATOM 2724 N N . ARG A 1 359 ? -17.078 86.921 101.510 1.00 20.16 1715 ARG A N 1
ATOM 2725 C CA . ARG A 1 359 ? -16.253 85.984 100.688 1.00 19.46 1715 ARG A CA 1
ATOM 2726 C C . ARG A 1 359 ? -15.561 86.685 99.514 1.00 23.22 1715 ARG A C 1
ATOM 2727 O O . ARG A 1 359 ? -14.797 85.978 98.807 1.00 22.48 1715 ARG A O 1
ATOM 2735 N N . LEU A 1 360 ? -15.719 87.984 99.274 1.00 22.56 1716 LEU A N 1
ATOM 2736 C CA . LEU A 1 360 ? -14.915 88.646 98.216 1.00 26.63 1716 LEU A CA 1
ATOM 2737 C C . LEU A 1 360 ? -13.938 89.696 98.769 1.00 35.34 1716 LEU A C 1
ATOM 2738 O O . LEU A 1 360 ? -14.117 90.151 99.908 1.00 32.08 1716 LEU A O 1
ATOM 2743 N N . THR A 1 361 ? -12.934 90.026 97.953 1.00 45.62 1717 THR A N 1
ATOM 2744 C CA . THR A 1 361 ? -11.974 91.175 98.028 1.00 58.21 1717 THR A CA 1
ATOM 2745 C C . THR A 1 361 ? -11.240 91.145 99.370 1.00 63.38 1717 THR A C 1
ATOM 2746 O O . THR A 1 361 ? -10.083 90.737 99.319 1.00 67.32 1717 THR A O 1
ATOM 2750 N N . MET B 1 23 ? -5.347 53.945 55.984 1.00 48.75 1379 MET B N 1
ATOM 2751 C CA . MET B 1 23 ? -4.621 55.221 55.858 1.00 41.38 1379 MET B CA 1
ATOM 2752 C C . MET B 1 23 ? -5.259 56.260 56.797 1.00 34.71 1379 MET B C 1
ATOM 2753 O O . MET B 1 23 ? -4.783 57.379 56.843 1.00 34.49 1379 MET B O 1
ATOM 2758 N N . THR B 1 24 ? -6.312 55.893 57.520 1.00 31.57 1380 THR B N 1
ATOM 2759 C CA . THR B 1 24 ? -6.917 56.785 58.543 1.00 29.93 1380 THR B CA 1
ATOM 2760 C C . THR B 1 24 ? -5.808 57.250 59.505 1.00 29.41 1380 THR B C 1
ATOM 2761 O O . THR B 1 24 ? -5.092 56.373 60.035 1.00 30.00 1380 THR B O 1
ATOM 2765 N N . SER B 1 25 ? -5.706 58.555 59.765 1.00 28.43 1381 SER B N 1
ATOM 2766 C CA . SER B 1 25 ? -4.688 59.127 60.679 1.00 28.56 1381 SER B CA 1
ATOM 2767 C C . SER B 1 25 ? -5.028 58.723 62.115 1.00 29.34 1381 SER B C 1
ATOM 2768 O O . SER B 1 25 ? -6.167 59.025 62.595 1.00 27.10 1381 SER B O 1
ATOM 2771 N N . HIS B 1 26 ? -4.120 58.024 62.769 1.00 23.56 1382 HIS B N 1
ATOM 2772 C CA . HIS B 1 26 ? -4.250 57.523 64.134 1.00 22.00 1382 HIS B CA 1
ATOM 2773 C C . HIS B 1 26 ? -2.901 57.289 64.801 1.00 24.32 1382 HIS B C 1
ATOM 2774 O O . HIS B 1 26 ? -1.873 57.147 64.092 1.00 26.82 1382 HIS B O 1
ATOM 2781 N N . SER B 1 27 ? -2.917 57.125 66.110 1.00 25.21 1383 SER B N 1
ATOM 2782 C CA . SER B 1 27 ? -1.758 56.723 66.948 1.00 24.60 1383 SER B CA 1
ATOM 2783 C C . SER B 1 27 ? -2.284 56.036 68.196 1.00 25.08 1383 SER B C 1
ATOM 2784 O O . SER B 1 27 ? -3.541 55.963 68.332 1.00 23.58 1383 SER B O 1
ATOM 2787 N N . TRP B 1 28 ? -1.416 55.461 69.009 1.00 23.91 1384 TRP B N 1
ATOM 2788 C CA . TRP B 1 28 ? -1.773 54.634 70.178 1.00 23.61 1384 TRP B CA 1
ATOM 2789 C C . TRP B 1 28 ? -1.075 55.248 71.383 1.00 28.87 1384 TRP B C 1
ATOM 2790 O O . TRP B 1 28 ? 0.150 55.480 71.283 1.00 31.77 1384 TRP B O 1
ATOM 2801 N N . LEU B 1 29 ? -1.840 55.550 72.428 1.00 26.88 1385 LEU B N 1
ATOM 2802 C CA . LEU B 1 29 ? -1.287 56.046 73.721 1.00 28.03 1385 LEU B CA 1
ATOM 2803 C C . LEU B 1 29 ? -1.475 55.010 74.824 1.00 27.68 1385 LEU B C 1
ATOM 2804 O O . LEU B 1 29 ? -1.874 53.868 74.542 1.00 25.01 1385 LEU B O 1
ATOM 2809 N N . CYS B 1 30 ? -1.163 55.387 76.082 1.00 29.12 1386 CYS B N 1
ATOM 2810 C CA . CYS B 1 30 ? -1.269 54.463 77.225 1.00 30.35 1386 CYS B CA 1
ATOM 2811 C C . CYS B 1 30 ? -0.530 53.172 76.838 1.00 31.87 1386 CYS B C 1
ATOM 2812 O O . CYS B 1 30 ? -1.103 52.103 76.952 1.00 32.82 1386 CYS B O 1
ATOM 2815 N N . ASP B 1 31 ? 0.719 53.324 76.352 1.00 40.82 1387 ASP B N 1
ATOM 2816 C CA . ASP B 1 31 ? 1.635 52.194 76.041 1.00 43.84 1387 ASP B CA 1
ATOM 2817 C C . ASP B 1 31 ? 0.925 51.200 75.094 1.00 39.67 1387 ASP B C 1
ATOM 2818 O O . ASP B 1 31 ? 0.850 50.015 75.439 1.00 39.25 1387 ASP B O 1
ATOM 2823 N N . GLY B 1 32 ? 0.354 51.699 73.982 1.00 36.41 1388 GLY B N 1
ATOM 2824 C CA . GLY B 1 32 ? -0.359 50.938 72.930 1.00 39.76 1388 GLY B CA 1
ATOM 2825 C C . GLY B 1 32 ? -1.827 50.606 73.222 1.00 38.51 1388 GLY B C 1
ATOM 2826 O O . GLY B 1 32 ? -2.441 49.968 72.353 1.00 42.91 1388 GLY B O 1
ATOM 2827 N N . ARG B 1 33 ? -2.419 51.001 74.369 1.00 35.58 1389 ARG B N 1
ATOM 2828 C CA . ARG B 1 33 ? -3.750 50.474 74.805 1.00 34.28 1389 ARG B CA 1
ATOM 2829 C C . ARG B 1 33 ? -4.898 51.481 74.527 1.00 31.09 1389 ARG B C 1
ATOM 2830 O O . ARG B 1 33 ? -6.090 51.109 74.799 1.00 33.61 1389 ARG B O 1
ATOM 2838 N N . LEU B 1 34 ? -4.594 52.680 74.010 1.00 24.85 1390 LEU B N 1
ATOM 2839 C CA . LEU B 1 34 ? -5.662 53.713 73.753 1.00 21.73 1390 LEU B CA 1
ATOM 2840 C C . LEU B 1 34 ? -5.565 54.166 72.292 1.00 19.88 1390 LEU B C 1
ATOM 2841 O O . LEU B 1 34 ? -4.621 54.882 71.904 1.00 21.55 1390 LEU B O 1
ATOM 2846 N N . LEU B 1 35 ? -6.627 53.940 71.487 1.00 18.29 1391 LEU B N 1
ATOM 2847 C CA . LEU B 1 35 ? -6.707 54.522 70.146 1.00 18.69 1391 LEU B CA 1
ATOM 2848 C C . LEU B 1 35 ? -6.877 56.034 70.209 1.00 19.33 1391 LEU B C 1
ATOM 2849 O O . LEU B 1 35 ? -7.837 56.472 70.963 1.00 20.60 1391 LEU B O 1
ATOM 2854 N N . CYS B 1 36 ? -6.111 56.782 69.417 1.00 18.85 1392 CYS B N 1
ATOM 2855 C CA . CYS B 1 36 ? -6.275 58.228 69.203 1.00 20.47 1392 CYS B CA 1
ATOM 2856 C C . CYS B 1 36 ? -6.470 58.467 67.703 1.00 22.82 1392 CYS B C 1
ATOM 2857 O O . CYS B 1 36 ? -5.511 58.201 66.915 1.00 23.90 1392 CYS B O 1
ATOM 2860 N N . LEU B 1 37 ? -7.652 58.877 67.272 1.00 19.11 1393 LEU B N 1
ATOM 2861 C CA . LEU B 1 37 ? -7.989 59.292 65.885 1.00 21.92 1393 LEU B CA 1
ATOM 2862 C C . LEU B 1 37 ? -7.751 60.791 65.747 1.00 25.26 1393 LEU B C 1
ATOM 2863 O O . LEU B 1 37 ? -8.215 61.569 66.651 1.00 23.60 1393 LEU B O 1
ATOM 2868 N N . HIS B 1 38 ? -7.081 61.257 64.687 1.00 24.38 1394 HIS B N 1
ATOM 2869 C CA . HIS B 1 38 ? -6.577 62.652 64.616 1.00 23.99 1394 HIS B CA 1
ATOM 2870 C C . HIS B 1 38 ? -7.362 63.524 63.636 1.00 24.92 1394 HIS B C 1
ATOM 2871 O O . HIS B 1 38 ? -7.149 64.756 63.646 1.00 29.07 1394 HIS B O 1
ATOM 2878 N N . ASP B 1 39 ? -8.176 62.952 62.760 1.00 23.99 1395 ASP B N 1
ATOM 2879 C CA . ASP B 1 39 ? -9.043 63.747 61.867 1.00 25.84 1395 ASP B CA 1
ATOM 2880 C C . ASP B 1 39 ? -10.505 63.532 62.244 1.00 26.46 1395 ASP B C 1
ATOM 2881 O O . ASP B 1 39 ? -11.087 62.506 61.870 1.00 27.25 1395 ASP B O 1
ATOM 2886 N N . PRO B 1 40 ? -11.160 64.512 62.919 1.00 26.69 1396 PRO B N 1
ATOM 2887 C CA . PRO B 1 40 ? -12.513 64.286 63.451 1.00 26.90 1396 PRO B CA 1
ATOM 2888 C C . PRO B 1 40 ? -13.591 64.072 62.381 1.00 27.58 1396 PRO B C 1
ATOM 2889 O O . PRO B 1 40 ? -14.646 63.503 62.715 1.00 32.47 1396 PRO B O 1
ATOM 2893 N N . SER B 1 41 ? -13.367 64.537 61.158 1.00 25.33 1397 SER B N 1
ATOM 2894 C CA . SER B 1 41 ? -14.358 64.434 60.062 1.00 28.72 1397 SER B CA 1
ATOM 2895 C C . SER B 1 41 ? -14.020 63.313 59.062 1.00 29.11 1397 SER B C 1
ATOM 2896 O O . SER B 1 41 ? -14.716 63.224 58.062 1.00 30.46 1397 SER B O 1
ATOM 2899 N N . ASN B 1 42 ? -13.088 62.404 59.344 1.00 26.29 1398 ASN B N 1
ATOM 2900 C CA . ASN B 1 42 ? -12.803 61.291 58.384 1.00 29.07 1398 ASN B CA 1
ATOM 2901 C C . ASN B 1 42 ? -13.916 60.237 58.466 1.00 27.47 1398 ASN B C 1
ATOM 2902 O O . ASN B 1 42 ? -14.089 59.638 59.538 1.00 24.86 1398 ASN B O 1
ATOM 2907 N N . LYS B 1 43 ? -14.654 60.005 57.369 1.00 28.61 1399 LYS B N 1
ATOM 2908 C CA . LYS B 1 43 ? -15.819 59.084 57.324 1.00 29.81 1399 LYS B CA 1
ATOM 2909 C C . LYS B 1 43 ? -15.416 57.614 57.550 1.00 25.24 1399 LYS B C 1
ATOM 2910 O O . LYS B 1 43 ? -16.323 56.841 57.887 1.00 27.95 1399 LYS B O 1
ATOM 2912 N N . ASN B 1 44 ? -14.114 57.280 57.540 1.00 25.71 1400 ASN B N 1
ATOM 2913 C CA . ASN B 1 44 ? -13.597 55.910 57.782 1.00 27.53 1400 ASN B CA 1
ATOM 2914 C C . ASN B 1 44 ? -13.179 55.693 59.259 1.00 22.94 1400 ASN B C 1
ATOM 2915 O O . ASN B 1 44 ? -12.695 54.600 59.617 1.00 24.39 1400 ASN B O 1
ATOM 2920 N N . ASN B 1 45 ? -13.359 56.690 60.138 1.00 22.05 1401 ASN B N 1
ATOM 2921 C CA . ASN B 1 45 ? -12.915 56.553 61.571 1.00 21.07 1401 ASN B CA 1
ATOM 2922 C C . ASN B 1 45 ? -13.511 55.309 62.206 1.00 21.89 1401 ASN B C 1
ATOM 2923 O O . ASN B 1 45 ? -12.839 54.743 63.072 1.00 22.68 1401 ASN B O 1
ATOM 2928 N N . TRP B 1 46 ? -14.728 54.887 61.846 1.00 21.08 1402 TRP B N 1
ATOM 2929 C CA . TRP B 1 46 ? -15.426 53.739 62.469 1.00 22.60 1402 TRP B CA 1
ATOM 2930 C C . TRP B 1 46 ? -14.582 52.436 62.346 1.00 19.39 1402 TRP B C 1
ATOM 2931 O O . TRP B 1 46 ? -14.760 51.540 63.184 1.00 20.50 1402 TRP B O 1
ATOM 2942 N N . LYS B 1 47 ? -13.742 52.352 61.306 1.00 25.74 1403 LYS B N 1
ATOM 2943 C CA . LYS B 1 47 ? -13.081 51.061 60.952 1.00 24.27 1403 LYS B CA 1
ATOM 2944 C C . LYS B 1 47 ? -12.195 50.530 62.080 1.00 21.47 1403 LYS B C 1
ATOM 2945 O O . LYS B 1 47 ? -12.337 49.350 62.471 1.00 22.26 1403 LYS B O 1
ATOM 2951 N N . ILE B 1 48 ? -11.310 51.370 62.622 1.00 21.77 1404 ILE B N 1
ATOM 2952 C CA . ILE B 1 48 ? -10.390 50.964 63.724 1.00 20.02 1404 ILE B CA 1
ATOM 2953 C C . ILE B 1 48 ? -11.073 51.124 65.112 1.00 17.82 1404 ILE B C 1
ATOM 2954 O O . ILE B 1 48 ? -10.832 50.323 66.014 1.00 19.79 1404 ILE B O 1
ATOM 2959 N N . PHE B 1 49 ? -11.986 52.094 65.203 1.00 19.05 1405 PHE B N 1
ATOM 2960 C CA . PHE B 1 49 ? -12.826 52.302 66.422 1.00 19.08 1405 PHE B CA 1
ATOM 2961 C C . PHE B 1 49 ? -13.585 51.045 66.836 1.00 17.39 1405 PHE B C 1
ATOM 2962 O O . PHE B 1 49 ? -13.604 50.690 68.008 1.00 18.45 1405 PHE B O 1
ATOM 2970 N N . ARG B 1 50 ? -14.188 50.302 65.864 1.00 18.08 1406 ARG B N 1
ATOM 2971 C CA . ARG B 1 50 ? -15.131 49.178 66.168 1.00 20.34 1406 ARG B CA 1
ATOM 2972 C C . ARG B 1 50 ? -14.522 48.170 67.154 1.00 20.75 1406 ARG B C 1
ATOM 2973 O O . ARG B 1 50 ? -15.198 47.738 68.143 1.00 19.84 1406 ARG B O 1
ATOM 2975 N N . GLU B 1 51 ? -13.306 47.645 66.857 1.00 21.67 1407 GLU B N 1
ATOM 2976 C CA . GLU B 1 51 ? -12.782 46.573 67.710 1.00 20.91 1407 GLU B CA 1
ATOM 2977 C C . GLU B 1 51 ? -12.426 47.108 69.097 1.00 18.09 1407 GLU B C 1
ATOM 2978 O O . GLU B 1 51 ? -12.654 46.394 70.079 1.00 20.16 1407 GLU B O 1
ATOM 2984 N N . CYS B 1 52 ? -11.866 48.327 69.182 1.00 20.58 1408 CYS B N 1
ATOM 2985 C CA . CYS B 1 52 ? -11.525 48.916 70.523 1.00 18.41 1408 CYS B CA 1
ATOM 2986 C C . CYS B 1 52 ? -12.810 49.034 71.404 1.00 17.89 1408 CYS B C 1
ATOM 2987 O O . CYS B 1 52 ? -12.831 48.638 72.573 1.00 18.75 1408 CYS B O 1
ATOM 2990 N N . TRP B 1 53 ? -13.856 49.502 70.764 1.00 18.97 1409 TRP B N 1
ATOM 2991 C CA . TRP B 1 53 ? -15.193 49.703 71.384 1.00 18.14 1409 TRP B CA 1
ATOM 2992 C C . TRP B 1 53 ? -15.819 48.367 71.762 1.00 23.05 1409 TRP B C 1
ATOM 2993 O O . TRP B 1 53 ? -16.302 48.225 72.894 1.00 20.43 1409 TRP B O 1
ATOM 3004 N N . LYS B 1 54 ? -15.718 47.341 70.901 1.00 20.97 1410 LYS B N 1
ATOM 3005 C CA . LYS B 1 54 ? -16.168 45.970 71.260 1.00 23.64 1410 LYS B CA 1
ATOM 3006 C C . LYS B 1 54 ? -15.443 45.427 72.503 1.00 21.51 1410 LYS B C 1
ATOM 3007 O O . LYS B 1 54 ? -16.077 44.746 73.337 1.00 24.63 1410 LYS B O 1
ATOM 3013 N N . GLN B 1 55 ? -14.138 45.676 72.633 1.00 20.59 1411 GLN B N 1
ATOM 3014 C CA . GLN B 1 55 ? -13.302 45.194 73.748 1.00 22.25 1411 GLN B CA 1
ATOM 3015 C C . GLN B 1 55 ? -13.555 46.045 75.014 1.00 24.36 1411 GLN B C 1
ATOM 3016 O O . GLN B 1 55 ? -12.921 45.769 76.032 1.00 25.76 1411 GLN B O 1
ATOM 3022 N N . GLY B 1 56 ? -14.414 47.064 74.953 1.00 19.28 1412 GLY B N 1
ATOM 3023 C CA . GLY B 1 56 ? -14.794 47.854 76.154 1.00 20.29 1412 GLY B CA 1
ATOM 3024 C C . GLY B 1 56 ? -13.761 48.934 76.506 1.00 19.64 1412 GLY B C 1
ATOM 3025 O O . GLY B 1 56 ? -13.751 49.402 77.701 1.00 20.34 1412 GLY B O 1
ATOM 3026 N N . GLN B 1 57 ? -12.980 49.375 75.541 1.00 18.81 1413 GLN B N 1
ATOM 3027 C CA . GLN B 1 57 ? -11.940 50.414 75.718 1.00 19.36 1413 GLN B CA 1
ATOM 3028 C C . GLN B 1 57 ? -12.554 51.784 75.485 1.00 18.44 1413 GLN B C 1
ATOM 3029 O O . GLN B 1 57 ? -13.292 51.998 74.517 1.00 18.75 1413 GLN B O 1
ATOM 3035 N N . PRO B 1 58 ? -12.117 52.832 76.223 1.00 18.80 1414 PRO B N 1
ATOM 3036 C CA . PRO B 1 58 ? -12.317 54.189 75.761 1.00 17.44 1414 PRO B CA 1
ATOM 3037 C C . PRO B 1 58 ? -11.520 54.488 74.484 1.00 18.10 1414 PRO B C 1
ATOM 3038 O O . PRO B 1 58 ? -10.552 53.785 74.206 1.00 17.47 1414 PRO B O 1
ATOM 3042 N N . VAL B 1 59 ? -11.872 55.526 73.763 1.00 17.37 1415 VAL B N 1
ATOM 3043 C CA . VAL B 1 59 ? -11.212 56.001 72.525 1.00 17.02 1415 VAL B CA 1
ATOM 3044 C C . VAL B 1 59 ? -11.093 57.526 72.595 1.00 18.08 1415 VAL B C 1
ATOM 3045 O O . VAL B 1 59 ? -12.070 58.200 73.125 1.00 18.85 1415 VAL B O 1
ATOM 3049 N N . LEU B 1 60 ? -10.051 58.123 72.021 1.00 17.55 1416 LEU B N 1
ATOM 3050 C CA . LEU B 1 60 ? -9.872 59.595 71.980 1.00 19.31 1416 LEU B CA 1
ATOM 3051 C C . LEU B 1 60 ? -9.899 60.073 70.526 1.00 21.33 1416 LEU B C 1
ATOM 3052 O O . LEU B 1 60 ? -9.279 59.403 69.642 1.00 21.07 1416 LEU B O 1
ATOM 3057 N N . VAL B 1 61 ? -10.585 61.175 70.223 1.00 19.38 1417 VAL B N 1
ATOM 3058 C CA . VAL B 1 61 ? -10.571 61.804 68.887 1.00 18.62 1417 VAL B CA 1
ATOM 3059 C C . VAL B 1 61 ? -10.125 63.255 69.101 1.00 21.49 1417 VAL B C 1
ATOM 3060 O O . VAL B 1 61 ? -10.785 63.986 69.896 1.00 21.44 1417 VAL B O 1
ATOM 3064 N N . SER B 1 62 ? -9.029 63.668 68.459 1.00 20.83 1418 SER B N 1
ATOM 3065 C CA . SER B 1 62 ? -8.467 65.027 68.619 1.00 22.24 1418 SER B CA 1
ATOM 3066 C C . SER B 1 62 ? -8.957 65.978 67.529 1.00 24.69 1418 SER B C 1
ATOM 3067 O O . SER B 1 62 ? -9.526 65.512 66.494 1.00 23.40 1418 SER B O 1
ATOM 3070 N N . GLY B 1 63 ? -8.770 67.296 67.722 1.00 23.76 1419 GLY B N 1
ATOM 3071 C CA . GLY B 1 63 ? -9.005 68.317 66.679 1.00 23.80 1419 GLY B CA 1
ATOM 3072 C C . GLY B 1 63 ? -10.430 68.858 66.569 1.00 24.21 1419 GLY B C 1
ATOM 3073 O O . GLY B 1 63 ? -10.751 69.550 65.581 1.00 24.58 1419 GLY B O 1
ATOM 3074 N N . VAL B 1 64 ? -11.335 68.520 67.508 1.00 21.16 1420 VAL B N 1
ATOM 3075 C CA . VAL B 1 64 ? -12.755 68.946 67.385 1.00 21.06 1420 VAL B CA 1
ATOM 3076 C C . VAL B 1 64 ? -12.864 70.485 67.535 1.00 21.84 1420 VAL B C 1
ATOM 3077 O O . VAL B 1 64 ? -13.740 71.069 66.874 1.00 23.37 1420 VAL B O 1
ATOM 3081 N N . HIS B 1 65 ? -11.982 71.135 68.295 1.00 26.12 1421 HIS B N 1
ATOM 3082 C CA . HIS B 1 65 ? -11.962 72.617 68.503 1.00 25.94 1421 HIS B CA 1
ATOM 3083 C C . HIS B 1 65 ? -11.793 73.354 67.164 1.00 27.08 1421 HIS B C 1
ATOM 3084 O O . HIS B 1 65 ? -12.443 74.412 66.970 1.00 30.41 1421 HIS B O 1
ATOM 3091 N N . LYS B 1 66 ? -11.056 72.766 66.222 1.00 25.78 1422 LYS B N 1
ATOM 3092 C CA . LYS B 1 66 ? -10.829 73.397 64.889 1.00 30.55 1422 LYS B CA 1
ATOM 3093 C C . LYS B 1 66 ? -12.103 73.387 64.057 1.00 28.79 1422 LYS B C 1
ATOM 3094 O O . LYS B 1 66 ? -12.198 74.181 63.120 1.00 34.94 1422 LYS B O 1
ATOM 3100 N N . LYS B 1 67 ? -13.081 72.549 64.382 1.00 25.11 1423 LYS B N 1
ATOM 3101 C CA . LYS B 1 67 ? -14.377 72.514 63.684 1.00 26.08 1423 LYS B CA 1
ATOM 3102 C C . LYS B 1 67 ? -15.407 73.503 64.298 1.00 26.69 1423 LYS B C 1
ATOM 3103 O O . LYS B 1 67 ? -16.469 73.657 63.711 1.00 32.41 1423 LYS B O 1
ATOM 3109 N N . LEU B 1 68 ? -15.182 74.008 65.520 1.00 24.88 1424 LEU B N 1
ATOM 3110 C CA . LEU B 1 68 ? -16.165 74.854 66.257 1.00 24.56 1424 LEU B CA 1
ATOM 3111 C C . LEU B 1 68 ? -15.874 76.353 66.005 1.00 27.72 1424 LEU B C 1
ATOM 3112 O O . LEU B 1 68 ? -14.761 76.705 65.563 1.00 31.02 1424 LEU B O 1
ATOM 3117 N N . LYS B 1 69 ? -16.847 77.202 66.304 1.00 26.29 1425 LYS B N 1
ATOM 3118 C CA . LYS B 1 69 ? -16.713 78.702 66.327 1.00 26.21 1425 LYS B CA 1
ATOM 3119 C C . LYS B 1 69 ? -16.173 79.141 67.691 1.00 26.63 1425 LYS B C 1
ATOM 3120 O O . LYS B 1 69 ? -16.955 79.118 68.667 1.00 26.88 1425 LYS B O 1
ATOM 3126 N N . SER B 1 70 ? -14.875 79.428 67.785 1.00 27.89 1426 SER B N 1
ATOM 3127 C CA . SER B 1 70 ? -14.134 79.648 69.060 1.00 28.39 1426 SER B CA 1
ATOM 3128 C C . SER B 1 70 ? -14.794 80.767 69.889 1.00 29.31 1426 SER B C 1
ATOM 3129 O O . SER B 1 70 ? -14.869 80.616 71.118 1.00 25.36 1426 SER B O 1
ATOM 3132 N N . GLU B 1 71 ? -15.365 81.783 69.249 1.00 29.48 1427 GLU B N 1
ATOM 3133 C CA . GLU B 1 71 ? -16.014 82.943 69.933 1.00 30.03 1427 GLU B CA 1
ATOM 3134 C C . GLU B 1 71 ? -17.245 82.523 70.748 1.00 28.41 1427 GLU B C 1
ATOM 3135 O O . GLU B 1 71 ? -17.589 83.245 71.712 1.00 29.04 1427 GLU B O 1
ATOM 3141 N N . LEU B 1 72 ? -17.917 81.410 70.421 1.00 25.04 1428 LEU B N 1
ATOM 3142 C CA . LEU B 1 72 ? -19.093 80.893 71.148 1.00 26.16 1428 LEU B CA 1
ATOM 3143 C C . LEU B 1 72 ? -18.679 80.179 72.451 1.00 26.18 1428 LEU B C 1
ATOM 3144 O O . LEU B 1 72 ? -19.589 79.920 73.234 1.00 30.73 1428 LEU B O 1
ATOM 3149 N N . TRP B 1 73 ? -17.409 79.839 72.678 1.00 22.37 1429 TRP B N 1
ATOM 3150 C CA . TRP B 1 73 ? -17.038 78.929 73.795 1.00 23.73 1429 TRP B CA 1
ATOM 3151 C C . TRP B 1 73 ? -16.081 79.633 74.768 1.00 27.41 1429 TRP B C 1
ATOM 3152 O O . TRP B 1 73 ? -15.304 78.938 75.410 1.00 35.48 1429 TRP B O 1
ATOM 3163 N N . LYS B 1 74 ? -16.147 80.962 74.876 1.00 26.55 1430 LYS B N 1
ATOM 3164 C CA . LYS B 1 74 ? -15.283 81.771 75.785 1.00 27.41 1430 LYS B CA 1
ATOM 3165 C C . LYS B 1 74 ? -16.006 82.118 77.097 1.00 22.89 1430 LYS B C 1
ATOM 3166 O O . LYS B 1 74 ? -17.181 82.488 77.067 1.00 24.10 1430 LYS B O 1
ATOM 3172 N N . PRO B 1 75 ? -15.286 82.029 78.244 1.00 24.52 1431 PRO B N 1
ATOM 3173 C CA . PRO B 1 75 ? -15.848 82.400 79.553 1.00 26.21 1431 PRO B CA 1
ATOM 3174 C C . PRO B 1 75 ? -16.441 83.820 79.590 1.00 28.15 1431 PRO B C 1
ATOM 3175 O O . PRO B 1 75 ? -17.558 83.977 80.130 1.00 25.47 1431 PRO B O 1
ATOM 3179 N N . GLU B 1 76 ? -15.807 84.777 78.896 1.00 27.00 1432 GLU B N 1
ATOM 3180 C CA . GLU B 1 76 ? -16.276 86.198 78.856 1.00 28.66 1432 GLU B CA 1
ATOM 3181 C C . GLU B 1 76 ? -17.643 86.288 78.180 1.00 26.09 1432 GLU B C 1
ATOM 3182 O O . GLU B 1 76 ? -18.456 87.123 78.610 1.00 28.42 1432 GLU B O 1
ATOM 3188 N N . ALA B 1 77 ? -17.915 85.495 77.129 1.00 25.24 1433 ALA B N 1
ATOM 3189 C CA . ALA B 1 77 ? -19.219 85.523 76.435 1.00 28.60 1433 ALA B CA 1
ATOM 3190 C C . ALA B 1 77 ? -20.316 84.872 77.301 1.00 26.27 1433 ALA B C 1
ATOM 3191 O O . ALA B 1 77 ? -21.408 85.443 77.338 1.00 26.16 1433 ALA B O 1
ATOM 3193 N N . PHE B 1 78 ? -20.047 83.787 78.035 1.00 25.52 1434 PHE B N 1
ATOM 3194 C CA . PHE B 1 78 ? -21.071 83.198 78.940 1.00 23.74 1434 PHE B CA 1
ATOM 3195 C C . PHE B 1 78 ? -21.424 84.244 80.025 1.00 22.95 1434 PHE B C 1
ATOM 3196 O O . PHE B 1 78 ? -22.609 84.352 80.341 1.00 23.60 1434 PHE B O 1
ATOM 3204 N N . SER B 1 79 ? -20.415 84.934 80.575 1.00 24.85 1435 SER B N 1
ATOM 3205 C CA . SER B 1 79 ? -20.619 85.988 81.613 1.00 22.99 1435 SER B CA 1
ATOM 3206 C C . SER B 1 79 ? -21.479 87.131 81.059 1.00 29.45 1435 SER B C 1
ATOM 3207 O O . SER B 1 79 ? -22.469 87.497 81.711 1.00 29.10 1435 SER B O 1
ATOM 3210 N N . GLN B 1 80 ? -21.150 87.666 79.881 1.00 27.15 1436 GLN B N 1
ATOM 3211 C CA . GLN B 1 80 ? -21.892 88.831 79.301 1.00 31.20 1436 GLN B CA 1
ATOM 3212 C C . GLN B 1 80 ? -23.329 88.428 78.960 1.00 30.28 1436 GLN B C 1
ATOM 3213 O O . GLN B 1 80 ? -24.245 89.201 79.216 1.00 31.48 1436 GLN B O 1
ATOM 3219 N N . GLU B 1 81 ? -23.535 87.252 78.386 1.00 24.39 1437 GLU B N 1
ATOM 3220 C CA . GLU B 1 81 ? -24.845 86.795 77.886 1.00 26.73 1437 GLU B CA 1
ATOM 3221 C C . GLU B 1 81 ? -25.751 86.281 79.005 1.00 26.95 1437 GLU B C 1
ATOM 3222 O O . GLU B 1 81 ? -26.989 86.458 78.859 1.00 30.58 1437 GLU B O 1
ATOM 3228 N N . PHE B 1 82 ? -25.227 85.644 80.073 1.00 23.09 1438 PHE B N 1
ATOM 3229 C CA . PHE B 1 82 ? -26.073 84.856 81.020 1.00 24.06 1438 PHE B CA 1
ATOM 3230 C C . PHE B 1 82 ? -25.746 85.209 82.497 1.00 21.84 1438 PHE B C 1
ATOM 3231 O O . PHE B 1 82 ? -26.283 84.530 83.382 1.00 23.21 1438 PHE B O 1
ATOM 3239 N N . GLY B 1 83 ? -24.967 86.255 82.726 1.00 23.31 1439 GLY B N 1
ATOM 3240 C CA . GLY B 1 83 ? -24.297 86.486 84.034 1.00 25.10 1439 GLY B CA 1
ATOM 3241 C C . GLY B 1 83 ? -25.240 86.896 85.155 1.00 23.84 1439 GLY B C 1
ATOM 3242 O O . GLY B 1 83 ? -24.790 86.789 86.346 1.00 25.51 1439 GLY B O 1
ATOM 3243 N N . ASP B 1 84 ? -26.455 87.375 84.852 1.00 24.74 1440 ASP B N 1
ATOM 3244 C CA . ASP B 1 84 ? -27.355 87.854 85.941 1.00 27.59 1440 ASP B CA 1
ATOM 3245 C C . ASP B 1 84 ? -28.278 86.709 86.383 1.00 28.25 1440 ASP B C 1
ATOM 3246 O O . ASP B 1 84 ? -29.166 86.922 87.238 1.00 25.49 1440 ASP B O 1
ATOM 3251 N N . GLN B 1 85 ? -28.116 85.485 85.842 1.00 23.95 1441 GLN B N 1
ATOM 3252 C CA . GLN B 1 85 ? -28.870 84.303 86.302 1.00 24.14 1441 GLN B CA 1
ATOM 3253 C C . GLN B 1 85 ? -28.386 83.864 87.695 1.00 24.40 1441 GLN B C 1
ATOM 3254 O O . GLN B 1 85 ? -27.184 84.020 88.009 1.00 23.88 1441 GLN B O 1
ATOM 3260 N N . ASP B 1 86 ? -29.286 83.278 88.483 1.00 27.76 1442 ASP B N 1
ATOM 3261 C CA . ASP B 1 86 ? -28.963 82.780 89.847 1.00 25.94 1442 ASP B CA 1
ATOM 3262 C C . ASP B 1 86 ? -28.605 81.305 89.722 1.00 25.54 1442 ASP B C 1
ATOM 3263 O O . ASP B 1 86 ? -29.298 80.594 88.987 1.00 26.21 1442 ASP B O 1
ATOM 3268 N N . VAL B 1 87 ? -27.625 80.827 90.491 1.00 22.94 1443 VAL B N 1
ATOM 3269 C CA . VAL B 1 87 ? -27.120 79.444 90.353 1.00 22.40 1443 VAL B CA 1
ATOM 3270 C C . VAL B 1 87 ? -26.528 78.951 91.686 1.00 23.42 1443 VAL B C 1
ATOM 3271 O O . VAL B 1 87 ? -26.185 79.777 92.537 1.00 22.79 1443 VAL B O 1
ATOM 3275 N N . ASP B 1 88 ? -26.339 77.650 91.811 1.00 21.74 1444 ASP B N 1
ATOM 3276 C CA . ASP B 1 88 ? -25.572 77.034 92.918 1.00 20.44 1444 ASP B CA 1
ATOM 3277 C C . ASP B 1 88 ? -24.189 76.648 92.406 1.00 20.88 1444 ASP B C 1
ATOM 3278 O O . ASP B 1 88 ? -24.049 76.214 91.240 1.00 21.30 1444 ASP B O 1
ATOM 3283 N N . LEU B 1 89 ? -23.173 76.775 93.278 1.00 18.77 1445 LEU B N 1
ATOM 3284 C CA . LEU B 1 89 ? -21.794 76.274 93.059 1.00 19.82 1445 LEU B CA 1
ATOM 3285 C C . LEU B 1 89 ? -21.473 75.187 94.092 1.00 22.41 1445 LEU B C 1
ATOM 3286 O O . LEU B 1 89 ? -22.111 75.106 95.157 1.00 25.00 1445 LEU B O 1
ATOM 3291 N N . VAL B 1 90 ? -20.505 74.333 93.759 1.00 20.69 1446 VAL B N 1
ATOM 3292 C CA . VAL B 1 90 ? -19.937 73.282 94.635 1.00 21.43 1446 VAL B CA 1
ATOM 3293 C C . VAL B 1 90 ? -18.458 73.619 94.884 1.00 22.30 1446 VAL B C 1
ATOM 3294 O O . VAL B 1 90 ? -17.687 73.845 93.901 1.00 19.95 1446 VAL B O 1
ATOM 3298 N N . ASN B 1 91 ? -18.075 73.672 96.162 1.00 21.81 1447 ASN B N 1
ATOM 3299 C CA . ASN B 1 91 ? -16.660 73.740 96.597 1.00 21.07 1447 ASN B CA 1
ATOM 3300 C C . ASN B 1 91 ? -16.038 72.338 96.417 1.00 21.86 1447 ASN B C 1
ATOM 3301 O O . ASN B 1 91 ? -16.429 71.408 97.119 1.00 22.46 1447 ASN B O 1
ATOM 3306 N N . CYS B 1 92 ? -15.135 72.153 95.454 1.00 22.17 1448 CYS B N 1
ATOM 3307 C CA . CYS B 1 92 ? -14.585 70.814 95.129 1.00 22.01 1448 CYS B CA 1
ATOM 3308 C C . CYS B 1 92 ? -13.802 70.227 96.311 1.00 22.77 1448 CYS B C 1
ATOM 3309 O O . CYS B 1 92 ? -13.765 68.978 96.405 1.00 23.41 1448 CYS B O 1
ATOM 3312 N N . ARG B 1 93 ? -13.219 71.062 97.184 1.00 22.96 1449 ARG B N 1
ATOM 3313 C CA . ARG B 1 93 ? -12.380 70.553 98.312 1.00 25.24 1449 ARG B CA 1
ATOM 3314 C C . ARG B 1 93 ? -13.241 69.887 99.399 1.00 25.37 1449 ARG B C 1
ATOM 3315 O O . ARG B 1 93 ? -12.753 68.899 100.024 1.00 28.68 1449 ARG B O 1
ATOM 3323 N N . ASN B 1 94 ? -14.453 70.366 99.668 1.00 28.30 1450 ASN B N 1
ATOM 3324 C CA . ASN B 1 94 ? -15.226 69.881 100.841 1.00 30.06 1450 ASN B CA 1
ATOM 3325 C C . ASN B 1 94 ? -16.640 69.477 100.425 1.00 32.70 1450 ASN B C 1
ATOM 3326 O O . ASN B 1 94 ? -17.386 69.079 101.324 1.00 34.79 1450 ASN B O 1
ATOM 3331 N N . CYS B 1 95 ? -16.992 69.557 99.132 1.00 31.18 1451 CYS B N 1
ATOM 3332 C CA . CYS B 1 95 ? -18.298 69.140 98.567 1.00 30.37 1451 CYS B CA 1
ATOM 3333 C C . CYS B 1 95 ? -19.440 70.044 99.051 1.00 27.58 1451 CYS B C 1
ATOM 3334 O O . CYS B 1 95 ? -20.618 69.713 98.770 1.00 31.48 1451 CYS B O 1
ATOM 3337 N N . ALA B 1 96 ? -19.150 71.172 99.704 1.00 28.52 1452 ALA B N 1
ATOM 3338 C CA . ALA B 1 96 ? -20.169 72.137 100.201 1.00 31.88 1452 ALA B CA 1
ATOM 3339 C C . ALA B 1 96 ? -20.865 72.874 99.046 1.00 29.13 1452 ALA B C 1
ATOM 3340 O O . ALA B 1 96 ? -20.184 73.297 98.052 1.00 27.88 1452 ALA B O 1
ATOM 3342 N N . ILE B 1 97 ? -22.171 73.112 99.178 1.00 28.68 1453 ILE B N 1
ATOM 3343 C CA . ILE B 1 97 ? -22.961 73.899 98.185 1.00 26.05 1453 ILE B CA 1
ATOM 3344 C C . ILE B 1 97 ? -22.980 75.374 98.585 1.00 26.70 1453 ILE B C 1
ATOM 3345 O O . ILE B 1 97 ? -23.312 75.682 99.781 1.00 28.85 1453 ILE B O 1
ATOM 3350 N N . ILE B 1 98 ? -22.562 76.276 97.701 1.00 22.85 1454 ILE B N 1
ATOM 3351 C CA . ILE B 1 98 ? -22.683 77.747 97.816 1.00 23.82 1454 ILE B CA 1
ATOM 3352 C C . ILE B 1 98 ? -23.948 78.142 97.037 1.00 26.83 1454 ILE B C 1
ATOM 3353 O O . ILE B 1 98 ? -23.905 78.145 95.756 1.00 21.40 1454 ILE B O 1
ATOM 3358 N N . SER B 1 99 ? -25.075 78.386 97.714 1.00 25.45 1455 SER B N 1
ATOM 3359 C CA . SER B 1 99 ? -26.407 78.480 97.073 1.00 25.21 1455 SER B CA 1
ATOM 3360 C C . SER B 1 99 ? -26.755 79.914 96.632 1.00 20.53 1455 SER B C 1
ATOM 3361 O O . SER B 1 99 ? -26.494 80.947 97.358 1.00 22.93 1455 SER B O 1
ATOM 3364 N N . ASP B 1 100 ? -27.394 80.031 95.476 1.00 21.02 1456 ASP B N 1
ATOM 3365 C CA . ASP B 1 100 ? -28.058 81.267 95.005 1.00 24.00 1456 ASP B CA 1
ATOM 3366 C C . ASP B 1 100 ? -27.081 82.442 94.870 1.00 26.14 1456 ASP B C 1
ATOM 3367 O O . ASP B 1 100 ? -27.355 83.559 95.375 1.00 27.79 1456 ASP B O 1
ATOM 3372 N N . VAL B 1 101 ? -26.007 82.278 94.115 1.00 21.69 1457 VAL B N 1
ATOM 3373 C CA . VAL B 1 101 ? -25.100 83.384 93.720 1.00 20.64 1457 VAL B CA 1
ATOM 3374 C C . VAL B 1 101 ? -25.284 83.652 92.214 1.00 21.75 1457 VAL B C 1
ATOM 3375 O O . VAL B 1 101 ? -26.133 83.010 91.612 1.00 24.17 1457 VAL B O 1
ATOM 3379 N N . LYS B 1 102 ? -24.612 84.655 91.681 1.00 24.35 1458 LYS B N 1
ATOM 3380 C CA . LYS B 1 102 ? -24.762 85.038 90.238 1.00 23.42 1458 LYS B CA 1
ATOM 3381 C C . LYS B 1 102 ? -23.791 84.194 89.390 1.00 26.93 1458 LYS B C 1
ATOM 3382 O O . LYS B 1 102 ? -22.609 84.065 89.791 1.00 27.60 1458 LYS B O 1
ATOM 3388 N N . VAL B 1 103 ? -24.252 83.755 88.214 1.00 24.34 1459 VAL B N 1
ATOM 3389 C CA . VAL B 1 103 ? -23.460 83.040 87.162 1.00 23.68 1459 VAL B CA 1
ATOM 3390 C C . VAL B 1 103 ? -22.187 83.882 86.944 1.00 22.35 1459 VAL B C 1
ATOM 3391 O O . VAL B 1 103 ? -21.070 83.268 86.831 1.00 23.55 1459 VAL B O 1
ATOM 3395 N N . ARG B 1 104 ? -22.244 85.222 86.878 1.00 20.09 1460 ARG B N 1
ATOM 3396 C CA . ARG B 1 104 ? -21.055 86.072 86.629 1.00 21.67 1460 ARG B CA 1
ATOM 3397 C C . ARG B 1 104 ? -19.979 85.938 87.718 1.00 22.74 1460 ARG B C 1
ATOM 3398 O O . ARG B 1 104 ? -18.771 86.117 87.440 1.00 22.07 1460 ARG B O 1
ATOM 3406 N N . ASP B 1 105 ? -20.366 85.608 88.960 1.00 23.17 1461 ASP B N 1
ATOM 3407 C CA . ASP B 1 105 ? -19.348 85.506 90.028 1.00 24.57 1461 ASP B CA 1
ATOM 3408 C C . ASP B 1 105 ? -18.558 84.202 89.827 1.00 25.78 1461 ASP B C 1
ATOM 3409 O O . ASP B 1 105 ? -17.445 84.170 90.334 1.00 29.35 1461 ASP B O 1
ATOM 3414 N N . PHE B 1 106 ? -19.119 83.176 89.185 1.00 21.96 1462 PHE B N 1
ATOM 3415 C CA . PHE B 1 106 ? -18.361 81.963 88.746 1.00 22.40 1462 PHE B CA 1
ATOM 3416 C C . PHE B 1 106 ? -17.429 82.351 87.580 1.00 20.43 1462 PHE B C 1
ATOM 3417 O O . PHE B 1 106 ? -16.203 82.127 87.651 1.00 21.82 1462 PHE B O 1
ATOM 3425 N N . TRP B 1 107 ? -17.965 82.902 86.492 1.00 22.48 1463 TRP B N 1
ATOM 3426 C CA . TRP B 1 107 ? -17.190 83.115 85.239 1.00 23.71 1463 TRP B CA 1
ATOM 3427 C C . TRP B 1 107 ? -16.112 84.199 85.429 1.00 24.06 1463 TRP B C 1
ATOM 3428 O O . TRP B 1 107 ? -15.013 84.084 84.840 1.00 25.95 1463 TRP B O 1
ATOM 3439 N N . ASP B 1 108 ? -16.350 85.230 86.234 1.00 24.98 1464 ASP B N 1
ATOM 3440 C CA . ASP B 1 108 ? -15.357 86.331 86.314 1.00 27.53 1464 ASP B CA 1
ATOM 3441 C C . ASP B 1 108 ? -14.105 85.895 87.090 1.00 24.82 1464 ASP B C 1
ATOM 3442 O O . ASP B 1 108 ? -13.055 86.533 86.886 1.00 29.20 1464 ASP B O 1
ATOM 3447 N N . GLY B 1 109 ? -14.149 84.790 87.843 1.00 23.23 1465 GLY B N 1
ATOM 3448 C CA . GLY B 1 109 ? -12.997 84.174 88.499 1.00 22.43 1465 GLY B CA 1
ATOM 3449 C C . GLY B 1 109 ? -12.397 82.960 87.771 1.00 20.57 1465 GLY B C 1
ATOM 3450 O O . GLY B 1 109 ? -11.434 82.316 88.315 1.00 23.03 1465 GLY B O 1
ATOM 3451 N N . PHE B 1 110 ? -12.906 82.664 86.572 1.00 19.94 1466 PHE B N 1
ATOM 3452 C CA . PHE B 1 110 ? -12.479 81.443 85.827 1.00 23.21 1466 PHE B CA 1
ATOM 3453 C C . PHE B 1 110 ? -10.955 81.412 85.642 1.00 23.14 1466 PHE B C 1
ATOM 3454 O O . PHE B 1 110 ? -10.339 80.377 85.897 1.00 24.12 1466 PHE B O 1
ATOM 3462 N N . GLU B 1 111 ? -10.353 82.546 85.276 1.00 26.23 1467 GLU B N 1
ATOM 3463 C CA . GLU B 1 111 ? -8.886 82.623 85.025 1.00 30.39 1467 GLU B CA 1
ATOM 3464 C C . GLU B 1 111 ? -8.189 83.644 85.933 1.00 33.29 1467 GLU B C 1
ATOM 3465 O O . GLU B 1 111 ? -6.976 83.611 85.925 1.00 35.24 1467 GLU B O 1
ATOM 3471 N N . ILE B 1 112 ? -8.911 84.549 86.599 1.00 35.56 1468 ILE B N 1
ATOM 3472 C CA . ILE B 1 112 ? -8.330 85.565 87.542 1.00 31.49 1468 ILE B CA 1
ATOM 3473 C C . ILE B 1 112 ? -8.582 85.092 88.975 1.00 28.71 1468 ILE B C 1
ATOM 3474 O O . ILE B 1 112 ? -9.726 85.257 89.469 1.00 27.10 1468 ILE B O 1
ATOM 3479 N N . ILE B 1 113 ? -7.580 84.555 89.631 1.00 27.75 1469 ILE B N 1
ATOM 3480 C CA . ILE B 1 113 ? -7.713 83.840 90.935 1.00 29.95 1469 ILE B CA 1
ATOM 3481 C C . ILE B 1 113 ? -8.117 84.820 92.072 1.00 30.86 1469 ILE B C 1
ATOM 3482 O O . ILE B 1 113 ? -8.968 84.450 92.948 1.00 28.48 1469 ILE B O 1
ATOM 3487 N N . CYS B 1 114 ? -7.600 86.045 92.053 1.00 33.32 1470 CYS B N 1
ATOM 3488 C CA . CYS B 1 114 ? -7.931 87.075 93.096 1.00 32.62 1470 CYS B CA 1
ATOM 3489 C C . CYS B 1 114 ? -9.436 87.464 93.057 1.00 30.24 1470 CYS B C 1
ATOM 3490 O O . CYS B 1 114 ? -9.934 87.986 94.084 1.00 34.24 1470 CYS B O 1
ATOM 3493 N N . LYS B 1 115 ? -10.193 87.193 91.988 1.00 27.90 1471 LYS B N 1
ATOM 3494 C CA . LYS B 1 115 ? -11.629 87.556 91.860 1.00 24.84 1471 LYS B CA 1
ATOM 3495 C C . LYS B 1 115 ? -12.558 86.438 92.355 1.00 24.43 1471 LYS B C 1
ATOM 3496 O O . LYS B 1 115 ? -13.782 86.642 92.344 1.00 25.56 1471 LYS B O 1
ATOM 3498 N N . ARG B 1 116 ? -12.019 85.293 92.733 1.00 23.49 1472 ARG B N 1
ATOM 3499 C CA . ARG B 1 116 ? -12.849 84.127 93.140 1.00 22.06 1472 ARG B CA 1
ATOM 3500 C C . ARG B 1 116 ? -13.447 84.334 94.533 1.00 22.60 1472 ARG B C 1
ATOM 3501 O O . ARG B 1 116 ? -12.795 85.002 95.416 1.00 23.25 1472 ARG B O 1
ATOM 3509 N N . LEU B 1 117 ? -14.614 83.734 94.745 1.00 21.60 1473 LEU B N 1
ATOM 3510 C CA . LEU B 1 117 ? -15.215 83.560 96.096 1.00 19.77 1473 LEU B CA 1
ATOM 3511 C C . LEU B 1 117 ? -14.221 82.807 96.980 1.00 22.66 1473 LEU B C 1
ATOM 3512 O O . LEU B 1 117 ? -13.633 81.794 96.530 1.00 22.14 1473 LEU B O 1
ATOM 3517 N N . ARG B 1 118 ? -14.106 83.206 98.252 1.00 22.04 1474 ARG B N 1
ATOM 3518 C CA . ARG B 1 118 ? -13.194 82.599 99.236 1.00 23.30 1474 ARG B CA 1
ATOM 3519 C C . ARG B 1 118 ? -13.880 81.758 100.303 1.00 20.31 1474 ARG B C 1
ATOM 3520 O O . ARG B 1 118 ? -15.069 81.932 100.623 1.00 20.44 1474 ARG B O 1
ATOM 3528 N N . SER B 1 119 ? -13.159 80.791 100.862 1.00 21.45 1475 SER B N 1
ATOM 3529 C CA . SER B 1 119 ? -13.606 79.954 101.994 1.00 19.98 1475 SER B CA 1
ATOM 3530 C C . SER B 1 119 ? -13.254 80.709 103.324 1.00 20.44 1475 SER B C 1
ATOM 3531 O O . SER B 1 119 ? -12.584 81.734 103.225 1.00 22.58 1475 SER B O 1
ATOM 3534 N N . GLU B 1 120 ? -13.688 80.131 104.424 1.00 27.27 1476 GLU B N 1
ATOM 3535 C CA . GLU B 1 120 ? -13.510 80.616 105.850 1.00 31.28 1476 GLU B CA 1
ATOM 3536 C C . GLU B 1 120 ? -12.015 80.948 106.112 1.00 36.64 1476 GLU B C 1
ATOM 3537 O O . GLU B 1 120 ? -11.725 81.877 106.892 1.00 30.12 1476 GLU B O 1
ATOM 3543 N N . ASP B 1 121 ? -11.054 80.233 105.502 1.00 30.05 1477 ASP B N 1
ATOM 3544 C CA . ASP B 1 121 ? -9.581 80.385 105.690 1.00 29.04 1477 ASP B CA 1
ATOM 3545 C C . ASP B 1 121 ? -9.009 81.552 104.876 1.00 30.83 1477 ASP B C 1
ATOM 3546 O O . ASP B 1 121 ? -7.786 81.764 104.878 1.00 31.26 1477 ASP B O 1
ATOM 3551 N N . GLY B 1 122 ? -9.856 82.322 104.174 1.00 27.79 1478 GLY B N 1
ATOM 3552 C CA . GLY B 1 122 ? -9.448 83.416 103.284 1.00 29.79 1478 GLY B CA 1
ATOM 3553 C C . GLY B 1 122 ? -8.848 82.973 101.964 1.00 27.68 1478 GLY B C 1
ATOM 3554 O O . GLY B 1 122 ? -8.383 83.838 101.226 1.00 29.88 1478 GLY B O 1
ATOM 3555 N N . GLN B 1 123 ? -8.860 81.666 101.639 1.00 26.83 1479 GLN B N 1
ATOM 3556 C CA . GLN B 1 123 ? -8.253 81.179 100.385 1.00 28.06 1479 GLN B CA 1
ATOM 3557 C C . GLN B 1 123 ? -9.301 81.216 99.259 1.00 21.10 1479 GLN B C 1
ATOM 3558 O O . GLN B 1 123 ? -10.483 80.982 99.550 1.00 23.68 1479 GLN B O 1
ATOM 3564 N N . PRO B 1 124 ? -8.874 81.484 98.015 1.00 23.96 1480 PRO B N 1
ATOM 3565 C CA . PRO B 1 124 ? -9.744 81.337 96.840 1.00 23.28 1480 PRO B CA 1
ATOM 3566 C C . PRO B 1 124 ? -10.239 79.882 96.703 1.00 23.45 1480 PRO B C 1
ATOM 3567 O O . PRO B 1 124 ? -9.464 78.928 96.850 1.00 22.29 1480 PRO B O 1
ATOM 3571 N N . MET B 1 125 ? -11.547 79.690 96.480 1.00 20.84 1481 MET B N 1
ATOM 3572 C CA . MET B 1 125 ? -12.104 78.309 96.376 1.00 20.41 1481 MET B CA 1
ATOM 3573 C C . MET B 1 125 ? -11.917 77.782 94.938 1.00 19.58 1481 MET B C 1
ATOM 3574 O O . MET B 1 125 ? -11.848 78.573 93.994 1.00 21.30 1481 MET B O 1
ATOM 3579 N N . VAL B 1 126 ? -11.777 76.469 94.866 1.00 18.97 1482 VAL B N 1
ATOM 3580 C CA . VAL B 1 126 ? -11.891 75.697 93.579 1.00 19.99 1482 VAL B CA 1
ATOM 3581 C C . VAL B 1 126 ? -13.354 75.294 93.440 1.00 16.97 1482 VAL B C 1
ATOM 3582 O O . VAL B 1 126 ? -13.801 74.419 94.238 1.00 19.69 1482 VAL B O 1
ATOM 3586 N N . LEU B 1 127 ? -14.051 75.881 92.451 1.00 17.09 1483 LEU B N 1
ATOM 3587 C CA . LEU B 1 127 ? -15.511 75.822 92.342 1.00 17.34 1483 LEU B CA 1
ATOM 3588 C C . LEU B 1 127 ? -15.936 75.104 91.052 1.00 18.64 1483 LEU B C 1
ATOM 3589 O O . LEU B 1 127 ? -15.283 75.308 90.053 1.00 18.49 1483 LEU B O 1
ATOM 3594 N N . LYS B 1 128 ? -17.080 74.430 91.105 1.00 19.61 1484 LYS B N 1
ATOM 3595 C CA . LYS B 1 128 ? -17.751 73.984 89.865 1.00 22.81 1484 LYS B CA 1
ATOM 3596 C C . LYS B 1 128 ? -19.184 74.470 89.820 1.00 22.64 1484 LYS B C 1
ATOM 3597 O O . LYS B 1 128 ? -19.801 74.655 90.867 1.00 21.63 1484 LYS B O 1
ATOM 3603 N N . LEU B 1 129 ? -19.647 74.797 88.637 1.00 21.50 1485 LEU B N 1
ATOM 3604 C CA . LEU B 1 129 ? -21.020 75.299 88.413 1.00 21.87 1485 LEU B CA 1
ATOM 3605 C C . LEU B 1 129 ? -21.947 74.091 88.425 1.00 25.44 1485 LEU B C 1
ATOM 3606 O O . LEU B 1 129 ? -21.648 73.102 87.726 1.00 27.55 1485 LEU B O 1
ATOM 3611 N N . LYS B 1 130 ? -22.969 74.065 89.285 1.00 24.48 1486 LYS B N 1
ATOM 3612 C CA . LYS B 1 130 ? -23.886 72.919 89.374 1.00 25.35 1486 LYS B CA 1
ATOM 3613 C C . LYS B 1 130 ? -25.072 73.107 88.413 1.00 26.67 1486 LYS B C 1
ATOM 3614 O O . LYS B 1 130 ? -25.690 74.174 88.395 1.00 26.21 1486 LYS B O 1
ATOM 3620 N N . ASP B 1 131 ? -25.358 72.072 87.614 1.00 28.23 1487 ASP B N 1
ATOM 3621 C CA . ASP B 1 131 ? -26.630 71.960 86.858 1.00 28.52 1487 ASP B CA 1
ATOM 3622 C C . ASP B 1 131 ? -26.893 73.246 86.064 1.00 25.19 1487 ASP B C 1
ATOM 3623 O O . ASP B 1 131 ? -27.971 73.842 86.246 1.00 26.67 1487 ASP B O 1
ATOM 3628 N N . TRP B 1 132 ? -25.984 73.602 85.150 1.00 24.43 1488 TRP B N 1
ATOM 3629 C CA . TRP B 1 132 ? -26.093 74.818 84.315 1.00 24.15 1488 TRP B CA 1
ATOM 3630 C C . TRP B 1 132 ? -25.638 74.539 82.882 1.00 24.59 1488 TRP B C 1
ATOM 3631 O O . TRP B 1 132 ? -24.505 74.164 82.678 1.00 25.38 1488 TRP B O 1
ATOM 3642 N N . PRO B 1 133 ? -26.428 74.882 81.832 1.00 25.67 1489 PRO B N 1
ATOM 3643 C CA . PRO B 1 133 ? -27.836 75.226 81.946 1.00 27.88 1489 PRO B CA 1
ATOM 3644 C C . PRO B 1 133 ? -28.625 74.135 82.654 1.00 27.09 1489 PRO B C 1
ATOM 3645 O O . PRO B 1 133 ? -28.244 72.952 82.598 1.00 30.36 1489 PRO B O 1
ATOM 3649 N N . PRO B 1 134 ? -29.676 74.511 83.412 1.00 30.03 1490 PRO B N 1
ATOM 3650 C CA . PRO B 1 134 ? -30.393 73.556 84.251 1.00 35.30 1490 PRO B CA 1
ATOM 3651 C C . PRO B 1 134 ? -31.239 72.547 83.467 1.00 36.68 1490 PRO B C 1
ATOM 3652 O O . PRO B 1 134 ? -31.834 72.950 82.472 1.00 35.21 1490 PRO B O 1
ATOM 3656 N N . GLY B 1 135 ? -31.260 71.313 83.970 1.00 37.59 1491 GLY B N 1
ATOM 3657 C CA . GLY B 1 135 ? -32.038 70.192 83.414 1.00 41.04 1491 GLY B CA 1
ATOM 3658 C C . GLY B 1 135 ? -31.729 70.037 81.944 1.00 39.41 1491 GLY B C 1
ATOM 3659 O O . GLY B 1 135 ? -30.561 69.802 81.652 1.00 41.77 1491 GLY B O 1
ATOM 3660 N N . GLU B 1 136 ? -32.739 70.188 81.070 1.00 39.92 1492 GLU B N 1
ATOM 3661 C CA . GLU B 1 136 ? -32.621 69.996 79.597 1.00 42.52 1492 GLU B CA 1
ATOM 3662 C C . GLU B 1 136 ? -32.784 71.357 78.902 1.00 45.06 1492 GLU B C 1
ATOM 3663 O O . GLU B 1 136 ? -33.222 71.375 77.737 1.00 35.93 1492 GLU B O 1
ATOM 3669 N N . ASP B 1 137 ? -32.404 72.466 79.549 1.00 39.16 1493 ASP B N 1
ATOM 3670 C CA . ASP B 1 137 ? -32.617 73.826 78.976 1.00 38.81 1493 ASP B CA 1
ATOM 3671 C C . ASP B 1 137 ? -31.509 74.206 77.981 1.00 32.05 1493 ASP B C 1
ATOM 3672 O O . ASP B 1 137 ? -31.614 75.304 77.404 1.00 32.00 1493 ASP B O 1
ATOM 3677 N N . PHE B 1 138 ? -30.492 73.349 77.775 1.00 29.43 1494 PHE B N 1
ATOM 3678 C CA . PHE B 1 138 ? -29.298 73.691 76.955 1.00 28.44 1494 PHE B CA 1
ATOM 3679 C C . PHE B 1 138 ? -29.739 74.162 75.563 1.00 28.33 1494 PHE B C 1
ATOM 3680 O O . PHE B 1 138 ? -29.354 75.240 75.167 1.00 32.45 1494 PHE B O 1
ATOM 3688 N N . ARG B 1 139 ? -30.549 73.372 74.846 1.00 32.86 1495 ARG B N 1
ATOM 3689 C CA . ARG B 1 139 ? -31.029 73.779 73.498 1.00 36.86 1495 ARG B CA 1
ATOM 3690 C C . ARG B 1 139 ? -31.819 75.100 73.521 1.00 34.95 1495 ARG B C 1
ATOM 3691 O O . ARG B 1 139 ? -31.611 75.918 72.610 1.00 38.34 1495 ARG B O 1
ATOM 3699 N N . ASP B 1 140 ? -32.722 75.291 74.488 1.00 33.52 1496 ASP B N 1
ATOM 3700 C CA . ASP B 1 140 ? -33.607 76.486 74.576 1.00 37.91 1496 ASP B CA 1
ATOM 3701 C C . ASP B 1 140 ? -32.786 77.705 74.982 1.00 33.49 1496 ASP B C 1
ATOM 3702 O O . ASP B 1 140 ? -33.006 78.771 74.431 1.00 35.04 1496 ASP B O 1
ATOM 3707 N N . MET B 1 141 ? -31.805 77.558 75.882 1.00 33.19 1497 MET B N 1
ATOM 3708 C CA . MET B 1 141 ? -31.092 78.740 76.423 1.00 31.81 1497 MET B CA 1
ATOM 3709 C C . MET B 1 141 ? -29.975 79.167 75.464 1.00 27.12 1497 MET B C 1
ATOM 3710 O O . MET B 1 141 ? -29.713 80.354 75.353 1.00 27.83 1497 MET B O 1
ATOM 3715 N N . MET B 1 142 ? -29.357 78.204 74.774 1.00 29.00 1498 MET B N 1
ATOM 3716 C CA . MET B 1 142 ? -28.125 78.412 73.985 1.00 30.42 1498 MET B CA 1
ATOM 3717 C C . MET B 1 142 ? -28.282 77.752 72.612 1.00 30.11 1498 MET B C 1
ATOM 3718 O O . MET B 1 142 ? -27.502 76.868 72.266 1.00 28.89 1498 MET B O 1
ATOM 3723 N N . PRO B 1 143 ? -29.251 78.163 71.759 1.00 30.75 1499 PRO B N 1
ATOM 3724 C CA . PRO B 1 143 ? -29.472 77.448 70.492 1.00 31.83 1499 PRO B CA 1
ATOM 3725 C C . PRO B 1 143 ? -28.275 77.431 69.520 1.00 29.69 1499 PRO B C 1
ATOM 3726 O O . PRO B 1 143 ? -28.073 76.424 68.808 1.00 31.23 1499 PRO B O 1
ATOM 3730 N N . THR B 1 144 ? -27.512 78.512 69.446 1.00 29.24 1500 THR B N 1
ATOM 3731 C CA . THR B 1 144 ? -26.353 78.624 68.526 1.00 32.62 1500 THR B CA 1
ATOM 3732 C C . THR B 1 144 ? -25.223 77.709 69.026 1.00 30.62 1500 THR B C 1
ATOM 3733 O O . THR B 1 144 ? -24.582 77.045 68.193 1.00 29.11 1500 THR B O 1
ATOM 3737 N N . ARG B 1 145 ? -25.044 77.573 70.350 1.00 28.53 1501 ARG B N 1
ATOM 3738 C CA . ARG B 1 145 ? -24.061 76.598 70.920 1.00 26.95 1501 ARG B CA 1
ATOM 3739 C C . ARG B 1 145 ? -24.490 75.151 70.634 1.00 24.05 1501 ARG B C 1
ATOM 3740 O O . ARG B 1 145 ? -23.600 74.317 70.308 1.00 24.00 1501 ARG B O 1
ATOM 3748 N N . PHE B 1 146 ? -25.759 74.816 70.796 1.00 23.53 1502 PHE B N 1
ATOM 3749 C CA . PHE B 1 146 ? -26.323 73.486 70.482 1.00 25.04 1502 PHE B CA 1
ATOM 3750 C C . PHE B 1 146 ? -25.986 73.117 69.031 1.00 26.08 1502 PHE B C 1
ATOM 3751 O O . PHE B 1 146 ? -25.435 72.053 68.796 1.00 26.33 1502 PHE B O 1
ATOM 3759 N N . GLU B 1 147 ? -26.305 73.997 68.076 1.00 29.16 1503 GLU B N 1
ATOM 3760 C CA . GLU B 1 147 ? -26.059 73.739 66.628 1.00 29.12 1503 GLU B CA 1
ATOM 3761 C C . GLU B 1 147 ? -24.553 73.554 66.378 1.00 26.76 1503 GLU B C 1
ATOM 3762 O O . GLU B 1 147 ? -24.145 72.599 65.666 1.00 26.58 15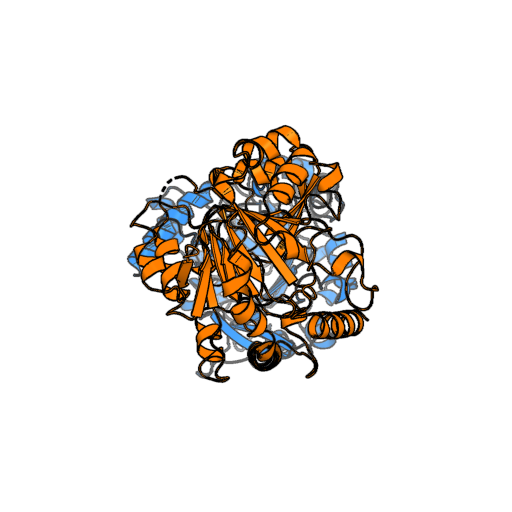03 GLU B O 1
ATOM 3768 N N . ASP B 1 148 ? -23.703 74.389 66.961 1.00 23.91 1504 ASP B N 1
ATOM 3769 C CA . ASP B 1 148 ? -22.244 74.342 66.692 1.00 25.55 1504 ASP B CA 1
ATOM 3770 C C . ASP B 1 148 ? -21.709 72.979 67.164 1.00 24.87 1504 ASP B C 1
ATOM 3771 O O . ASP B 1 148 ? -20.937 72.327 66.433 1.00 25.24 1504 ASP B O 1
ATOM 3776 N N . LEU B 1 149 ? -22.048 72.570 68.392 1.00 25.21 1505 LEU B N 1
ATOM 3777 C CA . LEU B 1 149 ? -21.550 71.270 68.927 1.00 25.93 1505 LEU B CA 1
ATOM 3778 C C . LEU B 1 149 ? -22.145 70.079 68.154 1.00 25.36 1505 LEU B C 1
ATOM 3779 O O . LEU B 1 149 ? -21.335 69.244 67.723 1.00 24.31 1505 LEU B O 1
ATOM 3784 N N . MET B 1 150 ? -23.475 69.989 67.989 1.00 29.45 1506 MET B N 1
ATOM 3785 C CA . MET B 1 150 ? -24.109 68.784 67.353 1.00 31.83 1506 MET B CA 1
ATOM 3786 C C . MET B 1 150 ? -23.634 68.546 65.929 1.00 37.53 1506 MET B C 1
ATOM 3787 O O . MET B 1 150 ? -23.431 67.351 65.552 1.00 38.51 1506 MET B O 1
ATOM 3792 N N . GLU B 1 151 ? -23.490 69.620 65.132 1.00 30.19 1507 GLU B N 1
ATOM 3793 C CA . GLU B 1 151 ? -23.097 69.494 63.721 1.00 31.20 1507 GLU B CA 1
ATOM 3794 C C . GLU B 1 151 ? -21.684 68.930 63.661 1.00 31.40 1507 GLU B C 1
ATOM 3795 O O . GLU B 1 151 ? -21.358 68.410 62.592 1.00 42.59 1507 GLU B O 1
ATOM 3797 N N . ASN B 1 152 ? -20.846 69.092 64.716 1.00 26.90 1508 ASN B N 1
ATOM 3798 C CA . ASN B 1 152 ? -19.391 68.802 64.663 1.00 26.68 1508 ASN B CA 1
ATOM 3799 C C . ASN B 1 152 ? -18.924 67.680 65.619 1.00 22.61 1508 ASN B C 1
ATOM 3800 O O . ASN B 1 152 ? -17.689 67.475 65.694 1.00 27.52 1508 ASN B O 1
ATOM 3805 N N . LEU B 1 153 ? -19.862 66.901 66.149 1.00 26.06 1509 LEU B N 1
ATOM 3806 C CA . LEU B 1 153 ? -19.542 65.703 66.987 1.00 24.62 1509 LEU B CA 1
ATOM 3807 C C . LEU B 1 153 ? -18.817 64.683 66.107 1.00 21.83 1509 LEU B C 1
ATOM 3808 O O . LEU B 1 153 ? -19.310 64.359 65.001 1.00 21.82 1509 LEU B O 1
ATOM 3813 N N . PRO B 1 154 ? -17.707 64.093 66.603 1.00 19.91 1510 PRO B N 1
ATOM 3814 C CA . PRO B 1 154 ? -17.051 62.999 65.914 1.00 21.08 1510 PRO B CA 1
ATOM 3815 C C . PRO B 1 154 ? -17.911 61.719 65.970 1.00 18.46 1510 PRO B C 1
ATOM 3816 O O . PRO B 1 154 ? -18.822 61.581 66.807 1.00 17.45 1510 PRO B O 1
ATOM 3820 N N . LEU B 1 155 ? -17.549 60.777 65.088 1.00 18.02 1511 LEU B N 1
ATOM 3821 C CA . LEU B 1 155 ? -18.267 59.465 64.950 1.00 17.55 1511 LEU B CA 1
ATOM 3822 C C . LEU B 1 155 ? -19.774 59.755 64.922 1.00 16.44 1511 LEU B C 1
ATOM 3823 O O . LEU B 1 155 ? -20.585 59.117 65.661 1.00 16.51 1511 LEU B O 1
ATOM 3828 N N . PRO B 1 156 ? -20.241 60.614 63.986 1.00 16.91 1512 PRO B N 1
ATOM 3829 C CA . PRO B 1 156 ? -21.622 61.068 63.994 1.00 16.19 1512 PRO B CA 1
ATOM 3830 C C . PRO B 1 156 ? -22.675 59.965 63.762 1.00 16.59 1512 PRO B C 1
ATOM 3831 O O . PRO B 1 156 ? -23.800 60.144 64.261 1.00 17.65 1512 PRO B O 1
ATOM 3835 N N . GLU B 1 157 ? -22.372 58.897 63.051 1.00 16.06 1513 GLU B N 1
ATOM 3836 C CA . GLU B 1 157 ? -23.370 57.790 62.945 1.00 17.35 1513 GLU B CA 1
ATOM 3837 C C . GLU B 1 157 ? -23.631 57.165 64.299 1.00 16.56 1513 GLU B C 1
ATOM 3838 O O . GLU B 1 157 ? -24.653 56.494 64.457 1.00 17.50 1513 GLU B O 1
ATOM 3840 N N . TYR B 1 158 ? -22.709 57.301 65.271 1.00 16.42 1514 TYR B N 1
ATOM 3841 C CA . TYR B 1 158 ? -22.864 56.753 66.631 1.00 16.77 1514 TYR B CA 1
ATOM 3842 C C . TYR B 1 158 ? -23.486 57.834 67.542 1.00 15.99 1514 TYR B C 1
ATOM 3843 O O . TYR B 1 158 ? -24.250 57.484 68.472 1.00 16.86 1514 TYR B O 1
ATOM 3852 N N . THR B 1 159 ? -23.118 59.113 67.363 1.00 17.05 1515 THR B N 1
ATOM 3853 C CA . THR B 1 159 ? -23.286 60.144 68.446 1.00 16.04 1515 THR B CA 1
ATOM 3854 C C . THR B 1 159 ? -24.445 61.103 68.127 1.00 17.62 1515 THR B C 1
ATOM 3855 O O . THR B 1 159 ? -24.976 61.707 69.091 1.00 18.47 1515 THR B O 1
ATOM 3859 N N . LYS B 1 160 ? -24.852 61.331 66.866 1.00 16.70 1516 LYS B N 1
ATOM 3860 C CA . LYS B 1 160 ? -26.010 62.245 66.559 1.00 17.72 1516 LYS B CA 1
ATOM 3861 C C . LYS B 1 160 ? -27.361 61.510 66.774 1.00 18.15 1516 LYS B C 1
ATOM 3862 O O . LYS B 1 160 ? -27.407 60.241 66.670 1.00 17.78 1516 LYS B O 1
ATOM 3868 N N A ARG B 1 161 ? -28.451 62.230 67.087 0.25 19.86 1517 ARG B N 1
ATOM 3869 N N B ARG B 1 161 ? -28.421 62.272 67.084 0.25 21.04 1517 ARG B N 1
ATOM 3870 C CA A ARG B 1 161 ? -29.765 61.577 67.399 0.25 20.07 1517 ARG B CA 1
ATOM 3871 C CA B ARG B 1 161 ? -29.798 61.752 67.346 0.25 22.45 1517 ARG B CA 1
ATOM 3872 C C A ARG B 1 161 ? -30.253 60.750 66.197 0.25 19.61 1517 ARG B C 1
ATOM 3873 C C B ARG B 1 161 ? -30.250 60.811 66.220 0.25 21.02 1517 ARG B C 1
ATOM 3874 O O A ARG B 1 161 ? -30.760 59.614 66.411 0.25 19.28 1517 ARG B O 1
ATOM 3875 O O B ARG B 1 161 ? -30.747 59.697 66.521 0.25 22.39 1517 ARG B O 1
ATOM 3890 N N . ASP B 1 162 ? -30.081 61.244 64.970 1.00 19.76 1518 ASP B N 1
ATOM 3891 C CA . ASP B 1 162 ? -30.483 60.472 63.774 1.00 21.71 1518 ASP B CA 1
ATOM 3892 C C . ASP B 1 162 ? -29.324 59.697 63.164 1.00 19.22 1518 ASP B C 1
ATOM 3893 O O . ASP B 1 162 ? -29.430 59.215 62.009 1.00 18.90 1518 ASP B O 1
ATOM 3898 N N . GLY B 1 163 ? -28.252 59.448 63.917 1.00 17.10 1519 GLY B N 1
ATOM 3899 C CA . GLY B 1 163 ? -27.163 58.583 63.464 1.00 17.21 1519 GLY B CA 1
ATOM 3900 C C . GLY B 1 163 ? -27.636 57.167 63.127 1.00 16.96 1519 GLY B C 1
ATOM 3901 O O . GLY B 1 163 ? -28.467 56.563 63.907 1.00 16.95 1519 GLY B O 1
ATOM 3902 N N . ARG B 1 164 ? -27.099 56.553 62.079 1.00 16.05 1520 ARG B N 1
ATOM 3903 C CA . ARG B 1 164 ? -27.501 55.180 61.658 1.00 16.19 1520 ARG B CA 1
ATOM 3904 C C . ARG B 1 164 ? -27.351 54.217 62.836 1.00 14.90 1520 ARG B C 1
ATOM 3905 O O . ARG B 1 164 ? -28.192 53.255 62.936 1.00 15.30 1520 ARG B O 1
ATOM 3913 N N . LEU B 1 165 ? -26.298 54.332 63.647 1.00 15.32 1521 LEU B N 1
ATOM 3914 C CA . LEU B 1 165 ? -25.951 53.323 64.680 1.00 16.32 1521 LEU B CA 1
ATOM 3915 C C . LEU B 1 165 ? -26.242 53.871 66.083 1.00 17.37 1521 LEU B C 1
ATOM 3916 O O . LEU B 1 165 ? -25.800 53.185 67.034 1.00 22.70 1521 LEU B O 1
ATOM 3921 N N . ASN B 1 166 ? -26.950 54.971 66.243 1.00 15.57 1522 ASN B N 1
ATOM 3922 C CA . ASN B 1 166 ? -27.421 55.442 67.571 1.00 15.15 1522 ASN B CA 1
ATOM 3923 C C . ASN B 1 166 ? -28.829 54.876 67.810 1.00 16.09 1522 ASN B C 1
ATOM 3924 O O . ASN B 1 166 ? -29.735 55.244 67.070 1.00 16.27 1522 ASN B O 1
ATOM 3929 N N . LEU B 1 167 ? -28.983 54.051 68.832 1.00 15.68 1523 LEU B N 1
ATOM 3930 C CA . LEU B 1 167 ? -30.291 53.383 69.098 1.00 16.61 1523 LEU B CA 1
ATOM 3931 C C . LEU B 1 167 ? -31.137 54.174 70.100 1.00 16.87 1523 LEU B C 1
ATOM 3932 O O . LEU B 1 167 ? -32.293 53.724 70.393 1.00 16.23 1523 LEU B O 1
ATOM 3937 N N . ALA B 1 168 ? -30.627 55.271 70.692 1.00 16.24 1524 ALA B N 1
ATOM 3938 C CA . ALA B 1 168 ? -31.313 55.946 71.828 1.00 18.01 1524 ALA B CA 1
ATOM 3939 C C . ALA B 1 168 ? -32.757 56.350 71.493 1.00 19.90 1524 ALA B C 1
ATOM 3940 O O . ALA B 1 168 ? -33.661 56.020 72.301 1.00 22.12 1524 ALA B O 1
ATOM 3942 N N . SER B 1 169 ? -33.015 56.940 70.335 1.00 16.35 1525 SER B N 1
ATOM 3943 C CA . SER B 1 169 ? -34.386 57.425 69.992 1.00 17.12 1525 SER B CA 1
ATOM 3944 C C . SER B 1 169 ? -35.336 56.260 69.698 1.00 17.88 1525 SER B C 1
ATOM 3945 O O . SER B 1 169 ? -36.570 56.535 69.671 1.00 19.65 1525 SER B O 1
ATOM 3948 N N . ARG B 1 170 ? -34.861 55.046 69.427 1.00 16.08 1526 ARG B N 1
ATOM 3949 C CA . ARG B 1 170 ? -35.694 53.903 69.021 1.00 15.08 1526 ARG B CA 1
ATOM 3950 C C . ARG B 1 170 ? -36.048 52.983 70.187 1.00 16.45 1526 ARG B C 1
ATOM 3951 O O . ARG B 1 170 ? -37.098 52.309 70.101 1.00 18.33 1526 ARG B O 1
ATOM 3959 N N . LEU B 1 171 ? -35.211 52.886 71.207 1.00 16.83 1527 LEU B N 1
ATOM 3960 C CA . LEU B 1 171 ? -35.392 51.837 72.251 1.00 16.14 1527 LEU B CA 1
ATOM 3961 C C . LEU B 1 171 ? -36.360 52.297 73.339 1.00 15.50 1527 LEU B C 1
ATOM 3962 O O . LEU B 1 171 ? -36.460 53.467 73.694 1.00 18.21 1527 LEU B O 1
ATOM 3967 N N . PRO B 1 172 ? -37.099 51.328 73.946 1.00 17.15 1528 PRO B N 1
ATOM 3968 C CA . PRO B 1 172 ? -37.866 51.628 75.162 1.00 19.57 1528 PRO B CA 1
ATOM 3969 C C . PRO B 1 172 ? -37.094 52.083 76.416 1.00 19.29 1528 PRO B C 1
ATOM 3970 O O . PRO B 1 172 ? -35.834 51.924 76.510 1.00 19.04 1528 PRO B O 1
ATOM 3974 N N . SER B 1 173 ? -37.833 52.599 77.422 1.00 19.21 1529 SER B N 1
ATOM 3975 C CA . SER B 1 173 ? -37.240 53.206 78.636 1.00 20.94 1529 SER B CA 1
ATOM 3976 C C . SER B 1 173 ? -36.456 52.221 79.481 1.00 18.47 1529 SER B C 1
ATOM 3977 O O . SER B 1 173 ? -35.588 52.651 80.264 1.00 20.89 1529 SER B O 1
ATOM 3980 N 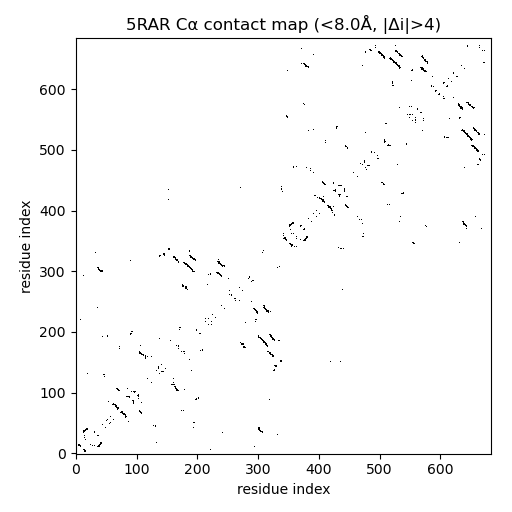N . TYR B 1 174 ? -36.680 50.908 79.349 1.00 18.88 1530 TYR B N 1
ATOM 3981 C CA . TYR B 1 174 ? -35.879 49.881 80.086 1.00 18.30 1530 TYR B CA 1
ATOM 3982 C C . TYR B 1 174 ? -34.448 49.748 79.528 1.00 18.55 1530 TYR B C 1
ATOM 3983 O O . TYR B 1 174 ? -33.602 49.033 80.085 1.00 18.70 1530 TYR B O 1
ATOM 3992 N N . PHE B 1 175 ? -34.123 50.436 78.404 1.00 16.86 1531 PHE B N 1
ATOM 3993 C CA . PHE B 1 175 ? -32.717 50.527 77.909 1.00 17.41 1531 PHE B CA 1
ATOM 3994 C C . PHE B 1 175 ? -32.116 51.927 78.132 1.00 16.81 1531 PHE B C 1
ATOM 3995 O O . PHE B 1 175 ? -30.866 52.004 78.262 1.00 17.91 1531 PHE B O 1
ATOM 4003 N N . VAL B 1 176 ? -32.904 52.976 78.099 1.00 17.11 1532 VAL B N 1
ATOM 4004 C CA . VAL B 1 176 ? -32.351 54.362 77.988 1.00 17.82 1532 VAL B CA 1
ATOM 4005 C C . VAL B 1 176 ? -33.412 55.399 78.381 1.00 18.78 1532 VAL B C 1
ATOM 4006 O O . VAL B 1 176 ? -34.627 55.215 78.045 1.00 19.33 1532 VAL B O 1
ATOM 4010 N N . ARG B 1 177 ? -32.983 56.505 79.019 1.00 18.77 1533 ARG B N 1
ATOM 4011 C CA . ARG B 1 177 ? -33.828 57.691 79.310 1.00 20.80 1533 ARG B CA 1
ATOM 4012 C C . ARG B 1 177 ? -34.263 58.314 77.988 1.00 23.44 1533 ARG B C 1
ATOM 4013 O O . ARG B 1 177 ? -33.487 58.352 77.037 1.00 21.83 1533 ARG B O 1
ATOM 4015 N N . PRO B 1 178 ? -35.519 58.795 77.863 1.00 26.56 1534 PRO B N 1
ATOM 4016 C CA . PRO B 1 178 ? -35.964 59.484 76.646 1.00 26.38 1534 PRO B CA 1
ATOM 4017 C C . PRO B 1 178 ? -35.317 60.868 76.446 1.00 28.84 1534 PRO B C 1
ATOM 4018 O O . PRO B 1 178 ? -34.823 61.467 77.382 1.00 30.52 1534 PRO B O 1
ATOM 4022 N N . ASP B 1 179 ? -35.275 61.310 75.183 1.00 30.65 1535 ASP B N 1
ATOM 4023 C CA . ASP B 1 179 ? -34.991 62.715 74.785 1.00 36.12 1535 ASP B CA 1
ATOM 4024 C C . ASP B 1 179 ? -33.597 63.148 75.288 1.00 33.25 1535 ASP B C 1
ATOM 4025 O O . ASP B 1 179 ? -33.489 64.185 75.955 1.00 33.55 1535 ASP B O 1
ATOM 4030 N N . LEU B 1 180 ? -32.527 62.445 74.904 1.00 29.22 1536 LEU B N 1
ATOM 4031 C CA . LEU B 1 180 ? -31.147 62.793 75.363 1.00 25.09 1536 LEU B CA 1
ATOM 4032 C C . LEU B 1 180 ? -30.752 64.134 74.722 1.00 26.88 1536 LEU B C 1
ATOM 4033 O O . LEU B 1 180 ? -31.029 64.354 73.499 1.00 26.85 1536 LEU B O 1
ATOM 4038 N N . GLY B 1 181 ? -30.067 64.993 75.489 1.00 27.58 1537 GLY B N 1
ATOM 4039 C CA . GLY B 1 181 ? -29.483 66.263 75.007 1.00 22.67 1537 GLY B CA 1
ATOM 4040 C C . GLY B 1 181 ? -28.165 66.543 75.719 1.00 19.97 1537 GLY B C 1
ATOM 4041 O O . GLY B 1 181 ? -27.893 65.880 76.737 1.00 23.46 1537 GLY B O 1
ATOM 4042 N N . PRO B 1 182 ? -27.399 67.525 75.236 1.00 22.23 1538 PRO B N 1
ATOM 4043 C CA . PRO B 1 182 ? -26.052 67.773 75.760 1.00 19.74 1538 PRO B CA 1
ATOM 4044 C C . PRO B 1 182 ? -26.065 68.390 77.156 1.00 24.09 1538 PRO B C 1
ATOM 4045 O O . PRO B 1 182 ? -27.033 69.118 77.509 1.00 22.71 1538 PRO B O 1
ATOM 4049 N N . LYS B 1 183 ? -24.996 68.143 77.904 1.00 19.01 1539 LYS B N 1
ATOM 4050 C CA . LYS B 1 183 ? -24.794 68.749 79.246 1.00 21.09 1539 LYS B CA 1
ATOM 4051 C C . LYS B 1 183 ? -23.425 69.415 79.301 1.00 21.75 1539 LYS B C 1
ATOM 4052 O O . LYS B 1 183 ? -22.467 68.912 78.719 1.00 21.82 1539 LYS B O 1
ATOM 4058 N N . MET B 1 184 ? -23.327 70.564 79.964 1.00 21.63 1540 MET B N 1
ATOM 4059 C CA . MET B 1 184 ? -22.077 71.357 80.046 1.00 24.23 1540 MET B CA 1
ATOM 4060 C C . MET B 1 184 ? -21.462 71.134 81.425 1.00 24.37 1540 MET B C 1
ATOM 4061 O O . MET B 1 184 ? -22.271 70.964 82.366 1.00 27.76 1540 MET B O 1
ATOM 4066 N N . TYR B 1 185 ? -20.138 70.962 81.518 1.00 23.56 1541 TYR B N 1
ATOM 4067 C CA . TYR B 1 185 ? -19.368 70.714 82.777 1.00 24.57 1541 TYR B CA 1
ATOM 4068 C C . TYR B 1 185 ? -18.289 71.791 82.922 1.00 23.96 1541 TYR B C 1
ATOM 4069 O O . TYR B 1 185 ? -17.318 71.781 82.173 1.00 23.97 1541 TYR B O 1
ATOM 4078 N N . ASN B 1 186 ? -18.506 72.729 83.874 1.00 21.01 1542 ASN B N 1
ATOM 4079 C CA . ASN B 1 186 ? -17.721 73.970 84.002 1.00 19.59 1542 ASN B CA 1
ATOM 4080 C C . ASN B 1 186 ? -17.088 73.982 85.405 1.00 16.81 1542 ASN B C 1
ATOM 4081 O O . ASN B 1 186 ? -17.836 73.922 86.413 1.00 18.62 1542 ASN B O 1
ATOM 4086 N N . ALA B 1 187 ? -15.771 74.007 85.503 1.00 18.61 1543 ALA B N 1
ATOM 4087 C CA . ALA B 1 187 ? -15.111 73.951 86.839 1.00 17.49 1543 ALA B CA 1
ATOM 4088 C C . ALA B 1 187 ? -13.697 74.530 86.779 1.00 19.64 1543 ALA B C 1
ATOM 4089 O O . ALA B 1 187 ? -12.981 74.400 85.737 1.00 18.94 1543 ALA B O 1
ATOM 4091 N N . TYR B 1 188 ? -13.273 75.150 87.885 1.00 18.58 1544 TYR B N 1
ATOM 4092 C CA . TYR B 1 188 ? -11.904 75.674 88.020 1.00 18.84 1544 TYR B CA 1
ATOM 4093 C C . TYR B 1 188 ? -10.907 74.522 88.066 1.00 19.77 1544 TYR B C 1
ATOM 4094 O O . TYR B 1 188 ? -11.248 73.384 88.401 1.00 17.75 1544 TYR B O 1
ATOM 4103 N N . GLY B 1 189 ? -9.623 74.852 87.823 1.00 19.87 1545 GLY B N 1
ATOM 4104 C CA . GLY B 1 189 ? -8.466 73.941 88.024 1.00 21.51 1545 GLY B CA 1
ATOM 4105 C C . GLY B 1 189 ? -8.113 73.665 89.465 1.00 21.07 1545 GLY B C 1
ATOM 4106 O O . GLY B 1 189 ? -8.140 74.598 90.295 1.00 21.26 1545 GLY B O 1
ATOM 4107 N N . LEU B 1 190 ? -7.818 72.456 89.856 1.00 21.24 1546 LEU B N 1
ATOM 4108 C CA . LEU B 1 190 ? -7.196 72.150 91.168 1.00 23.20 1546 LEU B CA 1
ATOM 4109 C C . LEU B 1 190 ? -5.731 72.604 91.149 1.00 25.90 1546 LEU B C 1
ATOM 4110 O O . LEU B 1 190 ? -5.176 72.779 90.064 1.00 27.40 1546 LEU B O 1
ATOM 4115 N N . ILE B 1 191 ? -5.199 72.997 92.316 1.00 26.11 1547 ILE B N 1
ATOM 4116 C CA . ILE B 1 191 ? -4.021 73.926 92.400 1.00 32.02 1547 ILE B CA 1
ATOM 4117 C C . ILE B 1 191 ? -2.945 73.381 93.349 1.00 32.09 1547 ILE B C 1
ATOM 4118 O O . ILE B 1 191 ? -1.806 73.417 92.949 1.00 31.64 1547 ILE B O 1
ATOM 4123 N N . THR B 1 192 ? -3.287 72.963 94.562 1.00 29.91 1548 THR B N 1
ATOM 4124 C CA . THR B 1 192 ? -2.283 72.726 95.648 1.00 29.78 1548 THR B CA 1
ATOM 4125 C C . THR B 1 192 ? -1.806 71.269 95.658 1.00 35.05 1548 THR B C 1
ATOM 4126 O O . THR B 1 192 ? -2.399 70.381 94.985 1.00 27.55 1548 THR B O 1
ATOM 4130 N N . ALA B 1 193 ? -0.784 70.968 96.462 1.00 29.65 1549 ALA B N 1
ATOM 4131 C CA . ALA B 1 193 ? -0.318 69.584 96.628 1.00 31.21 1549 ALA B CA 1
ATOM 4132 C C . ALA B 1 193 ? -1.428 68.774 97.309 1.00 28.81 1549 ALA B C 1
ATOM 4133 O O . ALA B 1 193 ? -1.655 67.621 96.902 1.00 30.51 1549 ALA B O 1
ATOM 4135 N N . GLU B 1 194 ? -2.162 69.327 98.281 1.00 28.27 1550 GLU B N 1
ATOM 4136 C CA . GLU B 1 194 ? -3.292 68.625 98.936 1.00 29.33 1550 GLU B CA 1
ATOM 4137 C C . GLU B 1 194 ? -4.415 68.412 97.884 1.00 27.17 1550 GLU B C 1
ATOM 4138 O O . GLU B 1 194 ? -5.115 67.390 97.995 1.00 27.90 1550 GLU B O 1
ATOM 4144 N N . ASP B 1 195 ? -4.531 69.299 96.897 1.00 26.01 1551 ASP B N 1
ATOM 4145 C CA . ASP B 1 195 ? -5.563 69.182 95.821 1.00 24.68 1551 ASP B CA 1
ATOM 4146 C C . ASP B 1 195 ? -5.285 67.944 94.947 1.00 25.77 1551 ASP B C 1
ATOM 4147 O O . ASP B 1 195 ? -6.214 67.504 94.239 1.00 24.48 1551 ASP B O 1
ATOM 4152 N N . ARG B 1 196 ? -4.075 67.398 94.942 1.00 26.59 1552 ARG B N 1
ATOM 4153 C CA . ARG B 1 196 ? -3.738 66.223 94.088 1.00 29.26 1552 ARG B CA 1
ATOM 4154 C C . ARG B 1 196 ? -4.680 65.061 94.384 1.00 27.13 1552 ARG B C 1
ATOM 4155 O O . ARG B 1 196 ? -4.950 64.273 93.408 1.00 30.22 1552 ARG B O 1
ATOM 4163 N N . ARG B 1 197 ? -5.187 64.913 95.616 1.00 25.74 1553 ARG B N 1
ATOM 4164 C CA . ARG B 1 197 ? -6.029 63.780 96.082 1.00 25.63 1553 ARG B CA 1
ATOM 4165 C C . ARG B 1 197 ? -7.541 64.043 95.899 1.00 22.44 1553 ARG B C 1
ATOM 4166 O O . ARG B 1 197 ? -8.347 63.269 96.456 1.00 25.08 1553 ARG B O 1
ATOM 4174 N N . VAL B 1 198 ? -7.900 65.172 95.290 1.00 23.03 1554 VAL B N 1
ATOM 4175 C CA . VAL B 1 198 ? -9.303 65.658 95.148 1.00 24.22 1554 VAL B CA 1
ATOM 4176 C C . VAL B 1 198 ? -9.767 65.425 93.703 1.00 22.77 1554 VAL B C 1
ATOM 4177 O O . VAL B 1 198 ? -9.011 65.669 92.774 1.00 23.21 1554 VAL B O 1
ATOM 4181 N N . GLY B 1 199 ? -11.017 65.032 93.529 1.00 23.45 1555 GLY B N 1
ATOM 4182 C CA . GLY B 1 199 ? -11.627 65.004 92.167 1.00 25.02 1555 GLY B CA 1
ATOM 4183 C C . GLY B 1 199 ? -12.410 66.274 91.811 1.00 23.70 1555 GLY B C 1
ATOM 4184 O O . GLY B 1 199 ? -13.028 66.882 92.692 1.00 24.82 1555 GLY B O 1
ATOM 4185 N N . THR B 1 200 ? -12.410 66.715 90.556 1.00 20.96 1556 THR B N 1
ATOM 4186 C CA . THR B 1 200 ? -13.454 67.594 89.994 1.00 19.93 1556 THR B CA 1
ATOM 4187 C C . THR B 1 200 ? -14.787 66.811 89.945 1.00 23.65 1556 THR B C 1
ATOM 4188 O O . THR B 1 200 ? -15.836 67.384 90.329 1.00 22.47 1556 THR B O 1
ATOM 4192 N N . THR B 1 201 ? -14.762 65.598 89.369 1.00 23.62 1557 THR B N 1
ATOM 4193 C CA . THR B 1 201 ? -15.910 64.670 89.327 1.00 22.47 1557 THR B CA 1
ATOM 4194 C C . THR B 1 201 ? -15.452 63.359 89.944 1.00 21.62 1557 THR B C 1
ATOM 4195 O O . THR B 1 201 ? -14.474 62.745 89.411 1.00 21.97 1557 THR B O 1
ATOM 4199 N N . ASN B 1 202 ? -16.013 62.935 91.079 1.00 21.18 1558 ASN B N 1
ATOM 4200 C CA . ASN B 1 202 ? -15.596 61.710 91.775 1.00 21.88 1558 ASN B CA 1
ATOM 4201 C C . ASN B 1 202 ? -15.883 60.459 90.939 1.00 21.50 1558 ASN B C 1
ATOM 4202 O O . ASN B 1 202 ? -16.754 60.505 90.021 1.00 21.29 1558 ASN B O 1
ATOM 4207 N N . LEU B 1 203 ? -15.212 59.364 91.268 1.00 23.55 1559 LEU B N 1
ATOM 4208 C CA . LEU B 1 203 ? -15.410 58.048 90.628 1.00 22.82 1559 LEU B CA 1
ATOM 4209 C C . LEU B 1 203 ? -16.897 57.680 90.591 1.00 22.61 1559 LEU B C 1
ATOM 4210 O O . LEU B 1 203 ? -17.614 57.723 91.625 1.00 22.25 1559 LEU B O 1
ATOM 4215 N N . HIS B 1 204 ? -17.429 57.373 89.388 1.00 19.02 1560 HIS B N 1
ATOM 4216 C CA . HIS B 1 204 ? -18.859 57.017 89.219 1.00 20.11 1560 HIS B CA 1
ATOM 4217 C C . HIS B 1 204 ? -18.977 56.223 87.904 1.00 20.36 1560 HIS B C 1
ATOM 4218 O O . HIS B 1 204 ? -17.982 56.126 87.201 1.00 19.71 1560 HIS B O 1
ATOM 4225 N N . LEU B 1 205 ? -20.157 55.698 87.599 1.00 20.28 1561 LEU B N 1
ATOM 4226 C CA . LEU B 1 205 ? -20.415 55.181 86.229 1.00 18.93 1561 LEU B CA 1
ATOM 4227 C C . LEU B 1 205 ? -21.688 55.785 85.675 1.00 19.39 1561 LEU B C 1
ATOM 4228 O O . LEU B 1 205 ? -22.536 56.294 86.453 1.00 19.90 1561 LEU B O 1
ATOM 4233 N N . ASP B 1 206 ? -21.836 55.689 84.342 1.00 18.21 1562 ASP B N 1
ATOM 4234 C CA . ASP B 1 206 ? -23.040 56.190 83.629 1.00 20.04 1562 ASP B CA 1
ATOM 4235 C C . ASP B 1 206 ? -23.736 54.993 82.963 1.00 18.65 1562 ASP B C 1
ATOM 4236 O O . ASP B 1 206 ? -23.073 54.018 82.595 1.00 18.49 1562 ASP B O 1
ATOM 4241 N N . VAL B 1 207 ? -25.074 55.024 82.862 1.00 17.65 1563 VAL B N 1
ATOM 4242 C CA . VAL B 1 207 ? -25.853 53.861 82.345 1.00 17.27 1563 VAL B CA 1
ATOM 4243 C C . VAL B 1 207 ? -25.967 53.859 80.808 1.00 17.68 1563 VAL B C 1
ATOM 4244 O O . VAL B 1 207 ? -26.500 52.857 80.290 1.00 19.24 1563 VAL B O 1
ATOM 4248 N N . SER B 1 208 ? -25.496 54.894 80.137 1.00 16.72 1564 SER B N 1
ATOM 4249 C CA . SER B 1 208 ? -25.433 54.937 78.648 1.00 17.07 1564 SER B CA 1
ATOM 4250 C C . SER B 1 208 ? -23.995 55.135 78.219 1.00 18.22 1564 SER B C 1
ATOM 4251 O O . SER B 1 208 ? -23.144 55.493 79.023 1.00 16.83 1564 SER B O 1
ATOM 4254 N N . ASP B 1 209 ? -23.722 54.944 76.927 1.00 15.27 1565 ASP B N 1
ATOM 4255 C CA . ASP B 1 209 ? -22.458 55.407 76.325 1.00 14.94 1565 ASP B CA 1
ATOM 4256 C C . ASP B 1 209 ? -22.430 56.940 76.334 1.00 13.95 1565 ASP B C 1
ATOM 4257 O O . ASP B 1 209 ? -23.504 57.592 76.410 1.00 14.97 1565 ASP B O 1
ATOM 4262 N N . ALA B 1 210 ? -21.245 57.551 76.248 1.00 15.41 1566 ALA B N 1
ATOM 4263 C CA . ALA B 1 210 ? -21.125 59.023 76.161 1.00 15.38 1566 ALA B CA 1
ATOM 4264 C C . ALA B 1 210 ? -19.849 59.465 75.438 1.00 15.21 1566 ALA B C 1
ATOM 4265 O O . ALA B 1 210 ? -18.839 58.732 75.384 1.00 16.05 1566 ALA B O 1
ATOM 4267 N N . VAL B 1 211 ? -19.899 60.677 74.918 1.00 14.14 1567 VAL B N 1
ATOM 4268 C CA . VAL B 1 211 ? -18.735 61.426 74.388 1.00 14.08 1567 VAL B CA 1
ATOM 4269 C C . VAL B 1 211 ? -18.607 62.760 75.109 1.00 15.98 1567 VAL B C 1
ATOM 4270 O O . VAL B 1 211 ? -19.589 63.474 75.206 1.00 16.87 1567 VAL B O 1
ATOM 4274 N N . ASN B 1 212 ? -17.408 63.080 75.561 1.00 15.56 1568 ASN B N 1
ATOM 4275 C CA . ASN B 1 212 ? -17.126 64.337 76.322 1.00 15.62 1568 ASN B CA 1
ATOM 4276 C C . ASN B 1 212 ? -16.074 65.143 75.545 1.00 14.62 1568 ASN B C 1
ATOM 4277 O O . ASN B 1 212 ? -14.951 64.645 75.331 1.00 16.42 1568 ASN B O 1
ATOM 4282 N N . VAL B 1 213 ? -16.435 66.336 75.097 1.00 15.13 1569 VAL B N 1
ATOM 4283 C CA . VAL B 1 213 ? -15.574 67.250 74.264 1.00 16.10 1569 VAL B CA 1
ATOM 4284 C C . VAL B 1 213 ? -15.034 68.420 75.128 1.00 17.08 1569 VAL B C 1
ATOM 4285 O O . VAL B 1 213 ? -15.881 69.153 75.739 1.00 17.85 1569 VAL B O 1
ATOM 4289 N N . MET B 1 214 ? -13.721 68.583 75.156 1.00 16.48 1570 MET B N 1
ATOM 4290 C CA . MET B 1 214 ? -13.034 69.758 75.787 1.00 17.23 1570 MET B C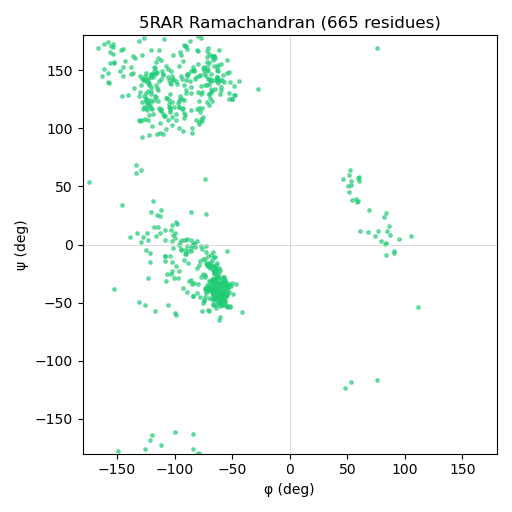A 1
ATOM 4291 C C . MET B 1 214 ? -13.159 70.961 74.841 1.00 18.48 1570 MET B C 1
ATOM 4292 O O . MET B 1 214 ? -12.515 70.973 73.788 1.00 17.30 1570 MET B O 1
ATOM 4297 N N . VAL B 1 215 ? -13.983 71.989 75.160 1.00 17.67 1571 VAL B N 1
ATOM 4298 C CA . VAL B 1 215 ? -14.197 73.136 74.227 1.00 18.12 1571 VAL B CA 1
ATOM 4299 C C . VAL B 1 215 ? -13.417 74.399 74.636 1.00 21.25 1571 VAL B C 1
ATOM 4300 O O . VAL B 1 215 ? -13.343 75.305 73.779 1.00 20.73 1571 VAL B O 1
ATOM 4304 N N . TYR B 1 216 ? -12.915 74.466 75.874 1.00 19.89 1572 TYR B N 1
ATOM 4305 C CA . TYR B 1 216 ? -12.084 75.633 76.327 1.00 22.10 1572 TYR B CA 1
ATOM 4306 C C . TYR B 1 216 ? -11.219 75.227 77.507 1.00 19.31 1572 TYR B C 1
ATOM 4307 O O . TYR B 1 216 ? -11.708 74.550 78.436 1.00 19.32 1572 TYR B O 1
ATOM 4316 N N . VAL B 1 217 ? -9.966 75.705 77.514 1.00 21.86 1573 VAL B N 1
ATOM 4317 C CA . VAL B 1 217 ? -9.021 75.551 78.643 1.00 21.60 1573 VAL B CA 1
ATOM 4318 C C . VAL B 1 217 ? -8.479 76.952 78.981 1.00 24.98 1573 VAL B C 1
ATOM 4319 O O . VAL B 1 217 ? -7.942 77.625 78.087 1.00 25.75 1573 VAL B O 1
ATOM 4323 N N . GLY B 1 218 ? -8.682 77.349 80.243 1.00 26.57 1574 GLY B N 1
ATOM 4324 C CA . GLY B 1 218 ? -8.256 78.660 80.786 1.00 29.82 1574 GLY B CA 1
ATOM 4325 C C . GLY B 1 218 ? -7.146 78.451 81.784 1.00 31.76 1574 GLY B C 1
ATOM 4326 O O . GLY B 1 218 ? -7.345 77.783 82.834 1.00 33.49 1574 GLY B O 1
ATOM 4327 N N . ILE B 1 219 ? -5.994 78.990 81.444 1.00 36.23 1575 ILE B N 1
ATOM 4328 C CA . ILE B 1 219 ? -4.737 78.928 82.240 1.00 43.19 1575 ILE B CA 1
ATOM 4329 C C . ILE B 1 219 ? -4.552 80.300 82.905 1.00 43.57 1575 ILE B C 1
ATOM 4330 O O . ILE B 1 219 ? -4.495 81.313 82.212 1.00 45.27 1575 ILE B O 1
ATOM 4335 N N . PRO B 1 220 ? -4.626 80.409 84.252 1.00 41.80 1576 PRO B N 1
ATOM 4336 C CA . PRO B 1 220 ? -4.374 81.684 84.939 1.00 44.44 1576 PRO B CA 1
ATOM 4337 C C . PRO B 1 220 ? -2.894 82.089 84.822 1.00 45.60 1576 PRO B C 1
ATOM 4338 O O . PRO B 1 220 ? -2.080 81.149 84.765 1.00 49.64 1576 PRO B O 1
ATOM 4342 N N . ILE B 1 221 ? -2.579 83.400 84.755 1.00 51.69 1577 ILE B N 1
ATOM 4343 C CA . ILE B 1 221 ? -1.190 83.948 84.953 1.00 58.26 1577 ILE B CA 1
ATOM 4344 C C . ILE B 1 221 ? -1.091 84.585 86.348 1.00 63.98 1577 ILE B C 1
ATOM 4345 O O . ILE B 1 221 ? -1.998 85.383 86.673 1.00 61.17 1577 ILE B O 1
ATOM 4350 N N . ALA B 1 225 ? 3.473 80.938 85.747 1.00 129.22 1581 ALA B N 1
ATOM 4351 C CA . ALA B 1 225 ? 3.104 79.535 85.435 1.00 125.66 1581 ALA B CA 1
ATOM 4352 C C . ALA B 1 225 ? 3.297 78.670 86.686 1.00 125.87 1581 ALA B C 1
ATOM 4353 O O . ALA B 1 225 ? 4.463 78.398 87.041 1.00 124.26 1581 ALA B O 1
ATOM 4355 N N . HIS B 1 226 ? 2.194 78.256 87.325 1.00 121.38 1582 HIS B N 1
ATOM 4356 C CA . HIS B 1 226 ? 2.192 77.283 88.454 1.00 111.68 1582 HIS B CA 1
ATOM 4357 C C . HIS B 1 226 ? 2.169 75.868 87.858 1.00 97.02 1582 HIS B C 1
ATOM 4358 O O . HIS B 1 226 ? 1.688 74.946 88.536 1.00 89.28 1582 HIS B O 1
ATOM 4365 N N . ASP B 1 227 ? 2.710 75.715 86.641 1.00 91.86 1583 ASP B N 1
ATOM 4366 C CA . ASP B 1 227 ? 2.944 74.425 85.936 1.00 91.61 1583 ASP B CA 1
ATOM 4367 C C . ASP B 1 227 ? 3.765 73.466 86.807 1.00 88.78 1583 ASP B C 1
ATOM 4368 O O . ASP B 1 227 ? 3.965 72.316 86.366 1.00 91.85 1583 ASP B O 1
ATOM 4370 N N . GLU B 1 228 ? 4.250 73.925 87.970 1.00 84.14 1584 GLU B N 1
ATOM 4371 C CA . GLU B 1 228 ? 5.118 73.141 88.890 1.00 76.32 1584 GLU B CA 1
ATOM 4372 C C . GLU B 1 228 ? 4.339 71.911 89.364 1.00 65.63 1584 GLU B C 1
ATOM 4373 O O . GLU B 1 228 ? 4.740 70.778 89.017 1.00 58.14 1584 GLU B O 1
ATOM 4379 N N . GLU B 1 229 ? 3.255 72.152 90.108 1.00 58.74 1585 GLU B N 1
ATOM 4380 C CA . GLU B 1 229 ? 2.369 71.120 90.710 1.00 53.52 1585 GLU B CA 1
ATOM 4381 C C . GLU B 1 229 ? 1.624 70.355 89.593 1.00 45.94 1585 GLU B C 1
ATOM 4382 O O . GLU B 1 229 ? 1.406 69.143 89.742 1.00 42.72 1585 GLU B O 1
ATOM 4388 N N . VAL B 1 230 ? 1.281 71.022 88.491 1.00 45.69 1586 VAL B N 1
ATOM 4389 C CA . VAL B 1 230 ? 0.631 70.370 87.307 1.00 44.81 1586 VAL B CA 1
ATOM 4390 C C . VAL B 1 230 ? 1.584 69.317 86.707 1.00 46.42 1586 VAL B C 1
ATOM 4391 O O . VAL B 1 230 ? 1.108 68.188 86.453 1.00 40.34 1586 VAL B O 1
ATOM 4395 N N . LEU B 1 231 ? 2.875 69.616 86.509 1.00 47.70 1587 LEU B N 1
ATOM 4396 C CA . LEU B 1 231 ? 3.833 68.620 85.931 1.00 54.21 1587 LEU B CA 1
ATOM 4397 C C . LEU B 1 231 ? 3.954 67.401 86.862 1.00 48.03 1587 LEU B C 1
ATOM 4398 O O . LEU B 1 231 ? 3.980 66.264 86.359 1.00 48.14 1587 LEU B O 1
ATOM 4403 N N . LYS B 1 232 ? 3.916 67.598 88.179 1.00 45.58 1588 LYS B N 1
ATOM 4404 C CA . LYS B 1 232 ? 4.024 66.497 89.172 1.00 45.02 1588 LYS B CA 1
ATOM 4405 C C . LYS B 1 232 ? 2.715 65.681 89.196 1.00 46.65 1588 LYS B C 1
ATOM 4406 O O . LYS B 1 232 ? 2.770 64.447 89.371 1.00 46.36 1588 LYS B O 1
ATOM 4412 N N . THR B 1 233 ? 1.562 66.330 89.067 1.00 38.03 1589 THR B N 1
ATOM 4413 C CA . THR B 1 233 ? 0.221 65.666 89.097 1.00 39.77 1589 THR B CA 1
ATOM 4414 C C . THR B 1 233 ? 0.112 64.709 87.890 1.00 36.80 1589 THR B C 1
ATOM 4415 O O . THR B 1 233 ? -0.456 63.597 88.058 1.00 34.53 1589 THR B O 1
ATOM 4419 N N . ILE B 1 234 ? 0.678 65.101 86.741 1.00 42.22 1590 ILE B N 1
ATOM 4420 C CA . ILE B 1 234 ? 0.676 64.313 85.462 1.00 43.38 1590 ILE B CA 1
ATOM 4421 C C . ILE B 1 234 ? 1.506 63.041 85.667 1.00 46.22 1590 ILE B C 1
ATOM 4422 O O . ILE B 1 234 ? 1.044 61.894 85.325 1.00 36.54 1590 ILE B O 1
ATOM 4427 N N . ASP B 1 235 ? 2.694 63.220 86.239 1.00 45.55 1591 ASP B N 1
ATOM 4428 C CA . ASP B 1 235 ? 3.656 62.121 86.477 1.00 41.20 1591 ASP B CA 1
ATOM 4429 C C . ASP B 1 235 ? 3.063 61.046 87.404 1.00 39.84 1591 ASP B C 1
ATOM 4430 O O . ASP B 1 235 ? 2.946 59.845 87.008 1.00 42.80 1591 ASP B O 1
ATOM 4435 N N . GLU B 1 236 ? 2.745 61.447 88.628 1.00 36.48 1592 GLU B N 1
ATOM 4436 C CA . GLU B 1 236 ? 2.179 60.595 89.707 1.00 43.31 1592 GLU B CA 1
ATOM 4437 C C . GLU B 1 236 ? 0.819 60.025 89.247 1.00 39.58 1592 GLU B C 1
ATOM 4438 O O . GLU B 1 236 ? 0.471 58.887 89.680 1.00 37.97 1592 GLU B O 1
ATOM 4444 N N . GLY B 1 237 ? 0.108 60.773 88.389 1.00 38.64 1593 GLY B N 1
ATOM 4445 C CA . GLY B 1 237 ? -1.150 60.351 87.731 1.00 39.69 1593 GLY B CA 1
ATOM 4446 C C . GLY B 1 237 ? -0.953 59.133 86.844 1.00 41.57 1593 GLY B C 1
ATOM 4447 O O . GLY B 1 237 ? -1.972 58.478 86.546 1.00 36.61 1593 GLY B O 1
ATOM 4448 N N . ASP B 1 238 ? 0.301 58.840 86.425 1.00 36.61 1594 ASP B N 1
ATOM 4449 C CA . ASP B 1 238 ? 0.685 57.613 85.660 1.00 36.37 1594 ASP B CA 1
ATOM 4450 C C . ASP B 1 238 ? 0.410 57.820 84.173 1.00 31.99 1594 ASP B C 1
ATOM 4451 O O . ASP B 1 238 ? 0.192 56.817 83.477 1.00 36.55 1594 ASP B O 1
ATOM 4456 N N . ALA B 1 239 ? 0.442 59.055 83.677 1.00 31.45 1595 ALA B N 1
ATOM 4457 C CA . ALA B 1 239 ? 0.396 59.360 82.234 1.00 34.11 1595 ALA B CA 1
ATOM 4458 C C . ALA B 1 239 ? 1.609 58.691 81.562 1.00 41.92 1595 ALA B C 1
ATOM 4459 O O . ALA B 1 239 ? 2.616 58.449 82.275 1.00 37.27 1595 ALA B O 1
ATOM 4461 N N . ASP B 1 240 ? 1.515 58.402 80.261 1.00 40.04 1596 ASP B N 1
ATOM 4462 C CA . ASP B 1 240 ? 2.585 57.732 79.458 1.00 40.30 1596 ASP B CA 1
ATOM 4463 C C . ASP B 1 240 ? 3.632 58.765 79.054 1.00 40.86 1596 ASP B C 1
ATOM 4464 O O . ASP B 1 240 ? 3.318 59.949 79.144 1.00 39.27 1596 ASP B O 1
ATOM 4469 N N . GLU B 1 241 ? 4.810 58.348 78.547 1.00 41.19 1597 GLU B N 1
ATOM 4470 C CA . GLU B 1 241 ? 5.967 59.271 78.348 1.00 42.76 1597 GLU B CA 1
ATOM 4471 C C . GLU B 1 241 ? 5.737 60.246 77.190 1.00 38.48 1597 GLU B C 1
ATOM 4472 O O . GLU B 1 241 ? 6.194 61.385 77.296 1.00 43.40 1597 GLU B O 1
ATOM 4478 N N . VAL B 1 242 ? 5.102 59.823 76.095 1.00 40.67 1598 VAL B N 1
ATOM 4479 C CA . VAL B 1 242 ? 4.758 60.687 74.931 1.00 41.15 1598 VAL B CA 1
ATOM 4480 C C . VAL B 1 242 ? 3.960 61.906 75.438 1.00 46.22 1598 VAL B C 1
ATOM 4481 O O . VAL B 1 242 ? 4.224 63.042 74.998 1.00 46.65 1598 VAL B O 1
ATOM 4485 N N . THR B 1 243 ? 3.016 61.671 76.350 1.00 39.88 1599 THR B N 1
ATOM 4486 C CA . THR B 1 243 ? 2.085 62.694 76.899 1.00 40.76 1599 THR B CA 1
ATOM 4487 C C . THR B 1 243 ? 2.857 63.666 77.807 1.00 40.42 1599 THR B C 1
ATOM 4488 O O . THR B 1 243 ? 2.655 64.888 77.685 1.00 42.13 1599 THR B O 1
ATOM 4492 N N . LYS B 1 244 ? 3.705 63.150 78.696 1.00 43.48 1600 LYS B N 1
ATOM 4493 C CA . LYS B 1 244 ? 4.583 64.000 79.551 1.00 46.02 1600 LYS B CA 1
ATOM 4494 C C . LYS B 1 244 ? 5.497 64.877 78.688 1.00 49.28 1600 LYS B C 1
ATOM 4495 O O . LYS B 1 244 ? 5.556 66.113 78.920 1.00 45.56 1600 LYS B O 1
ATOM 4501 N N . GLU B 1 245 ? 6.206 64.254 77.748 1.00 52.47 1601 GLU B N 1
ATOM 4502 C CA . GLU B 1 245 ? 7.237 64.933 76.920 1.00 68.30 1601 GLU B CA 1
ATOM 4503 C C . GLU B 1 245 ? 6.489 65.831 75.933 1.00 69.06 1601 GLU B C 1
ATOM 4504 O O . GLU B 1 245 ? 7.149 66.521 75.134 1.00 80.80 1601 GLU B O 1
ATOM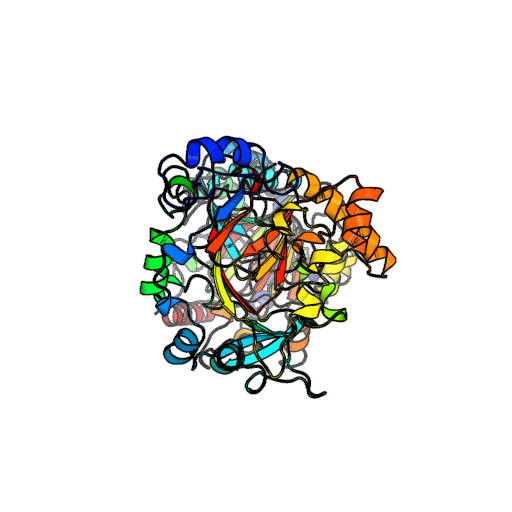 4510 N N . ARG B 1 246 ? 5.157 65.808 75.995 1.00 64.80 1602 ARG B N 1
ATOM 4511 C CA . ARG B 1 246 ? 4.279 66.539 75.056 1.00 59.96 1602 ARG B CA 1
ATOM 4512 C C . ARG B 1 246 ? 3.773 67.826 75.702 1.00 62.24 1602 ARG B C 1
ATOM 4513 O O . ARG B 1 246 ? 3.510 68.783 74.965 1.00 77.83 1602 ARG B O 1
ATOM 4521 N N . ILE B 1 247 ? 3.643 67.877 77.021 1.00 64.64 1603 ILE B N 1
ATOM 4522 C CA . ILE B 1 247 ? 3.282 69.159 77.690 1.00 76.52 1603 ILE B CA 1
ATOM 4523 C C . ILE B 1 247 ? 4.512 70.098 77.653 1.00 85.26 1603 ILE B C 1
ATOM 4524 O O . ILE B 1 247 ? 4.606 70.986 78.526 1.00 73.57 1603 ILE B O 1
ATOM 4529 N N . HIS B 1 248 ? 5.409 69.912 76.662 1.00 95.67 1604 HIS B N 1
ATOM 4530 C CA . HIS B 1 248 ? 6.427 70.894 76.185 1.00 99.62 1604 HIS B CA 1
ATOM 4531 C C . HIS B 1 248 ? 7.177 70.374 74.937 1.00 108.59 1604 HIS B C 1
ATOM 4532 O O . HIS B 1 248 ? 8.427 70.380 74.961 1.00 106.65 1604 HIS B O 1
ATOM 4539 N N . ASP B 1 249 ? 6.450 69.975 73.877 1.00 120.00 1605 ASP B N 1
ATOM 4540 C CA . ASP B 1 249 ? 6.994 69.565 72.542 1.00 128.47 1605 ASP B CA 1
ATOM 4541 C C . ASP B 1 249 ? 6.313 70.398 71.443 1.00 131.77 1605 ASP B C 1
ATOM 4542 O O . ASP B 1 249 ? 7.034 70.944 70.579 1.00 135.23 1605 ASP B O 1
ATOM 4547 N N . HIS B 1 250 ? 4.974 70.432 71.448 1.00 125.83 1606 HIS B N 1
ATOM 4548 C CA . HIS B 1 250 ? 4.134 71.575 70.989 1.00 117.55 1606 HIS B CA 1
ATOM 4549 C C . HIS B 1 250 ? 4.043 72.554 72.181 1.00 107.88 1606 HIS B C 1
ATOM 4550 O O . HIS B 1 250 ? 4.869 72.428 73.123 1.00 96.47 1606 HIS B O 1
ATOM 4557 N N . LYS B 1 251 ? 3.091 73.492 72.176 1.00 100.04 1607 LYS B N 1
ATOM 4558 C CA . LYS B 1 251 ? 2.644 74.203 73.409 1.00 94.85 1607 LYS B CA 1
ATOM 4559 C C . LYS B 1 251 ? 1.111 74.126 73.489 1.00 87.21 1607 LYS B C 1
ATOM 4560 O O . LYS B 1 251 ? 0.440 75.180 73.417 1.00 79.63 1607 LYS B O 1
ATOM 4566 N N . GLU B 1 252 ? 0.578 72.910 73.639 1.00 75.91 1608 GLU B N 1
ATOM 4567 C CA . GLU B 1 252 ? -0.886 72.681 73.710 1.00 69.46 1608 GLU B CA 1
ATOM 4568 C C . GLU B 1 252 ? -1.353 73.078 75.111 1.00 59.05 1608 GLU B C 1
ATOM 4569 O O . GLU B 1 252 ? -0.522 73.487 75.968 1.00 63.78 1608 GLU B O 1
ATOM 4575 N N . LYS B 1 253 ? -2.660 72.969 75.297 1.00 36.84 1609 LYS B N 1
ATOM 4576 C CA . LYS B 1 253 ? -3.396 73.296 76.532 1.00 38.42 1609 LYS B CA 1
ATOM 4577 C C . LYS B 1 253 ? -3.952 72.007 77.132 1.00 35.86 1609 LYS B C 1
ATOM 4578 O O . LYS B 1 253 ? -5.032 71.562 76.721 1.00 33.09 1609 LYS B O 1
ATOM 4584 N N . PRO B 1 254 ? -3.253 71.384 78.104 1.00 32.14 1610 PRO B N 1
ATOM 4585 C CA . PRO B 1 254 ? -3.797 70.251 78.856 1.00 29.65 1610 PRO B CA 1
ATOM 4586 C C . PRO B 1 254 ? -4.923 70.705 79.797 1.00 28.29 1610 PRO B C 1
ATOM 4587 O O . PRO B 1 254 ? -4.773 71.728 80.483 1.00 28.91 1610 PRO B O 1
ATOM 4591 N N . GLY B 1 255 ? -6.085 70.052 79.763 1.00 22.53 1611 GLY B N 1
ATOM 4592 C CA . GLY B 1 255 ? -7.273 70.524 80.514 1.00 23.00 1611 GLY B CA 1
ATOM 4593 C C . GLY B 1 255 ? -7.528 69.661 81.742 1.00 22.17 1611 GLY B C 1
ATOM 4594 O O . GLY B 1 255 ? -7.636 70.175 82.915 1.00 20.56 1611 GLY B O 1
ATOM 4595 N N . ALA B 1 256 ? -7.602 68.339 81.584 1.00 20.21 1612 ALA B N 1
ATOM 4596 C CA . ALA B 1 256 ? -8.026 67.442 82.671 1.00 19.11 1612 ALA B CA 1
ATOM 4597 C C . ALA B 1 256 ? -7.327 66.077 82.591 1.00 20.15 1612 ALA B C 1
ATOM 4598 O O . ALA B 1 256 ? -7.055 65.546 81.456 1.00 22.01 1612 ALA B O 1
ATOM 4600 N N . LEU B 1 257 ? -7.127 65.479 83.745 1.00 19.13 1613 LEU B N 1
ATOM 4601 C CA . LEU B 1 257 ? -6.590 64.128 83.930 1.00 19.43 1613 LEU B CA 1
ATOM 4602 C C . LEU B 1 257 ? -7.746 63.204 84.308 1.00 18.67 1613 LEU B C 1
ATOM 4603 O O . LEU B 1 257 ? -8.423 63.373 85.358 1.00 19.21 1613 LEU B O 1
ATOM 4608 N N . TRP B 1 258 ? -8.013 62.190 83.471 1.00 18.72 1614 TRP B N 1
ATOM 4609 C CA . TRP B 1 258 ? -9.028 61.157 83.693 1.00 18.08 1614 TRP B CA 1
ATOM 4610 C C . TRP B 1 258 ? -8.363 59.843 84.153 1.00 17.12 1614 TRP B C 1
ATOM 4611 O O . TRP B 1 258 ? -7.221 59.546 83.620 1.00 19.95 1614 TRP B O 1
ATOM 4622 N N . HIS B 1 259 ? -9.034 59.051 84.950 1.00 17.65 1615 HIS B N 1
ATOM 4623 C CA . HIS B 1 259 ? -8.806 57.606 85.146 1.00 18.60 1615 HIS B CA 1
ATOM 4624 C C . HIS B 1 259 ? -10.122 56.915 84.759 1.00 19.39 1615 HIS B C 1
ATOM 4625 O O . HIS B 1 259 ? -11.178 57.196 85.335 1.00 19.20 1615 HIS B O 1
ATOM 4632 N N . ILE B 1 260 ? -10.023 55.990 83.790 1.00 20.94 1616 ILE B N 1
ATOM 4633 C CA . ILE B 1 260 ? -11.156 55.182 83.268 1.00 19.90 1616 ILE B CA 1
ATOM 4634 C C . ILE B 1 260 ? -10.851 53.699 83.491 1.00 18.94 1616 ILE B C 1
ATOM 4635 O O . ILE B 1 260 ? -9.706 53.310 83.199 1.00 21.97 1616 ILE B O 1
ATOM 4640 N N . TYR B 1 261 ? -11.831 52.945 83.960 1.00 18.91 1617 TYR B N 1
ATOM 4641 C CA . TYR B 1 261 ? -11.732 51.474 84.238 1.00 20.98 1617 TYR B CA 1
ATOM 4642 C C . TYR B 1 261 ? -12.740 50.706 83.378 1.00 23.56 1617 TYR B C 1
ATOM 4643 O O . TYR B 1 261 ? -13.873 51.215 83.095 1.00 21.77 1617 TYR B O 1
ATOM 4652 N N . ALA B 1 262 ? -12.366 49.480 82.979 1.00 22.81 1618 ALA B N 1
ATOM 4653 C CA . ALA B 1 262 ? -13.297 48.679 82.163 1.00 22.47 1618 ALA B CA 1
ATOM 4654 C C . ALA B 1 262 ? -14.585 48.345 82.935 1.00 19.48 1618 ALA B C 1
ATOM 4655 O O . ALA B 1 262 ? -14.533 48.130 84.158 1.00 22.36 1618 ALA B O 1
ATOM 4657 N N . ALA B 1 263 ? -15.748 48.301 82.263 1.00 21.50 1619 ALA B N 1
ATOM 4658 C CA . ALA B 1 263 ? -17.054 47.914 82.859 1.00 19.91 1619 ALA B CA 1
ATOM 4659 C C . ALA B 1 263 ? -16.950 46.572 83.619 1.00 23.23 1619 ALA B C 1
ATOM 4660 O O . ALA B 1 263 ? -17.516 46.482 84.765 1.00 23.90 1619 ALA B O 1
ATOM 4662 N N . LYS B 1 264 ? -16.145 45.628 83.122 1.00 23.56 1620 LYS B N 1
ATOM 4663 C CA . LYS B 1 264 ? -16.052 44.276 83.754 1.00 27.84 1620 LYS B CA 1
ATOM 4664 C C . LYS B 1 264 ? -15.263 44.319 85.078 1.00 29.83 1620 LYS B C 1
ATOM 4665 O O . LYS B 1 264 ? -15.282 43.309 85.780 1.00 30.39 1620 LYS B O 1
ATOM 4671 N N . ASP B 1 265 ? -14.554 45.414 85.387 1.00 27.30 1621 ASP B N 1
ATOM 4672 C CA . ASP B 1 265 ? -13.744 45.583 86.643 1.00 27.05 1621 ASP B CA 1
ATOM 4673 C C . ASP B 1 265 ? -14.519 46.334 87.737 1.00 26.28 1621 ASP B C 1
ATOM 4674 O O . ASP B 1 265 ? -13.967 46.558 88.837 1.00 25.19 1621 ASP B O 1
ATOM 4679 N N . ALA B 1 266 ? -15.765 46.750 87.505 1.00 23.42 1622 ALA B N 1
ATOM 4680 C CA . ALA B 1 266 ? -16.517 47.574 88.480 1.00 24.33 1622 ALA B CA 1
ATOM 4681 C C . ALA B 1 266 ? -16.608 46.840 89.831 1.00 26.29 1622 ALA B C 1
ATOM 4682 O O . ALA B 1 266 ? -16.502 47.519 90.860 1.00 27.93 1622 ALA B O 1
ATOM 4684 N N . GLU B 1 267 ? -16.915 45.546 89.845 1.00 26.36 1623 GLU B N 1
ATOM 4685 C CA . GLU B 1 267 ? -17.199 44.806 91.127 1.00 30.21 1623 GLU B CA 1
ATOM 4686 C C . GLU B 1 267 ? -15.906 44.670 91.939 1.00 30.03 1623 GLU B C 1
ATOM 4687 O O . GLU B 1 267 ? -15.978 44.831 93.155 1.00 32.73 1623 GLU B O 1
ATOM 4693 N N . LYS B 1 268 ? -14.760 44.474 91.289 1.00 31.05 1624 LYS B N 1
ATOM 4694 C CA . LYS B 1 268 ? -13.443 44.440 91.984 1.00 30.68 1624 LYS B CA 1
ATOM 4695 C C . LYS B 1 268 ? -13.179 45.811 92.604 1.00 36.58 1624 LYS B C 1
ATOM 4696 O O . LYS B 1 268 ? -12.717 45.870 93.766 1.00 31.69 1624 LYS B O 1
ATOM 4702 N N . ILE B 1 26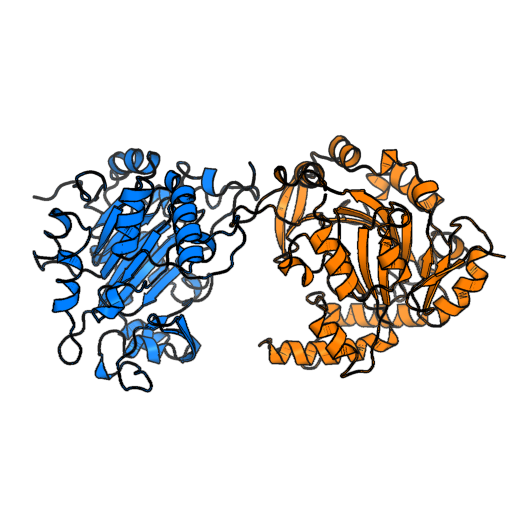9 ? -13.551 46.901 91.921 1.00 27.63 1625 ILE B N 1
ATOM 4703 C CA . ILE B 1 269 ? -13.363 48.257 92.503 1.00 27.61 1625 ILE B CA 1
ATOM 4704 C C . ILE B 1 269 ? -14.268 48.405 93.733 1.00 31.57 1625 ILE B C 1
ATOM 4705 O O . ILE B 1 269 ? -13.825 49.016 94.762 1.00 30.17 1625 ILE B O 1
ATOM 4710 N N . ARG B 1 270 ? -15.510 47.918 93.668 1.00 29.65 1626 ARG B N 1
ATOM 4711 C CA . ARG B 1 270 ? -16.455 48.006 94.814 1.00 29.68 1626 ARG B CA 1
ATOM 4712 C C . ARG B 1 270 ? -15.869 47.219 96.010 1.00 31.91 1626 ARG B C 1
ATOM 4713 O O . ARG B 1 270 ? -16.000 47.692 97.151 1.00 33.48 1626 ARG B O 1
ATOM 4721 N N . GLU B 1 271 ? -15.311 46.049 95.741 1.00 30.49 1627 GLU B N 1
ATOM 4722 C CA . GLU B 1 271 ? -14.690 45.204 96.815 1.00 35.70 1627 GLU B CA 1
ATOM 4723 C C . GLU B 1 271 ? -13.586 46.006 97.515 1.00 38.32 1627 GLU B C 1
ATOM 4724 O O . GLU B 1 271 ? -13.610 46.074 98.771 1.00 38.15 1627 GLU B O 1
ATOM 4730 N N . LEU B 1 272 ? -12.686 46.648 96.764 1.00 35.29 1628 LEU B N 1
ATOM 4731 C CA . LEU B 1 272 ? -11.589 47.452 97.369 1.00 35.90 1628 LEU B CA 1
ATOM 4732 C C . LEU B 1 272 ? -12.173 48.570 98.241 1.00 39.12 1628 LEU B C 1
ATOM 4733 O O . LEU B 1 272 ? -11.715 48.738 99.377 1.00 37.01 1628 LEU B O 1
ATOM 4738 N N . LEU B 1 273 ? -13.128 49.349 97.743 1.00 32.94 1629 LEU B N 1
ATOM 4739 C CA . LEU B 1 273 ? -13.637 50.550 98.464 1.00 33.61 1629 LEU B CA 1
ATOM 4740 C C . LEU B 1 273 ? -14.536 50.163 99.656 1.00 34.33 1629 LEU B C 1
ATOM 4741 O O . LEU B 1 273 ? -14.611 50.987 100.581 1.00 38.15 1629 LEU B O 1
ATOM 4746 N N . ARG B 1 274 ? -15.197 49.000 99.640 1.00 35.19 1630 ARG B N 1
ATOM 4747 C CA . ARG B 1 274 ? -15.933 48.485 100.834 1.00 38.26 1630 ARG B CA 1
ATOM 4748 C C . ARG B 1 274 ? -14.907 48.235 101.956 1.00 43.00 1630 ARG B C 1
ATOM 4749 O O . ARG B 1 274 ? -15.160 48.670 103.089 1.00 43.92 1630 ARG B O 1
ATOM 4757 N N . LYS B 1 275 ? -13.777 47.603 101.628 1.00 45.96 1631 LYS B N 1
ATOM 4758 C CA . LYS B 1 275 ? -12.696 47.298 102.595 1.00 48.33 1631 LYS B CA 1
ATOM 4759 C C . LYS B 1 275 ? -12.118 48.626 103.117 1.00 51.13 1631 LYS B C 1
ATOM 4760 O O . LYS B 1 275 ? -12.134 48.827 104.349 1.00 47.66 1631 LYS B O 1
ATOM 4766 N N . VAL B 1 276 ? -11.683 49.531 102.232 1.00 42.30 1632 VAL B N 1
ATOM 4767 C CA . VAL B 1 276 ? -11.005 50.802 102.633 1.00 45.09 1632 VAL B CA 1
ATOM 4768 C C . VAL B 1 276 ? -11.988 51.631 103.463 1.00 50.84 1632 VAL B C 1
ATOM 4769 O O . VAL B 1 276 ? -11.541 52.297 104.414 1.00 51.41 1632 VAL B O 1
ATOM 4773 N N . GLY B 1 277 ? -13.279 51.592 103.118 1.00 44.87 1633 GLY B N 1
ATOM 4774 C CA . GLY B 1 277 ? -14.333 52.303 103.863 1.00 48.66 1633 GLY B CA 1
ATOM 4775 C C . GLY B 1 277 ? -14.411 51.794 105.296 1.00 53.15 1633 GLY B C 1
ATOM 4776 O O . GLY B 1 277 ? -14.536 52.647 106.204 1.00 48.56 1633 GLY B O 1
ATOM 4777 N N . GLU B 1 278 ? -14.322 50.462 105.468 1.00 52.69 1634 GLU B N 1
ATOM 4778 C CA . GLU B 1 278 ? -14.319 49.738 106.773 1.00 51.11 1634 GLU B CA 1
ATOM 4779 C C . GLU B 1 278 ? -13.107 50.223 107.578 1.00 52.04 1634 GLU B C 1
ATOM 4780 O O . GLU B 1 278 ? -13.309 50.708 108.715 1.00 54.18 1634 GLU B O 1
ATOM 4786 N N . GLU B 1 279 ? -11.910 50.178 106.981 1.00 50.48 1635 GLU B N 1
ATOM 4787 C CA . GLU B 1 279 ? -10.633 50.590 107.631 1.00 48.67 1635 GLU B CA 1
ATOM 4788 C C . GLU B 1 279 ? -10.727 52.043 108.119 1.00 55.66 1635 GLU B C 1
ATOM 4789 O O . GLU B 1 279 ? -10.025 52.378 109.091 1.00 64.27 1635 GLU B O 1
ATOM 4795 N N . GLN B 1 280 ? -11.545 52.885 107.488 1.00 53.50 1636 GLN B N 1
ATOM 4796 C CA . GLN B 1 280 ? -11.568 54.346 107.759 1.00 52.80 1636 GLN B CA 1
ATOM 4797 C C . GLN B 1 280 ? -12.735 54.714 108.688 1.00 57.67 1636 GLN B C 1
ATOM 4798 O O . GLN B 1 280 ? -13.015 55.926 108.823 1.00 55.74 1636 GLN B O 1
ATOM 4804 N N . GLY B 1 281 ? -13.427 53.738 109.280 1.00 56.08 1637 GLY B N 1
ATOM 4805 C CA . GLY B 1 281 ? -14.491 54.017 110.262 1.00 57.91 1637 GLY B CA 1
ATOM 4806 C C . GLY B 1 281 ? -15.871 53.657 109.747 1.00 62.29 1637 GLY B C 1
ATOM 4807 O O . GLY B 1 281 ? -16.564 52.888 110.448 1.00 60.50 1637 GLY B O 1
ATOM 4808 N N . GLN B 1 282 ? -16.250 54.183 108.573 1.00 61.48 1638 GLN B N 1
ATOM 4809 C CA . GLN B 1 282 ? -17.586 54.006 107.926 1.00 57.76 1638 GLN B CA 1
ATOM 4810 C C . GLN B 1 282 ? -18.210 52.670 108.369 1.00 59.95 1638 GLN B C 1
ATOM 4811 O O . GLN B 1 282 ? -17.493 51.635 108.347 1.00 59.99 1638 GLN B O 1
ATOM 4817 N N . GLU B 1 283 ? -19.493 52.685 108.743 1.00 62.10 1639 GLU B N 1
ATOM 4818 C CA . GLU B 1 283 ? -20.314 51.470 109.012 1.00 73.10 1639 GLU B CA 1
ATOM 4819 C C . GLU B 1 283 ? -21.310 51.307 107.859 1.00 75.47 1639 GLU B C 1
ATOM 4820 O O . GLU B 1 283 ? -22.335 52.021 107.859 1.00 73.63 1639 GLU B O 1
ATOM 4826 N N . ASN B 1 284 ? -21.003 50.431 106.898 1.00 68.25 1640 ASN B N 1
ATOM 4827 C CA . ASN B 1 284 ? -21.800 50.254 105.655 1.00 65.42 1640 ASN B CA 1
ATOM 4828 C C . ASN B 1 284 ? -22.308 48.818 105.627 1.00 60.06 1640 ASN B C 1
ATOM 4829 O O . ASN B 1 284 ? -21.590 47.909 106.037 1.00 60.03 1640 ASN B O 1
ATOM 4834 N N . PRO B 1 285 ? -23.537 48.564 105.118 1.00 62.42 1641 PRO B N 1
ATOM 4835 C CA . PRO B 1 285 ? -23.960 47.201 104.794 1.00 59.59 1641 PRO B CA 1
ATOM 4836 C C . PRO B 1 285 ? -22.971 46.517 103.852 1.00 60.27 1641 PRO B C 1
ATOM 4837 O O . PRO B 1 285 ? -22.201 47.174 103.148 1.00 58.68 1641 PRO B O 1
ATOM 4841 N N . PRO B 1 286 ? -22.962 45.171 103.798 1.00 59.84 1642 PRO B N 1
ATOM 4842 C CA . PRO B 1 286 ? -22.054 44.450 102.908 1.00 59.23 1642 PRO B CA 1
ATOM 4843 C C . PRO B 1 286 ? -22.447 44.609 101.430 1.00 59.00 1642 PRO B C 1
ATOM 4844 O O . PRO B 1 286 ? -21.598 44.312 100.586 1.00 53.13 1642 PRO B O 1
ATOM 4848 N N . ASP B 1 287 ? -23.699 45.042 101.181 1.00 51.96 1643 ASP B N 1
ATOM 4849 C CA . ASP B 1 287 ? -24.325 45.278 99.845 1.00 59.87 1643 ASP B CA 1
ATOM 4850 C C . ASP B 1 287 ? -23.908 46.638 99.273 1.00 55.09 1643 ASP B C 1
ATOM 4851 O O . ASP B 1 287 ? -24.076 46.866 98.052 1.00 50.57 1643 ASP B O 1
ATOM 4856 N N . HIS B 1 288 ? -23.444 47.530 100.143 1.00 46.10 1644 HIS B N 1
ATOM 4857 C CA . HIS B 1 288 ? -23.159 48.951 99.840 1.00 44.09 1644 HIS B CA 1
ATOM 4858 C C . HIS B 1 288 ? -22.415 49.104 98.497 1.00 34.80 1644 HIS B C 1
ATOM 4859 O O . HIS B 1 288 ? -21.460 48.299 98.228 1.00 34.66 1644 HIS B O 1
ATOM 4866 N N . ASP B 1 289 ? -22.780 50.144 97.729 1.00 33.27 1645 ASP B N 1
ATOM 4867 C CA . ASP B 1 289 ? -22.195 50.418 96.384 1.00 30.90 1645 ASP B CA 1
ATOM 4868 C C . ASP B 1 289 ? -21.426 51.734 96.432 1.00 26.01 1645 ASP B C 1
ATOM 4869 O O . ASP B 1 289 ? -21.995 52.805 96.239 1.00 27.25 1645 ASP B O 1
ATOM 4874 N N . PRO B 1 290 ? -20.100 51.689 96.666 1.00 27.71 1646 PRO B N 1
ATOM 4875 C CA . PRO B 1 290 ? -19.293 52.901 96.717 1.00 27.31 1646 PRO B CA 1
ATOM 4876 C C . PRO B 1 290 ? -19.156 53.625 95.365 1.00 26.79 1646 PRO B C 1
ATOM 4877 O O . PRO B 1 290 ? -18.805 54.786 95.358 1.00 26.77 1646 PRO B O 1
ATOM 4881 N N . ILE B 1 291 ? -19.436 52.942 94.236 1.00 25.25 1647 ILE B N 1
ATOM 4882 C CA . ILE B 1 291 ? -19.395 53.624 92.901 1.00 24.31 1647 ILE B CA 1
ATOM 4883 C C . ILE B 1 291 ? -20.692 54.435 92.766 1.00 21.90 1647 ILE B C 1
ATOM 4884 O O . ILE B 1 291 ? -20.626 55.605 92.387 1.00 23.38 1647 ILE B O 1
ATOM 4889 N N . HIS B 1 292 ? -21.842 53.860 93.118 1.00 24.35 1648 HIS B N 1
ATOM 4890 C CA . HIS B 1 292 ? -23.133 54.586 93.157 1.00 25.83 1648 HIS B CA 1
ATOM 4891 C C . HIS B 1 292 ? -23.042 55.797 94.109 1.00 27.14 1648 HIS B C 1
ATOM 4892 O O . HIS B 1 292 ? -23.696 56.801 93.852 1.00 27.59 1648 HIS B O 1
ATOM 4899 N N . ASP B 1 293 ? -22.307 55.670 95.218 1.00 30.67 1649 ASP B N 1
ATOM 4900 C CA . ASP B 1 293 ? -22.211 56.780 96.214 1.00 33.75 1649 ASP B CA 1
ATOM 4901 C C . ASP B 1 293 ? -21.550 58.028 95.632 1.00 32.51 1649 ASP B C 1
ATOM 4902 O O . ASP B 1 293 ? -21.807 59.112 96.187 1.00 30.41 1649 ASP B O 1
ATOM 4907 N N . GLN B 1 294 ? -20.670 57.899 94.619 1.00 26.86 1650 GLN B N 1
ATOM 4908 C CA . GLN B 1 294 ? -19.945 59.023 93.991 1.00 27.49 1650 GLN B CA 1
ATOM 4909 C C . GLN B 1 294 ? -19.196 59.849 95.067 1.00 25.93 1650 GLN B C 1
ATOM 4910 O O . GLN B 1 294 ? -19.088 61.041 94.859 1.00 29.20 1650 GLN B O 1
ATOM 4916 N N . SER B 1 295 ? -18.627 59.188 96.066 1.00 29.36 1651 SER B N 1
ATOM 4917 C CA . SER B 1 295 ? -17.953 59.847 97.226 1.00 32.79 1651 SER B CA 1
ATOM 4918 C C . SER B 1 295 ? -16.424 59.689 97.175 1.00 34.96 1651 SER B C 1
ATOM 4919 O O . SER B 1 295 ? -15.748 60.379 97.972 1.00 35.53 1651 SER B O 1
ATOM 4922 N N . TRP B 1 296 ? -15.869 58.855 96.288 1.00 29.66 1652 TRP B N 1
ATOM 4923 C CA . TRP B 1 296 ? -14.430 58.494 96.224 1.00 28.13 1652 TRP B CA 1
ATOM 4924 C C . TRP B 1 296 ? -13.672 59.146 95.066 1.00 29.58 1652 TRP B C 1
ATOM 4925 O O . TRP B 1 296 ? -14.209 59.226 93.891 1.00 26.53 1652 TRP B O 1
ATOM 4936 N N . TYR B 1 297 ? -12.419 59.492 95.321 1.00 25.73 1653 TYR B N 1
ATOM 4937 C CA . TYR B 1 297 ? -11.414 59.775 94.274 1.00 23.91 1653 TYR B CA 1
ATOM 4938 C C . TYR B 1 297 ? -10.234 58.829 94.516 1.00 28.62 1653 TYR B C 1
ATOM 4939 O O . TYR B 1 297 ? -9.631 58.865 95.623 1.00 26.11 1653 TYR B O 1
ATOM 4948 N N . LEU B 1 298 ? -9.881 57.995 93.529 1.00 24.38 1654 LEU B N 1
ATOM 4949 C CA . LEU B 1 298 ? -8.713 57.086 93.654 1.00 25.64 1654 LEU B CA 1
ATOM 4950 C C . LEU B 1 298 ? -7.416 57.877 93.474 1.00 27.35 1654 LEU B C 1
ATOM 4951 O O . LEU B 1 298 ? -7.077 58.273 92.342 1.00 24.09 1654 LEU B O 1
ATOM 4956 N N . ASP B 1 299 ? -6.684 58.119 94.587 1.00 29.46 1655 ASP B N 1
ATOM 4957 C CA . ASP B 1 299 ? -5.382 58.825 94.567 1.00 31.50 1655 ASP B CA 1
ATOM 4958 C C . ASP B 1 299 ? -4.295 57.801 94.233 1.00 29.09 1655 ASP B C 1
ATOM 4959 O O . ASP B 1 299 ? -4.630 56.632 93.966 1.00 30.99 1655 ASP B O 1
ATOM 4964 N N . GLN B 1 300 ? -3.027 58.200 94.242 1.00 34.93 1656 GLN B N 1
ATOM 4965 C CA . GLN B 1 300 ? -1.927 57.285 93.824 1.00 34.96 1656 GLN B CA 1
ATOM 4966 C C . GLN B 1 300 ? -1.932 56.058 94.726 1.00 32.86 1656 GLN B C 1
ATOM 4967 O O . GLN B 1 300 ? -1.782 54.949 94.199 1.00 34.94 1656 GLN B O 1
ATOM 4973 N N . THR B 1 301 ? -2.080 56.248 96.033 1.00 36.36 1657 THR B N 1
ATOM 4974 C CA . THR B 1 301 ? -2.100 55.111 96.999 1.00 37.96 1657 THR B CA 1
ATOM 4975 C C . THR B 1 301 ? -3.201 54.117 96.609 1.00 38.39 1657 THR B C 1
ATOM 4976 O O . THR B 1 301 ? -2.922 52.917 96.560 1.00 36.57 1657 THR B O 1
ATOM 4980 N N . LEU B 1 302 ? -4.426 54.583 96.361 1.00 35.80 1658 LEU B N 1
ATOM 4981 C CA . LEU B 1 302 ? -5.546 53.638 96.080 1.00 31.63 1658 LEU B CA 1
ATOM 4982 C C . LEU B 1 302 ? -5.366 52.994 94.689 1.00 30.49 1658 LEU B C 1
ATOM 4983 O O . LEU B 1 302 ? -5.681 51.809 94.542 1.00 33.85 1658 LEU B O 1
ATOM 4988 N N . ARG B 1 303 ? -4.905 53.731 93.681 1.00 28.57 1659 ARG B N 1
ATOM 4989 C CA . ARG B 1 303 ? -4.667 53.158 92.331 1.00 29.21 1659 ARG B CA 1
ATOM 4990 C C . ARG B 1 303 ? -3.632 52.019 92.415 1.00 35.58 1659 ARG B C 1
ATOM 4991 O O . ARG B 1 303 ? -3.847 50.957 91.795 1.00 33.47 1659 ARG B O 1
ATOM 4999 N N . LYS B 1 304 ? -2.557 52.211 93.175 1.00 36.40 1660 LYS B N 1
ATOM 5000 C CA . LYS B 1 304 ? -1.508 51.156 93.312 1.00 38.96 1660 LYS B CA 1
ATOM 5001 C C . LYS B 1 304 ? -2.101 49.936 94.034 1.00 34.11 1660 LYS B C 1
ATOM 5002 O O . LYS B 1 304 ? -1.901 48.831 93.530 1.00 41.71 1660 LYS B O 1
ATOM 5008 N N . ARG B 1 305 ? -2.877 50.131 95.103 1.00 37.17 1661 ARG B N 1
ATOM 5009 C CA . ARG B 1 305 ? -3.527 49.035 95.865 1.00 37.52 1661 ARG B CA 1
ATOM 5010 C C . ARG B 1 305 ? -4.558 48.301 94.982 1.00 42.30 1661 ARG B C 1
ATOM 5011 O O . ARG B 1 305 ? -4.612 47.047 95.061 1.00 40.84 1661 ARG B O 1
ATOM 5019 N N . LEU B 1 306 ? -5.331 49.012 94.139 1.00 34.46 1662 LEU B N 1
ATOM 5020 C CA . LEU B 1 306 ? -6.276 48.367 93.176 1.00 33.68 1662 LEU B CA 1
ATOM 5021 C C . LEU B 1 306 ? -5.497 47.396 92.286 1.00 32.59 1662 LEU B C 1
ATOM 5022 O O . LEU B 1 306 ? -5.978 46.281 92.076 1.00 34.85 1662 LEU B O 1
ATOM 5027 N N . TYR B 1 307 ? -4.378 47.831 91.708 1.00 34.16 1663 TYR B N 1
ATOM 5028 C CA . TYR B 1 307 ? -3.569 47.002 90.770 1.00 39.07 1663 TYR B CA 1
ATOM 5029 C C . TYR B 1 307 ? -2.955 45.771 91.467 1.00 42.41 1663 TYR B C 1
ATOM 5030 O O . TYR B 1 307 ? -3.098 44.622 90.959 1.00 41.47 1663 TYR B O 1
ATOM 5039 N N A GLU B 1 308 ? -2.270 46.027 92.589 0.25 44.48 1664 GLU B N 1
ATOM 5040 N N B GLU B 1 308 ? -2.305 45.988 92.612 0.25 43.85 1664 GLU B N 1
ATOM 5041 C CA A GLU B 1 308 ? -1.583 45.022 93.449 0.25 46.84 1664 GLU B CA 1
ATOM 5042 C CA B GLU B 1 308 ? -1.566 44.932 93.360 0.25 45.39 1664 GLU B CA 1
ATOM 5043 C C A GLU B 1 308 ? -2.585 43.968 93.934 0.25 48.34 1664 GLU B C 1
ATOM 5044 C C B GLU B 1 308 ? -2.554 43.938 93.995 0.25 47.18 1664 GLU B C 1
ATOM 5045 O O A GLU B 1 308 ? -2.359 42.765 93.680 0.25 49.38 1664 GLU B O 1
ATOM 5046 O O B GLU B 1 308 ? -2.283 42.719 93.911 0.25 45.58 1664 GLU B O 1
ATOM 5057 N N . GLU B 1 309 ? -3.642 44.413 94.619 1.00 45.82 1665 GLU B N 1
ATOM 5058 C CA . GLU B 1 309 ? -4.596 43.505 95.318 1.00 46.32 1665 GLU B CA 1
ATOM 5059 C C . GLU B 1 309 ? -5.572 42.858 94.328 1.00 48.25 1665 GLU B C 1
ATOM 5060 O O . GLU B 1 309 ? -5.976 41.724 94.611 1.00 47.39 1665 GLU B O 1
ATOM 5066 N N . TYR B 1 310 ? -5.972 43.506 93.224 1.00 42.14 1666 TYR B N 1
ATOM 5067 C CA . TYR B 1 310 ? -7.108 42.978 92.424 1.00 40.16 1666 TYR B CA 1
ATOM 5068 C C . TYR B 1 310 ? -6.736 42.752 90.959 1.00 35.26 1666 TYR B C 1
ATOM 5069 O O . TYR B 1 310 ? -7.607 42.272 90.240 1.00 38.48 1666 TYR B O 1
ATOM 5078 N N . GLY B 1 311 ? -5.524 43.108 90.512 1.00 38.37 1667 GLY B N 1
ATOM 5079 C CA . GLY B 1 311 ? -5.093 42.967 89.107 1.00 39.52 1667 GLY B CA 1
ATOM 5080 C C . GLY B 1 311 ? -5.667 44.034 88.161 1.00 41.39 1667 GLY B C 1
ATOM 5081 O O . GLY B 1 311 ? -5.505 43.877 86.924 1.00 36.60 1667 GLY B O 1
ATOM 5082 N N . VAL B 1 312 ? -6.288 45.101 88.684 1.00 34.98 1668 VAL B N 1
ATOM 5083 C CA . VAL B 1 312 ? -7.057 46.091 87.848 1.00 35.96 1668 VAL B CA 1
ATOM 5084 C C . VAL B 1 312 ? -6.169 47.294 87.510 1.00 32.49 1668 VAL B C 1
ATOM 5085 O O . VAL B 1 312 ? -5.739 47.957 88.456 1.00 33.84 1668 VAL B O 1
ATOM 5089 N N . GLN B 1 313 ? -5.979 47.605 86.222 1.00 36.57 1669 GLN B N 1
ATOM 5090 C CA . GLN B 1 313 ? -5.031 48.640 85.730 1.00 42.99 1669 GLN B CA 1
ATOM 5091 C C . GLN B 1 313 ? -5.740 49.974 85.406 1.00 46.32 1669 GLN B C 1
ATOM 5092 O O . GLN B 1 313 ? -5.326 51.023 85.937 1.00 57.24 1669 GLN B O 1
ATOM 5098 N N . GLY B 1 314 ? -6.688 49.998 84.485 1.00 41.19 1670 GLY B N 1
ATOM 5099 C CA . GLY B 1 314 ? -7.291 51.306 84.079 1.00 35.62 1670 GLY B CA 1
ATOM 5100 C C . GLY B 1 314 ? -6.405 52.153 83.168 1.00 34.22 1670 GLY B C 1
ATOM 5101 O O . GLY B 1 314 ? -5.194 51.806 82.950 1.00 38.64 1670 GLY B O 1
ATOM 5102 N N . TRP B 1 315 ? -6.987 53.207 82.600 1.00 23.39 1671 TRP B N 1
ATOM 5103 C CA . TRP B 1 315 ? -6.403 54.102 81.581 1.00 22.13 1671 TRP B CA 1
ATOM 5104 C C . TRP B 1 315 ? -6.239 55.498 82.205 1.00 24.42 1671 TRP B C 1
ATOM 5105 O O . TRP B 1 315 ? -7.265 56.055 82.591 1.00 24.77 1671 TRP B O 1
ATOM 5116 N N . ALA B 1 316 ? -5.034 56.072 82.219 1.00 23.00 1672 ALA B N 1
ATOM 5117 C CA . ALA B 1 316 ? -4.745 57.463 82.655 1.00 22.85 1672 ALA B CA 1
ATOM 5118 C C . ALA B 1 316 ? -4.654 58.308 81.395 1.00 22.41 1672 ALA B C 1
ATOM 5119 O O . ALA B 1 316 ? -3.737 58.123 80.579 1.00 22.41 1672 ALA B O 1
ATOM 5121 N N . ILE B 1 317 ? -5.601 59.216 81.195 1.00 22.06 1673 ILE B N 1
ATOM 5122 C CA . ILE B 1 317 ? -5.766 60.031 79.954 1.00 21.43 1673 ILE B CA 1
ATOM 5123 C C . ILE B 1 317 ? -5.658 61.521 80.297 1.00 22.68 1673 ILE B C 1
ATOM 5124 O O . ILE B 1 317 ? -6.471 61.990 81.131 1.00 21.76 1673 ILE B O 1
ATOM 5129 N N . VAL B 1 318 ? -4.859 62.270 79.540 1.00 20.61 1674 VAL B N 1
ATOM 5130 C CA . VAL B 1 318 ? -4.891 63.747 79.577 1.00 20.68 1674 VAL B CA 1
ATOM 5131 C C . VAL B 1 318 ? -5.687 64.251 78.400 1.00 20.83 1674 VAL B C 1
ATOM 5132 O O . VAL B 1 318 ? -5.358 63.954 77.212 1.00 21.71 1674 VAL B O 1
ATOM 5136 N N . GLN B 1 319 ? -6.789 64.946 78.729 1.00 19.19 1675 GLN B N 1
ATOM 5137 C CA . GLN B 1 319 ? -7.691 65.522 77.725 1.00 19.38 1675 GLN B CA 1
ATOM 5138 C C . GLN B 1 319 ? -7.213 66.946 77.449 1.00 21.00 1675 GLN B C 1
ATOM 5139 O O . GLN B 1 319 ? -7.334 67.809 78.396 1.00 21.06 1675 GLN B O 1
ATOM 5145 N N . PHE B 1 320 ? -6.725 67.230 76.257 1.00 21.55 1676 PHE B N 1
ATOM 5146 C CA . PHE B 1 320 ? -6.288 68.571 75.831 1.00 21.73 1676 PHE B CA 1
ATOM 5147 C C . PHE B 1 320 ? -7.450 69.3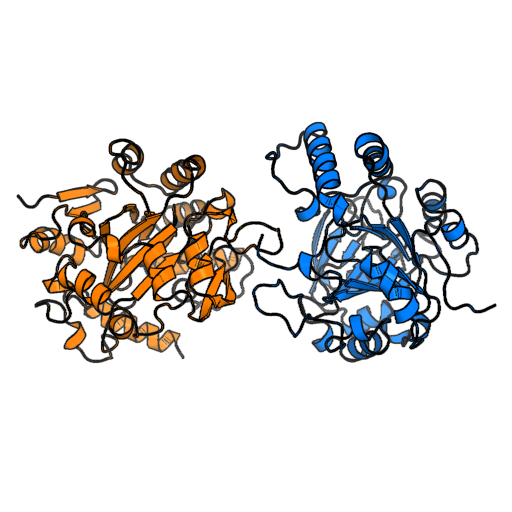11 75.175 1.00 20.35 1676 PHE B C 1
ATOM 5148 O O . PHE B 1 320 ? -8.496 68.704 74.839 1.00 20.16 1676 PHE B O 1
ATOM 5156 N N . LEU B 1 321 ? -7.303 70.609 74.888 1.00 21.41 1677 LEU B N 1
ATOM 5157 C CA . LEU B 1 321 ? -8.298 71.395 74.127 1.00 21.15 1677 LEU B CA 1
ATOM 5158 C C . LEU B 1 321 ? -8.636 70.687 72.798 1.00 20.72 1677 LEU B C 1
ATOM 5159 O O . LEU B 1 321 ? -7.688 70.290 72.050 1.00 22.69 1677 LEU B O 1
ATOM 5164 N N . GLY B 1 322 ? -9.928 70.434 72.556 1.00 19.39 1678 GLY B N 1
ATOM 5165 C CA . GLY B 1 322 ? -10.404 69.797 71.316 1.00 19.10 1678 GLY B CA 1
ATOM 5166 C C . GLY B 1 322 ? -10.467 68.280 71.416 1.00 17.93 1678 GLY B C 1
ATOM 5167 O O . GLY B 1 322 ? -10.975 67.684 70.427 1.00 19.16 1678 GLY B O 1
ATOM 5168 N N . ASP B 1 323 ? -9.986 67.637 72.486 1.00 17.72 1679 ASP B N 1
ATOM 5169 C CA . ASP B 1 323 ? -10.041 66.156 72.624 1.00 18.63 1679 ASP B CA 1
ATOM 5170 C C . ASP B 1 323 ? -11.489 65.744 72.987 1.00 20.21 1679 ASP B C 1
ATOM 5171 O O . ASP B 1 323 ? -12.072 66.295 73.960 1.00 18.22 1679 ASP B O 1
ATOM 5176 N N . ALA B 1 324 ? -12.026 64.755 72.276 1.00 16.75 1680 ALA B N 1
ATOM 5177 C CA . ALA B 1 324 ? -13.268 64.043 72.595 1.00 16.89 1680 ALA B CA 1
ATOM 5178 C C . ALA B 1 324 ? -12.931 62.694 73.213 1.00 19.12 1680 ALA B C 1
ATOM 5179 O O . ALA B 1 324 ? -12.273 61.844 72.514 1.00 19.02 1680 ALA B O 1
ATOM 5181 N N . VAL B 1 325 ? -13.405 62.393 74.425 1.00 15.76 1681 VAL B N 1
ATOM 5182 C CA . VAL B 1 325 ? -13.189 61.121 75.112 1.00 15.91 1681 VAL B CA 1
ATOM 5183 C C . VAL B 1 325 ? -14.495 60.332 75.038 1.00 16.72 1681 VAL B C 1
ATOM 5184 O O . VAL B 1 325 ? -15.569 60.822 75.465 1.00 16.66 1681 VAL B O 1
ATOM 5188 N N . PHE B 1 326 ? -14.432 59.126 74.439 1.00 15.04 1682 PHE B N 1
ATOM 5189 C CA . PHE B 1 326 ? -15.564 58.188 74.332 1.00 15.74 1682 PHE B CA 1
ATOM 5190 C C . PHE B 1 326 ? -15.482 57.241 75.508 1.00 16.58 1682 PHE B C 1
ATOM 5191 O O . PHE B 1 326 ? -14.477 56.539 75.688 1.00 17.02 1682 PHE B O 1
ATOM 5199 N N . ILE B 1 327 ? -16.553 57.147 76.268 1.00 15.34 1683 ILE B N 1
ATOM 5200 C CA . ILE B 1 327 ? -16.675 56.412 77.554 1.00 15.52 1683 ILE B CA 1
ATOM 5201 C C . ILE B 1 327 ? -17.737 55.311 77.431 1.00 16.46 1683 ILE B C 1
ATOM 5202 O O . ILE B 1 327 ? -18.929 55.632 77.325 1.00 16.36 1683 ILE B O 1
ATOM 5207 N N . PRO B 1 328 ? -17.366 54.019 77.480 1.00 16.36 1684 PRO B N 1
ATOM 5208 C CA . PRO B 1 328 ? -18.331 52.922 77.389 1.00 16.83 1684 PRO B CA 1
ATOM 5209 C C . PRO B 1 328 ? -19.324 52.946 78.565 1.00 17.98 1684 PRO B C 1
ATOM 5210 O O . PRO B 1 328 ? -18.955 53.241 79.741 1.00 17.75 1684 PRO B O 1
ATOM 5214 N N . ALA B 1 329 ? -20.597 52.625 78.287 1.00 17.53 1685 ALA B N 1
ATOM 5215 C CA . ALA B 1 329 ? -21.610 52.426 79.339 1.00 16.21 1685 ALA B CA 1
ATOM 5216 C C . ALA B 1 329 ? -21.035 51.493 80.441 1.00 16.08 1685 ALA B C 1
ATOM 5217 O O . ALA B 1 329 ? -20.541 50.411 80.140 1.00 18.23 1685 ALA B O 1
ATOM 5219 N N . GLY B 1 330 ? -21.126 51.926 81.690 1.00 17.04 1686 GLY B N 1
ATOM 5220 C CA . GLY B 1 330 ? -20.787 51.123 82.876 1.00 17.85 1686 GLY B CA 1
ATOM 5221 C C . GLY B 1 330 ? -19.281 51.154 83.166 1.00 17.61 1686 GLY B C 1
ATOM 5222 O O . GLY B 1 330 ? -18.893 50.492 84.148 1.00 19.44 1686 GLY B O 1
ATOM 5223 N N . ALA B 1 331 ? -18.468 51.871 82.411 1.00 17.96 1687 ALA B N 1
ATOM 5224 C CA . ALA B 1 331 ? -17.001 51.989 82.683 1.00 19.36 1687 ALA B CA 1
ATOM 5225 C C . ALA B 1 331 ? -16.853 52.981 83.832 1.00 19.49 1687 ALA B C 1
ATOM 5226 O O . ALA B 1 331 ? -17.153 54.165 83.642 1.00 19.79 1687 ALA B O 1
ATOM 5228 N N . PRO B 1 332 ? -16.384 52.602 85.044 1.00 19.44 1688 PRO B N 1
ATOM 5229 C CA . PRO B 1 332 ? -16.178 53.616 86.090 1.00 20.91 1688 PRO B CA 1
ATOM 5230 C C . PRO B 1 332 ? -15.109 54.643 85.699 1.00 19.40 1688 PRO B C 1
ATOM 5231 O O . PRO B 1 332 ? -14.089 54.268 85.080 1.00 18.34 1688 PRO B O 1
ATOM 5235 N N . HIS B 1 333 ? -15.304 55.904 86.095 1.00 18.38 1689 HIS B N 1
ATOM 5236 C CA . HIS B 1 333 ? -14.340 56.966 85.747 1.00 18.07 1689 HIS B CA 1
ATOM 5237 C C . HIS B 1 333 ? -14.407 58.140 86.737 1.00 18.37 1689 HIS B C 1
ATOM 5238 O O . HIS B 1 333 ? -15.440 58.331 87.379 1.00 19.14 1689 HIS B O 1
ATOM 5245 N N . GLN B 1 334 ? -13.278 58.834 86.774 1.00 18.25 1690 GLN B N 1
ATOM 5246 C CA . GLN B 1 334 ? -13.082 60.058 87.602 1.00 18.42 1690 GLN B CA 1
ATOM 5247 C C . GLN B 1 334 ? -12.326 61.104 86.798 1.00 18.51 1690 GLN B C 1
ATOM 5248 O O . GLN B 1 334 ? -11.587 60.727 85.830 1.00 19.64 1690 GLN B O 1
ATOM 5254 N N . VAL B 1 335 ? -12.523 62.403 87.096 1.00 18.35 1691 VAL B N 1
ATOM 5255 C CA . VAL B 1 335 ? -11.912 63.534 86.384 1.00 18.28 1691 VAL B CA 1
ATOM 5256 C C . VAL B 1 335 ? -11.252 64.506 87.381 1.00 20.03 1691 VAL B C 1
ATOM 5257 O O . VAL B 1 335 ? -11.919 64.821 88.379 1.00 20.54 1691 VAL B O 1
ATOM 5261 N N . HIS B 1 336 ? -10.041 64.993 87.056 1.00 19.52 1692 HIS B N 1
ATOM 5262 C CA . HIS B 1 336 ? -9.281 65.960 87.906 1.00 20.01 1692 HIS B CA 1
ATOM 5263 C C . HIS B 1 336 ? -8.845 67.091 87.000 1.00 18.82 1692 HIS B C 1
ATOM 5264 O O . HIS B 1 336 ? -7.934 66.882 86.175 1.00 20.21 1692 HIS B O 1
ATOM 5271 N N . ASN B 1 337 ? -9.473 68.296 87.089 1.00 17.15 1693 ASN B N 1
ATOM 5272 C CA . ASN B 1 337 ? -9.103 69.427 86.234 1.00 18.16 1693 ASN B CA 1
ATOM 5273 C C . ASN B 1 337 ? -7.692 69.939 86.628 1.00 20.98 1693 ASN B C 1
ATOM 5274 O O . ASN B 1 337 ? -7.489 70.255 87.843 1.00 20.51 1693 ASN B O 1
ATOM 5279 N N . LEU B 1 338 ? -6.800 70.023 85.652 1.00 21.61 1694 LEU B N 1
ATOM 5280 C CA . LEU B 1 338 ? -5.426 70.606 85.777 1.00 21.79 1694 LEU B CA 1
ATOM 5281 C C . LEU B 1 338 ? -5.512 72.123 85.694 1.00 22.28 1694 LEU B C 1
ATOM 5282 O O . LEU B 1 338 ? -4.730 72.842 86.422 1.00 26.30 1694 LEU B O 1
ATOM 5287 N N . TYR B 1 339 ? -6.325 72.663 84.804 1.00 21.58 1695 TYR B N 1
ATOM 5288 C CA . TYR B 1 339 ? -6.618 74.095 84.619 1.00 21.67 1695 TYR B CA 1
ATOM 5289 C C . TYR B 1 339 ? -8.152 74.250 84.557 1.00 18.55 1695 TYR B C 1
ATOM 5290 O O . TYR B 1 339 ? -8.892 73.218 84.712 1.00 20.47 1695 TYR B O 1
ATOM 5299 N N . SER B 1 340 ? -8.657 75.476 84.491 1.00 21.05 1696 SER B N 1
ATOM 5300 C CA . SER B 1 340 ? -10.121 75.731 84.422 1.00 19.71 1696 SER B CA 1
ATOM 5301 C C . SER B 1 340 ? -10.611 75.204 83.059 1.00 20.12 1696 SER B C 1
ATOM 5302 O O . SER B 1 340 ? -9.986 75.562 82.051 1.00 24.87 1696 SER B O 1
ATOM 5305 N N . CYS B 1 341 ? -11.700 74.440 83.040 1.00 20.03 1697 CYS B N 1
ATOM 5306 C CA . CYS B 1 341 ? -12.178 73.760 81.798 1.00 20.90 1697 CYS B CA 1
ATOM 5307 C C . CYS B 1 341 ? -13.670 74.019 81.547 1.00 18.33 1697 CYS B C 1
ATOM 5308 O O . CYS B 1 341 ? -14.488 73.939 82.498 1.00 18.59 1697 CYS B O 1
ATOM 5311 N N . ILE B 1 342 ? -14.022 74.124 80.273 1.00 17.67 1698 ILE B N 1
ATOM 5312 C CA . ILE B 1 342 ? -15.404 73.997 79.740 1.00 17.65 1698 ILE B CA 1
ATOM 5313 C C . ILE B 1 342 ? -15.494 72.697 78.903 1.00 17.06 1698 ILE B C 1
ATOM 5314 O O . ILE B 1 342 ? -14.778 72.609 77.897 1.00 18.53 1698 ILE B O 1
ATOM 5319 N N . LYS B 1 343 ? -16.305 71.744 79.381 1.00 17.63 1699 LYS B N 1
ATOM 5320 C CA . LYS B 1 343 ? -16.529 70.480 78.607 1.00 16.21 1699 LYS B CA 1
ATOM 5321 C C . LYS B 1 343 ? -18.005 70.388 78.223 1.00 18.08 1699 LYS B C 1
ATOM 5322 O O . LYS B 1 343 ? -18.873 70.883 79.004 1.00 17.21 1699 LYS B O 1
ATOM 5328 N N . VAL B 1 344 ? -18.344 69.709 77.098 1.00 16.32 1700 VAL B N 1
ATOM 5329 C CA . VAL B 1 344 ? -19.758 69.432 76.764 1.00 17.24 1700 VAL B CA 1
ATOM 5330 C C . VAL B 1 344 ? -19.863 67.937 76.448 1.00 17.28 1700 VAL B C 1
ATOM 5331 O O . VAL B 1 344 ? -18.993 67.418 75.702 1.00 18.46 1700 VAL B O 1
ATOM 5335 N N . ALA B 1 345 ? -20.840 67.248 77.035 1.00 15.39 1701 ALA B N 1
ATOM 5336 C CA . ALA B 1 345 ? -20.993 65.779 76.845 1.00 16.56 1701 ALA B CA 1
ATOM 5337 C C . ALA B 1 345 ? -22.356 65.448 76.246 1.00 18.58 1701 ALA B C 1
ATOM 5338 O O . ALA B 1 345 ? -23.358 66.108 76.579 1.00 20.14 1701 ALA B O 1
ATOM 5340 N N . GLU B 1 346 ? -22.398 64.407 75.401 1.00 16.58 1702 GLU B N 1
ATOM 5341 C CA . GLU B 1 346 ? -23.642 63.836 74.804 1.00 17.52 1702 GLU B CA 1
ATOM 5342 C C . GLU B 1 346 ? -23.707 62.339 75.066 1.00 15.64 1702 GLU B C 1
ATOM 5343 O O . GLU B 1 346 ? -22.728 61.631 74.710 1.00 16.16 1702 GLU B O 1
ATOM 5349 N N . ASP B 1 347 ? -24.822 61.873 75.610 1.00 16.78 1703 ASP B N 1
ATOM 5350 C CA . ASP B 1 347 ? -25.118 60.436 75.823 1.00 15.86 1703 ASP B CA 1
ATOM 5351 C C . ASP B 1 347 ? -25.675 59.832 74.501 1.00 14.66 1703 ASP B C 1
ATOM 5352 O O . ASP B 1 347 ? -26.317 60.540 73.700 1.00 16.06 1703 ASP B O 1
ATOM 5357 N N . PHE B 1 348 ? -25.421 58.543 74.299 1.00 15.06 1704 PHE B N 1
ATOM 5358 C CA . PHE B 1 348 ? -25.906 57.780 73.102 1.00 13.74 1704 PHE B CA 1
ATOM 5359 C C . PHE B 1 348 ? -25.973 56.299 73.481 1.00 14.96 1704 PHE B C 1
ATOM 5360 O O . PHE B 1 348 ? -25.529 55.880 74.572 1.00 13.89 1704 PHE B O 1
ATOM 5368 N N . VAL B 1 349 ? -26.555 55.461 72.609 1.00 14.85 1705 VAL B N 1
ATOM 5369 C CA . VAL B 1 349 ? -26.618 53.991 72.833 1.00 14.80 1705 VAL B CA 1
ATOM 5370 C C . VAL B 1 349 ? -26.093 53.245 71.606 1.00 15.67 1705 VAL B C 1
ATOM 5371 O O . VAL B 1 349 ? -26.810 53.275 70.532 1.00 15.42 1705 VAL B O 1
ATOM 5375 N N . SER B 1 350 ? -24.900 52.642 71.668 1.00 15.12 1706 SER B N 1
ATOM 5376 C CA . SER B 1 350 ? -24.372 51.823 70.541 1.00 16.67 1706 SER B CA 1
ATOM 5377 C C . SER B 1 350 ? -24.941 50.400 70.589 1.00 16.36 1706 SER B C 1
ATOM 5378 O O . SER B 1 350 ? -25.133 49.808 71.634 1.00 17.12 1706 SER B O 1
ATOM 5381 N N . PRO B 1 351 ? -25.107 49.751 69.424 1.00 17.42 1707 PRO B N 1
ATOM 5382 C CA . PRO B 1 351 ? -25.487 48.341 69.426 1.00 20.54 1707 PRO B CA 1
ATOM 5383 C C . PRO B 1 351 ? -24.500 47.432 70.181 1.00 19.02 1707 PRO B C 1
ATOM 5384 O O . PRO B 1 351 ? -24.939 46.502 70.875 1.00 22.03 1707 PRO B O 1
ATOM 5388 N N . GLU B 1 352 ? -23.226 47.742 70.162 1.00 18.61 1708 GLU B N 1
ATOM 5389 C CA . GLU B 1 352 ? -22.137 46.945 70.809 1.00 20.74 1708 GLU B CA 1
ATOM 5390 C C . GLU B 1 352 ? -22.466 46.822 72.314 1.00 20.81 1708 GLU B C 1
ATOM 5391 O O . GLU B 1 352 ? -22.159 45.800 72.944 1.00 21.00 1708 GLU B O 1
ATOM 5397 N N . HIS B 1 353 ? -23.059 47.861 72.926 1.00 18.30 1709 HIS B N 1
ATOM 5398 C CA . HIS B 1 353 ? -23.206 47.930 74.391 1.00 18.38 1709 HIS B CA 1
ATOM 5399 C C . HIS B 1 353 ? -24.683 47.885 74.828 1.00 17.24 1709 HIS B C 1
ATOM 5400 O O . HIS B 1 353 ? -24.996 48.189 76.000 1.00 18.54 1709 HIS B O 1
ATOM 5407 N N . VAL B 1 354 ? -25.633 47.490 73.973 1.00 17.05 1710 VAL B N 1
ATOM 5408 C CA . VAL B 1 354 ? -27.079 47.514 74.328 1.00 17.39 1710 VAL B CA 1
ATOM 5409 C C . VAL B 1 354 ? -27.434 46.587 75.502 1.00 18.03 1710 VAL B C 1
ATOM 5410 O O . VAL B 1 354 ? -28.273 46.955 76.342 1.00 17.96 1710 VAL B O 1
ATOM 5414 N N . LYS B 1 355 ? -26.792 45.416 75.619 1.00 17.68 1711 LYS B N 1
ATOM 5415 C CA . LYS B 1 355 ? -27.056 44.498 76.755 1.00 21.27 1711 LYS B CA 1
ATOM 5416 C C . LYS B 1 355 ? -26.649 45.187 78.067 1.00 19.70 1711 LYS B C 1
ATOM 5417 O O . LYS B 1 355 ? -27.376 45.144 79.018 1.00 22.11 1711 LYS B O 1
ATOM 5423 N N . HIS B 1 356 ? -25.472 45.819 78.071 1.00 19.84 1712 HIS B N 1
ATOM 5424 C CA . HIS B 1 356 ? -24.948 46.555 79.241 1.00 22.34 1712 HIS B CA 1
ATOM 5425 C C . HIS B 1 356 ? -25.953 47.647 79.607 1.00 19.40 1712 HIS B C 1
ATOM 5426 O O . HIS B 1 356 ? -26.275 47.827 80.803 1.00 19.16 1712 HIS B O 1
ATOM 5433 N N . CYS B 1 357 ? -26.438 48.433 78.637 1.00 17.88 1713 CYS B N 1
ATOM 5434 C CA . CYS B 1 357 ? -27.393 49.514 78.891 1.00 16.62 1713 CYS B CA 1
ATOM 5435 C C . CYS B 1 357 ? -28.660 48.985 79.608 1.00 17.48 1713 CYS B C 1
ATOM 5436 O O . CYS B 1 357 ? -29.181 49.663 80.507 1.00 17.90 1713 CYS B O 1
ATOM 5439 N N . PHE B 1 358 ? -29.199 47.850 79.184 1.00 17.21 1714 PHE B N 1
ATOM 5440 C CA . PHE B 1 358 ? -30.371 47.220 79.857 1.00 16.97 1714 PHE B CA 1
ATOM 5441 C C . PHE B 1 358 ? -30.014 46.848 81.314 1.00 17.69 1714 PHE B C 1
ATOM 5442 O O . PHE B 1 358 ? -30.790 47.221 82.226 1.00 19.51 1714 PHE B O 1
ATOM 5450 N N . ARG B 1 359 ? -28.887 46.173 81.536 1.00 18.63 1715 ARG B N 1
ATOM 5451 C CA . ARG B 1 359 ? -28.506 45.717 82.909 1.00 20.74 1715 ARG B CA 1
ATOM 5452 C C . ARG B 1 359 ? -28.249 46.932 83.797 1.00 19.95 1715 ARG B C 1
ATOM 5453 O O . ARG B 1 359 ? -28.696 46.917 84.993 1.00 21.77 1715 ARG B O 1
ATOM 5461 N N . LEU B 1 360 ? -27.534 47.942 83.304 1.00 18.99 1716 LEU B N 1
ATOM 5462 C CA . LEU B 1 360 ? -27.221 49.125 84.132 1.00 18.44 1716 LEU B CA 1
ATOM 5463 C C . LEU B 1 360 ? -28.487 49.903 84.472 1.00 19.00 1716 LEU B C 1
ATOM 5464 O O . LEU B 1 360 ? -28.598 50.483 85.621 1.00 21.22 1716 LEU B O 1
ATOM 5469 N N . THR B 1 361 ? -29.457 50.017 83.569 1.00 18.75 1717 THR B N 1
ATOM 5470 C CA . THR B 1 361 ? -30.723 50.719 83.819 1.00 18.54 1717 THR B CA 1
ATOM 5471 C C . THR B 1 361 ? -31.507 49.961 84.922 1.00 20.08 1717 THR B C 1
ATOM 5472 O O . THR B 1 361 ? -32.069 50.609 85.823 1.00 22.08 1717 THR B O 1
ATOM 5476 N N . GLN B 1 362 ? -31.518 48.639 84.843 1.00 20.57 1718 GLN B N 1
ATOM 5477 C CA . GLN B 1 362 ? -32.184 47.768 85.853 1.00 22.33 1718 GLN B CA 1
ATOM 5478 C C . GLN B 1 362 ? -31.553 48.057 87.229 1.00 22.33 1718 GLN B C 1
ATOM 5479 O O . GLN B 1 362 ? -32.352 48.270 88.198 1.00 23.87 1718 GLN B O 1
ATOM 5485 N N . GLU B 1 363 ? -30.226 48.063 87.305 1.00 22.08 1719 GLU B N 1
ATOM 5486 C CA . GLU B 1 363 ? -29.468 48.255 88.586 1.00 23.28 1719 GLU B CA 1
ATOM 5487 C C . GLU B 1 363 ? -29.747 49.670 89.111 1.00 27.00 1719 GLU B C 1
ATOM 5488 O O . GLU B 1 363 ? -29.952 49.855 90.331 1.00 28.09 1719 GLU B O 1
ATOM 5494 N N . PHE B 1 364 ? -29.739 50.698 88.243 1.00 23.78 1720 PHE B N 1
ATOM 5495 C CA . PHE B 1 364 ? -30.012 52.098 88.657 1.00 24.47 1720 PHE B CA 1
ATOM 5496 C C . PHE B 1 364 ? -31.380 52.178 89.323 1.00 25.30 1720 PHE B C 1
ATOM 5497 O O . PHE B 1 364 ? -31.504 52.831 90.385 1.00 27.90 1720 PHE B O 1
ATOM 5505 N N . ARG B 1 365 ? -32.422 51.608 88.733 1.00 26.44 1721 ARG B N 1
ATOM 5506 C CA . ARG B 1 365 ? -33.802 51.569 89.283 1.00 31.09 1721 ARG B CA 1
ATOM 5507 C C . ARG B 1 365 ? -33.793 50.866 90.661 1.00 28.33 1721 ARG B C 1
ATOM 5508 O O . ARG B 1 365 ? -34.425 51.403 91.624 1.00 31.00 1721 ARG B O 1
ATOM 5516 N N . HIS B 1 366 ? -33.055 49.766 90.807 1.00 28.06 1722 HIS B N 1
ATOM 5517 C CA . HIS B 1 366 ? -32.947 49.010 92.090 1.00 32.44 1722 HIS B CA 1
ATOM 5518 C C . HIS B 1 366 ? -32.257 49.859 93.163 1.00 33.19 1722 HIS B C 1
ATOM 5519 O O . HIS B 1 366 ? -32.734 49.867 94.361 1.00 34.98 1722 HIS B O 1
ATOM 5526 N N . LEU B 1 367 ? -31.149 50.501 92.814 1.00 30.62 1723 LEU B N 1
ATOM 5527 C CA . LEU B 1 367 ? -30.371 51.334 93.779 1.00 32.72 1723 LEU B CA 1
ATOM 5528 C C . LEU B 1 367 ? -31.157 52.598 94.135 1.00 36.37 1723 LEU B C 1
ATOM 5529 O O . LEU B 1 367 ? -30.801 53.211 95.166 1.00 42.45 1723 LEU B O 1
ATOM 5534 N N . SER B 1 368 ? -32.181 52.955 93.356 1.00 39.07 1724 SER B N 1
ATOM 5535 C CA . SER B 1 368 ? -33.010 54.179 93.502 1.00 48.20 1724 SER B CA 1
ATOM 5536 C C . SER B 1 368 ? -33.975 54.054 94.687 1.00 60.78 1724 SER B C 1
ATOM 5537 O O . SER B 1 368 ? -34.046 55.017 95.470 1.00 65.42 1724 SER B O 1
ATOM 5540 N N . ASN B 1 369 ? -34.697 52.930 94.794 1.00 70.48 1725 ASN B N 1
ATOM 5541 C CA . ASN B 1 369 ? -35.683 52.659 95.883 1.00 80.45 1725 ASN B CA 1
ATOM 5542 C C . ASN B 1 369 ? -35.222 51.440 96.690 1.00 81.96 1725 ASN B C 1
ATOM 5543 O O . ASN B 1 369 ? -35.320 51.422 97.915 1.00 86.64 1725 ASN B O 1
#

Organism: Homo sapiens (NCBI:txid9606)

GO terms:
  GO:0005654 nucleoplasm (C, TAS)
  GO:0005654 nucleoplasm (C, IDA)

Sequence (684 aa):
SMTSHSWLCDGRLLCCLHDPSNKNNWKIFRECWKQGQPVLVSGVHKKLKSELWKPEAFSQEFGDQDVDLVNCRNCAIISDVKVRDFWDGFEIICKRLRSEDGQPMVLKLKDWPPGEDFRDMMPTRFEDLMENLPLPEYTKRDGRLNLASRLPSYFVRPDLGPKMYNAYGLITAEDRRVGTTNLHLDVSSDAVNVMVYVGIPIGEGAHDEEVLKKTIDEGDADEVTKERIHDHKEKPGALWHIYAAKDAEKIRELLRKVGEEQGQENPPDHDPIHDQSWYLDQTLRKRLYEEYGVQGWAIVQFLGDAVFIPAGAPHQVHNLYSCIKVAEDFVSPEHVKHCFRLTMTSHSWLCDGRLLCLHDPSNKNNWKIFRECWKQGQPVLVSGVHKKLKSELWKPEAFSQEFGDQDVDLVNCRNCAIISDVKVRDFWDGFEIICKRLRSEDGQPMVLKLKDWPPGEDFRDMMPTRFEDLMENLPLPEYTKRRDGRLNLASRLPSYFVRPDLGPKMYNAYGLITAEDRRVGTTNLHLDVSDAVNVMVYVGIPIAHDEEVLKTIDEGDADEVTKERIHDHKEKPGALWHIYAAKDAEKIRELLRKVGEEQGQENPPDHDPIHDQSWYLDQTLRKRLYEEEYGVQGWAIVQFLGDAVFIPAGAPHQVHNLYSCIKVAEDFVSPEHVKHCFRLTQEFRHLSN

B-factor: mean 29.0, std 14.66, range [8.96, 135.23]

Solvent-accessible surface area: 32404 Å² total; per-residue (Å²): 159,146,72,66,56,44,114,16,5,126,45,82,1,0,8,0,46,42,13,75,64,91,76,9,108,121,46,0,130,95,13,0,114,110,22,34,0,1,0,0,18,12,1,54,170,88,23,29,77,113,32,2,86,5,114,23,0,10,87,101,24,2,101,56,92,14,53,0,20,17,12,86,98,91,46,95,44,74,110,33,84,0,90,53,0,6,48,0,2,47,89,9,80,119,11,62,109,32,125,119,32,107,22,23,0,0,54,8,84,83,3,3,50,43,88,63,3,125,128,52,2,84,76,12,20,111,23,1,15,112,41,10,0,7,68,95,6,0,61,76,112,7,64,64,4,39,28,91,124,54,70,30,40,40,19,66,33,113,102,10,1,56,6,102,2,3,1,2,8,27,58,77,155,4,68,153,32,10,8,28,36,1,24,52,59,21,10,1,13,0,11,0,0,10,43,6,0,47,6,160,57,131,21,49,9,66,134,59,8,62,105,16,3,71,76,29,83,12,13,111,80,3,38,116,34,11,99,109,166,186,69,104,17,0,0,18,5,6,0,7,14,31,174,19,8,84,97,0,40,64,0,2,60,71,4,2,136,106,122,64,83,169,66,79,127,111,38,34,1,1,112,73,81,72,24,23,0,10,95,100,19,31,126,51,1,115,116,92,53,67,7,101,16,26,14,4,4,0,0,40,0,1,0,1,0,10,5,2,7,2,0,11,0,9,8,0,4,12,1,0,0,8,0,12,9,57,0,5,0,58,62,14,37,82,80,3,84,33,41,151,236,16,60,74,47,111,32,10,127,48,78,1,0,1,0,77,57,16,76,41,95,62,4,128,118,55,0,33,100,9,0,149,113,20,41,0,0,9,0,23,12,0,55,164,91,19,124,78,108,31,3,92,6,102,21,0,16,155,97,26,7,99,58,92,13,53,0,18,9,12,87,98,91,40,83,9,53,94,1,54,0,97,33,0,8,76,0,1,46,96,44,93,44,3,0,57,28,118,54,39,89,29,2,0,0,56,16,98,83,8,2,53,40,117,62,5,150,122,50,3,79,73,8,37,124,12,1,30,62,43,8,1,10,61,32,7,0,62,118,134,9,175,45,6,34,12,60,155,45,58,64,112,42,7,67,104,108,35,24,5,48,10,104,4,4,0,6,8,68,60,66,150,3,60,156,29,8,7,43,34,1,18,37,57,46,10,0,10,0,11,0,0,9,36,5,1,67,17,197,111,103,43,149,39,19,79,96,9,0,62,34,3,84,9,17,114,87,8,43,102,70,23,110,125,143,153,42,92,12,0,0,3,5,6,0,4,11,32,169,19,8,83,94,0,36,79,0,2,58,99,7,0,121,96,115,55,83,174,59,87,124,128,39,17,1,2,82,66,96,75,25,21,0,21,79,100,21,27,132,54,1,132,112,102,59,59,5,109,14,23,16,5,10,0,5,45,0,5,0,0,0,11,6,1,3,1,0,8,0,9,6,0,5,27,1,0,0,8,0,15,12,55,0,0,0,54,72,6,41,167,90,0,79,166,33,14,109,78,116,115,132,59,80,170

InterPro domains:
  IPR003347 JmjC domain [PF02373] (1599-1704)
  IPR003347 JmjC domain [PS51184] (1498-1721)
  IPR003347 JmjC domain [SM00558] (1498-1721)
  IPR045109 Lysine-specific demethylase LSDs-like [PTHR12549] (401-1755)
  IPR054294 Lysine-specific demethylase 3A/B-like, DUF7030 [PF22989] (8-79)
  IPR054503 Lysine-specific demethylase 3A/B, tudor domain [PF22987] (190-257)
  IPR054504 Lysine-specific demethylase 3B, PWWP domain [PF22988] (90-188)

Nearest PDB structures (foldseek):
  5rab-assembly2_B  TM=1.003E+00  e=5.728E-78  Homo sapiens
  5raf-assembly1_A  TM=9.894E-01  e=3.964E-69  Homo sapiens
  6rbj-assembly1_A  TM=9.889E-01  e=4.776E-69  Homo sapiens
  4c8d-assembly1_A  TM=9.823E-01  e=1.747E-67  Homo sapiens
  5fzo-assembly1_A  TM=9.266E-01  e=5.765E-50  Homo sapiens

Secondary structure (DSSP, 8-state):
---SEEEEGGGTEEEES-TT-TTHHHHHHHHHHTT--EEE--GGGGS-GGGG-HHHHHHHHTT-EEEEEETTT--EEEEEEHHHHHHTSS-GGGS-B-TTSPBP-EEE-SSS-TTTHHHH-HHHHHHHHTT-SSHHHHSTT-TT--GGG--TTBPPPPSS-EEEEEPPP-STGGGG--SEEEE--SSEEEEEEEEEE---STT--HHHHHHHHHHSS--HHHHHHHTTTSS-EEEEEEE--GGGHHHHHHHHHHHHHHTT----TT--TTTTT-----HHHHHHHHHHH----EEEEEETT-EEEE-TT--EEEEESSEEEEEEEEE--GGGGGGGBS--/---EEEETTTTEEEE--TT-TTTHHHHHHHHHTT--EEE--GGGGS-GGGG-HHHHHHHHTTSEEEEEETTT--EEEEEEHHHHHTTSS-GGGS-B-TTSPBP-EEE-SSS-TT-HHHH-HHHHHHHHHT-SSHHHHSTT-TT--TTTS-TTTS-SS---EEEEEPPP-STGGGG--SEEEE--SSEEEEEEEEEE-----HHHHHHHHHHTT--HHHHTTTTTS---EEEEEEE--GGGHHHHHHHHHHHHHHTS----TT--TTTTT-----HHHHHHHHHHH----EEEEEETT-EEEE-TT--EEEEESSEEEEEEEEE--GGGHHHHHHHHHHHHHHH-